Protein 2X41 (pdb70)

Foldseek 3Di:
DLLVVLLVVDDLLRLLQQQEWPAQDPPDVHHADPQGAFRTWGDADVVSQGDIATEADDLQATAHDQDDPPDPDGQAIFGFQAQQLLLLLLDLQLLLVLLQQRLLSCQQSRHAEYADDEAAAQQALFAQCLLRHHFNFLQSSLSSRQSNQQSNVVSLHFYEYDDQWDQNHQFCFLFAEEEFAVQLCCRGICRSVLSNCQRRQTQEYEYTNYHYNHHGSLLALCRQPVPCPVPSNRQHAYAYDALGDQALQSSLVSRRLHYPRFPSCSPPVPHDRNSVRVVVCCVVVVHDVVSSSVSSSRHCVRCCSTCVSVVNNRNSDRPRVVSNVSSLVSLLSSKFWDFAQPAPQDDAQFEEEEADLCQPVPFQAADDSNDGDHPFAQGQVNQCVVVVHHYDPVNVVVSVVVVVVQCPDPVQPADPNDGPDDQRQPADLVRLLVVLVVGQEYEYEDADYGYRNDTFDQDDPTLEPHPSRQVVLQSNLVSNVVVVHFYEYEYQASGAHACLVRVVSGRTYMDSHNGTRCSNNSNNCRNNVVRKHATFRSFFAANGSVLFQLVCPPAPPNVRHSYGYRPCRNCGTVLVCQQPVHDGPAHRLDGDTPFDKAKADWDWDDPLWKIKIKIKIATQGQAWDKAKKWKWKAADCPDHDGGRIHTQDIDIDDGHHHGDMDMDMDMGTQQSCFRQPSFKTKNDWAKMKIFMASGPPGTNDIDIDTNHDMDIGGD

Nearest PDB structures (foldseek):
  2x41-assembly1_A  TM=1.001E+00  e=0.000E+00  Thermotoga neapolitana DSM 4359
  2x42-assembly1_A  TM=1.001E+00  e=0.000E+00  Thermotoga neapolitana DSM 4359
  2x40-assembly1_A  TM=1.001E+00  e=0.000E+00  Thermotoga neapolitana DSM 4359
  7ms2-assembly1_B  TM=9.282E-01  e=3.820E-82  Acetivibrio thermocellus AD2
  7ms2-assembly1_A  TM=9.261E-01  e=2.224E-82  Acetivibrio thermocellus AD2

InterPro domains:
  IPR001764 Glycoside hydrolase, family 3, N-terminal [PF00933] (78-303)
  IPR001764 Glycoside hydrolase, family 3, N-terminal [PR00133] (48-64)
  IPR001764 Glycoside hydrolase, family 3, N-terminal [PR00133] (81-100)
  IPR001764 Glycoside hydrolase, family 3, N-terminal [PR00133] (127-143)
  IPR001764 Glycoside hydrolase, family 3, N-terminal [PR00133] (158-174)
  IPR001764 Glycoside hydrolase, family 3, N-terminal [PR00133] (228-246)
  IPR002772 Glycoside hydrolase family 3 C-terminal domain [PF01915] (336-580)
  IPR013783 Immunoglobulin-like fold [G3DSA:2.60.40.10] (603-721)
  IPR017853 Glycoside hydrolase superfamily [SSF51445] (2-335)
  IPR019800 Glycoside hydrolase, family 3, active site [PS00775] (228-245)
  IPR026891 Fibronectin type III-like domain [PF14310] (633-702)
  IPR026891 Fibronectin type III-like domain [SM01217] (633-702)
  IPR036881 Glycoside hydrolase family 3 C-terminal domain superfamily [G3DSA:3.40.50.1700] (320-602)
  IPR036881 Glycoside hydrolase family 3 C-terminal domain superfamily [SSF52279] (336-603)
  IPR036962 Glycoside hydrolase, family 3, N-terminal domain superfamily [G3DSA:3.20.20.300] (1-312)
  IPR050288 Cellulose-degrading glycosyl hydrolase 3 [PTHR42715] (2-714)

Structure (mmCIF, N/CA/C/O backbone):
data_2X41
#
_entry.id   2X41
#
_cell.length_a   75.130
_cell.length_b   128.460
_cell.length_c   176.290
_cell.angle_alpha   90.00
_cell.angle_beta   90.00
_cell.angle_gamma   90.00
#
_symmetry.space_group_name_H-M   'C 2 2 21'
#
loop_
_entity.id
_entity.type
_entity.pdbx_description
1 polymer BETA-GLUCOSIDASE
2 non-polymer 'BROMIDE ION'
3 non-polymer beta-D-glucopyranose
4 water water
#
loop_
_atom_site.group_PDB
_atom_site.id
_atom_site.type_symbol
_atom_site.label_atom_id
_atom_site.label_alt_id
_atom_site.label_comp_id
_atom_site.label_asym_id
_atom_site.label_entity_id
_atom_site.label_seq_id
_atom_site.pdbx_PDB_ins_code
_atom_site.Cartn_x
_atom_site.Cartn_y
_atom_site.Cartn_z
_atom_site.occupancy
_atom_site.B_iso_or_equiv
_atom_site.auth_seq_id
_atom_site.auth_comp_id
_atom_site.auth_asym_id
_atom_site.auth_atom_id
_atom_site.pdbx_PDB_model_num
ATOM 1 N N . GLU A 1 2 ? 15.001 25.041 -32.270 1.00 109.22 2 GLU A N 1
ATOM 2 C CA . GLU A 1 2 ? 15.830 26.183 -32.635 1.00 110.80 2 GLU A CA 1
ATOM 3 C C . GLU A 1 2 ? 14.982 27.436 -32.827 1.00 104.60 2 GLU A C 1
ATOM 4 O O . GLU A 1 2 ? 15.343 28.515 -32.360 1.00 103.92 2 GLU A O 1
ATOM 10 N N . LYS A 1 3 ? 13.857 27.289 -33.521 1.00 99.15 3 LYS A N 1
ATOM 11 C CA . LYS A 1 3 ? 12.913 28.388 -33.681 1.00 92.26 3 LYS A CA 1
ATOM 12 C C . LYS A 1 3 ? 12.543 28.967 -32.320 1.00 83.80 3 LYS A C 1
ATOM 13 O O . LYS A 1 3 ? 12.589 30.181 -32.117 1.00 82.62 3 LYS A O 1
ATOM 19 N N . VAL A 1 4 ? 12.179 28.087 -31.392 1.00 75.46 4 VAL A N 1
ATOM 20 C CA . VAL A 1 4 ? 11.775 28.503 -30.052 1.00 69.15 4 VAL A CA 1
ATOM 21 C C . VAL A 1 4 ? 12.899 29.245 -29.335 1.00 68.00 4 VAL A C 1
ATOM 22 O O . VAL A 1 4 ? 12.705 30.356 -28.842 1.00 61.74 4 VAL A O 1
ATOM 26 N N . ASN A 1 5 ? 14.072 28.623 -29.281 1.00 72.61 5 ASN A N 1
ATOM 27 C CA . ASN A 1 5 ? 15.234 29.230 -28.641 1.00 76.42 5 ASN A CA 1
ATOM 28 C C . ASN A 1 5 ? 15.627 30.547 -29.306 1.00 77.03 5 ASN A C 1
ATOM 29 O O . ASN A 1 5 ? 16.214 31.425 -28.673 1.00 76.19 5 ASN A O 1
ATOM 34 N N . GLU A 1 6 ? 15.296 30.673 -30.588 1.00 77.00 6 GLU A N 1
ATOM 35 C CA . GLU A 1 6 ? 15.576 31.885 -31.344 1.00 80.10 6 GLU A CA 1
ATOM 36 C C . GLU A 1 6 ? 14.679 33.018 -30.861 1.00 71.96 6 GLU A C 1
ATOM 37 O O . GLU A 1 6 ? 15.159 34.063 -30.425 1.00 68.18 6 GLU A O 1
ATOM 43 N N . ILE A 1 7 ? 13.372 32.797 -30.948 1.00 66.99 7 ILE A N 1
ATOM 44 C CA . ILE A 1 7 ? 12.384 33.759 -30.476 1.00 63.13 7 ILE A CA 1
ATOM 45 C C . ILE A 1 7 ? 12.609 34.114 -29.011 1.00 55.43 7 ILE A C 1
ATOM 46 O O . ILE A 1 7 ? 12.655 35.288 -28.641 1.00 52.11 7 ILE A O 1
ATOM 51 N N . LEU A 1 8 ? 12.751 33.088 -28.182 1.00 54.29 8 LEU A N 1
ATOM 52 C CA . LEU A 1 8 ? 12.909 33.280 -26.744 1.00 59.22 8 LEU A CA 1
ATOM 53 C C . LEU A 1 8 ? 14.106 34.175 -26.418 1.00 63.35 8 LEU A C 1
ATOM 54 O O . LEU A 1 8 ? 14.036 35.016 -25.522 1.00 63.38 8 LEU A O 1
ATOM 59 N N . SER A 1 9 ? 15.197 34.007 -27.160 1.00 64.58 9 SER A N 1
ATOM 60 C CA . SER A 1 9 ? 16.404 34.793 -26.917 1.00 67.23 9 SER A CA 1
ATOM 61 C C . SER A 1 9 ? 16.213 36.250 -27.328 1.00 67.12 9 SER A C 1
ATOM 62 O O . SER A 1 9 ? 16.987 37.123 -26.932 1.00 69.54 9 SER A O 1
ATOM 65 N N . GLN A 1 10 ? 15.180 36.505 -28.126 1.00 64.45 10 GLN A N 1
ATOM 66 C CA . GLN A 1 10 ? 14.923 37.841 -28.655 1.00 66.31 10 GLN A CA 1
ATOM 67 C C . GLN A 1 10 ? 13.915 38.606 -27.802 1.00 62.45 10 GLN A C 1
ATOM 68 O O . GLN A 1 10 ? 13.851 39.835 -27.846 1.00 62.42 10 GLN A O 1
ATOM 74 N N . LEU A 1 11 ? 13.135 37.870 -27.019 1.00 57.70 11 LEU A N 1
ATOM 75 C CA . LEU A 1 11 ? 12.092 38.469 -26.198 1.00 56.58 11 LEU A CA 1
ATOM 76 C C . LEU A 1 11 ? 12.663 39.271 -25.032 1.00 57.96 11 LEU A C 1
ATOM 77 O O . LEU A 1 11 ? 13.646 38.864 -24.410 1.00 58.35 11 LEU A O 1
ATOM 82 N N . THR A 1 12 ? 12.041 40.412 -24.746 1.00 52.87 12 THR A N 1
ATOM 83 C CA . THR A 1 12 ? 12.378 41.189 -23.560 1.00 52.61 12 THR A CA 1
ATOM 84 C C . THR A 1 12 ? 11.628 40.611 -22.372 1.00 49.78 12 THR A C 1
ATOM 85 O O . THR A 1 12 ? 10.707 39.813 -22.540 1.00 47.45 12 THR A O 1
ATOM 89 N N . LEU A 1 13 ? 12.017 41.026 -21.172 1.00 48.75 13 LEU A N 1
ATOM 90 C CA . LEU A 1 13 ? 11.385 40.538 -19.956 1.00 50.33 13 LEU A CA 1
ATOM 91 C C . LEU A 1 13 ? 9.881 40.778 -19.995 1.00 45.83 13 LEU A C 1
ATOM 92 O O . LEU A 1 13 ? 9.098 39.872 -19.722 1.00 42.04 13 LEU A O 1
ATOM 97 N N . GLU A 1 14 ? 9.483 41.998 -20.351 1.00 48.24 14 GLU A N 1
ATOM 98 C CA . GLU A 1 14 ? 8.069 42.365 -20.374 1.00 52.57 14 GLU A CA 1
ATOM 99 C C . GLU A 1 14 ? 7.259 41.555 -21.386 1.00 50.47 14 GLU A C 1
ATOM 100 O O . GLU A 1 14 ? 6.160 41.089 -21.080 1.00 51.40 14 GLU A O 1
ATOM 106 N N . GLU A 1 15 ? 7.804 41.392 -22.590 1.00 47.76 15 GLU A N 1
ATOM 107 C CA . GLU A 1 15 ? 7.147 40.600 -23.625 1.00 46.40 15 GLU A CA 1
ATOM 108 C C . GLU A 1 15 ? 6.898 39.163 -23.156 1.00 43.23 15 GLU A C 1
ATOM 109 O O . GLU A 1 15 ? 5.842 38.587 -23.420 1.00 41.33 15 GLU A O 1
ATOM 115 N N . LYS A 1 16 ? 7.870 38.592 -22.452 1.00 44.97 16 LYS A N 1
ATOM 116 C CA . LYS A 1 16 ? 7.723 37.239 -21.918 1.00 46.68 16 LYS A CA 1
ATOM 117 C C . LYS A 1 16 ? 6.557 37.161 -20.932 1.00 47.69 16 LYS A C 1
ATOM 118 O O . LYS A 1 16 ? 5.796 36.189 -20.929 1.00 45.62 16 LYS A O 1
ATOM 124 N N . VAL A 1 17 ? 6.419 38.185 -20.094 1.00 43.59 17 VAL A N 1
ATOM 125 C CA . VAL A 1 17 ? 5.316 38.236 -19.143 1.00 42.06 17 VAL A CA 1
ATOM 126 C C . VAL A 1 17 ? 3.983 38.366 -19.876 1.00 42.24 17 VAL A C 1
ATOM 127 O O . VAL A 1 17 ? 3.018 37.671 -19.553 1.00 40.87 17 VAL A O 1
ATOM 131 N N . LYS A 1 18 ? 3.934 39.254 -20.865 1.00 42.10 18 LYS A N 1
ATOM 132 C CA . LYS A 1 18 ? 2.744 39.395 -21.700 1.00 45.87 18 LYS A CA 1
ATOM 133 C C . LYS A 1 18 ? 2.309 38.055 -22.281 1.00 44.01 18 LYS A C 1
ATOM 134 O O . LYS A 1 18 ? 1.117 37.760 -22.355 1.00 46.25 18 LYS A O 1
ATOM 140 N N . LEU A 1 19 ? 3.281 37.247 -22.693 1.00 41.38 19 LEU A N 1
ATOM 141 C CA . LEU A 1 19 ? 2.994 35.976 -23.351 1.00 42.01 19 LEU A CA 1
ATOM 142 C C . LEU A 1 19 ? 2.354 34.922 -22.445 1.00 41.54 19 LEU A C 1
ATOM 143 O O . LEU A 1 19 ? 1.627 34.056 -22.931 1.00 35.86 19 LEU A O 1
ATOM 148 N N . VAL A 1 20 ? 2.621 34.981 -21.142 1.00 37.16 20 VAL A N 1
ATOM 149 C CA . VAL A 1 20 ? 2.064 33.978 -20.228 1.00 37.99 20 VAL A CA 1
ATOM 150 C C . VAL A 1 20 ? 0.710 34.382 -19.641 1.00 38.58 20 VAL A C 1
ATOM 151 O O . VAL A 1 20 ? 0.157 33.672 -18.802 1.00 37.18 20 VAL A O 1
ATOM 155 N N . VAL A 1 21 ? 0.177 35.517 -20.080 1.00 37.23 21 VAL A N 1
ATOM 156 C CA . VAL A 1 21 ? -1.147 35.946 -19.638 1.00 41.37 21 VAL A CA 1
ATOM 157 C C . VAL A 1 21 ? -2.066 36.223 -20.824 1.00 42.93 21 VAL A C 1
ATOM 158 O O . VAL A 1 21 ? -1.661 36.870 -21.787 1.00 40.82 21 VAL A O 1
ATOM 162 N N . GLY A 1 22 ? -3.302 35.734 -20.745 1.00 43.69 22 GLY A N 1
ATOM 163 C CA . GLY A 1 22 ? -4.305 36.023 -21.753 1.00 41.06 22 GLY A CA 1
ATOM 164 C C . GLY A 1 22 ? -4.590 37.512 -21.817 1.00 43.08 22 GLY A C 1
ATOM 165 O O . GLY A 1 22 ? -4.198 38.258 -20.918 1.00 36.91 22 GLY A O 1
ATOM 166 N N . VAL A 1 23 ? -5.277 37.945 -22.871 1.00 42.25 23 VAL A N 1
ATOM 167 C CA . VAL A 1 23 ? -5.516 39.369 -23.096 1.00 42.21 23 VAL A CA 1
ATOM 168 C C . VAL A 1 23 ? -6.846 39.852 -22.512 1.00 41.76 23 VAL A C 1
ATOM 169 O O . VAL A 1 23 ? -7.281 40.969 -22.787 1.00 43.37 23 VAL A O 1
ATOM 173 N N . GLY A 1 24 ? -7.474 39.014 -21.693 1.00 36.05 24 GLY A N 1
ATOM 174 C CA . GLY A 1 24 ? -8.773 39.329 -21.122 1.00 38.80 24 GLY A CA 1
ATOM 175 C C . GLY A 1 24 ? -9.879 38.598 -21.863 1.00 43.63 24 GLY A C 1
ATOM 176 O O . GLY A 1 24 ? -9.694 38.189 -23.016 1.00 42.70 24 GLY A O 1
ATOM 177 N N . LEU A 1 25 ? -11.027 38.415 -21.215 1.00 37.34 25 LEU A N 1
ATOM 178 C CA . LEU A 1 25 ? -12.140 37.729 -21.871 1.00 40.68 25 LEU A CA 1
ATOM 179 C C . LEU A 1 25 ? -12.618 38.552 -23.063 1.00 45.46 25 LEU A C 1
ATOM 180 O O . LEU A 1 25 ? -13.094 39.678 -22.894 1.00 41.79 25 LEU A O 1
ATOM 185 N N . PRO A 1 26 ? -12.485 37.992 -24.276 1.00 45.19 26 PRO A N 1
ATOM 186 C CA . PRO A 1 26 ? -12.765 38.733 -25.511 1.00 50.01 26 PRO A CA 1
ATOM 187 C C . PRO A 1 26 ? -14.233 39.122 -25.653 1.00 49.52 26 PRO A C 1
ATOM 188 O O . PRO A 1 26 ? -15.120 38.313 -25.380 1.00 45.67 26 PRO A O 1
ATOM 192 N N . GLY A 1 27 ? -14.478 40.356 -26.081 1.00 52.12 27 GLY A N 1
ATOM 193 C CA . GLY A 1 27 ? -15.827 40.814 -26.358 1.00 55.88 27 GLY A CA 1
ATOM 194 C C . GLY A 1 27 ? -16.671 41.078 -25.126 1.00 57.64 27 GLY A C 1
ATOM 195 O O . GLY A 1 27 ? -17.848 41.420 -25.239 1.00 61.17 27 GLY A O 1
ATOM 196 N N . LEU A 1 28 ? -16.080 40.922 -23.947 1.00 52.21 28 LEU A N 1
ATOM 197 C CA . LEU A 1 28 ? -16.797 41.193 -22.707 1.00 53.46 28 LEU A CA 1
ATOM 198 C C . LEU A 1 28 ? -16.113 42.277 -21.886 1.00 55.64 28 LEU A C 1
ATOM 199 O O . LEU A 1 28 ? -14.924 42.556 -22.065 1.00 53.50 28 LEU A O 1
ATOM 204 N N . PHE A 1 29 ? -16.874 42.890 -20.987 1.00 55.45 29 PHE A N 1
ATOM 205 C CA . PHE A 1 29 ? -16.358 43.997 -20.204 1.00 56.48 29 PHE A CA 1
ATOM 206 C C . PHE A 1 29 ? -15.835 45.045 -21.184 1.00 62.77 29 PHE A C 1
ATOM 207 O O . PHE A 1 29 ? -16.509 45.361 -22.166 1.00 71.31 29 PHE A O 1
ATOM 215 N N . GLY A 1 30 ? -14.646 45.583 -20.949 1.00 58.56 30 GLY A N 1
ATOM 216 C CA . GLY A 1 30 ? -14.111 46.574 -21.869 1.00 57.84 30 GLY A CA 1
ATOM 217 C C . GLY A 1 30 ? -13.498 45.973 -23.125 1.00 52.35 30 GLY A C 1
ATOM 218 O O . GLY A 1 30 ? -13.175 46.686 -24.073 1.00 48.40 30 GLY A O 1
ATOM 219 N N . ASN A 1 31 ? -13.364 44.651 -23.140 1.00 47.61 31 ASN A N 1
ATOM 220 C CA . ASN A 1 31 ? -12.502 43.970 -24.100 1.00 47.66 31 ASN A CA 1
ATOM 221 C C . ASN A 1 31 ? -13.039 43.869 -25.532 1.00 52.07 31 ASN A C 1
ATOM 222 O O . ASN A 1 31 ? -14.237 43.670 -25.745 1.00 55.66 31 ASN A O 1
ATOM 227 N N . PRO A 1 32 ? -12.136 43.998 -26.518 1.00 48.54 32 PRO A N 1
ATOM 228 C CA . PRO A 1 32 ? -12.448 43.833 -27.942 1.00 49.15 32 PRO A CA 1
ATOM 229 C C . PRO A 1 32 ? -12.816 42.389 -28.256 1.00 49.62 32 PRO A C 1
ATOM 230 O O . PRO A 1 32 ? -12.366 41.474 -27.561 1.00 47.70 32 PRO A O 1
ATOM 234 N N . HIS A 1 33 ? -13.623 42.187 -29.292 1.00 48.58 33 HIS A N 1
ATOM 235 C CA . HIS A 1 33 ? -13.918 40.838 -29.755 1.00 53.48 33 HIS A CA 1
ATOM 236 C C . HIS A 1 33 ? -12.641 40.186 -30.261 1.00 51.20 33 HIS A C 1
ATOM 237 O O . HIS A 1 33 ? -11.742 40.864 -30.761 1.00 51.33 33 HIS A O 1
ATOM 244 N N . SER A 1 34 ? -12.558 38.871 -30.113 1.00 48.77 34 SER A N 1
ATOM 245 C CA . SER A 1 34 ? -11.488 38.109 -30.734 1.00 51.03 34 SER A CA 1
ATOM 246 C C . SER A 1 34 ? -11.632 38.257 -32.245 1.00 50.61 34 SER A C 1
ATOM 247 O O . SER A 1 34 ? -12.729 38.516 -32.739 1.00 51.09 34 SER A O 1
ATOM 250 N N . ARG A 1 35 ? -10.536 38.106 -32.983 1.00 52.04 35 ARG A N 1
ATOM 251 C CA . ARG A 1 35 ? -10.626 38.131 -34.437 1.00 56.67 35 ARG A CA 1
ATOM 252 C C . ARG A 1 35 ? -11.545 37.003 -34.897 1.00 57.22 35 ARG A C 1
ATOM 253 O O . ARG A 1 35 ? -12.082 37.029 -36.005 1.00 56.36 35 ARG A O 1
ATOM 261 N N . VAL A 1 36 ? -11.718 36.012 -34.027 1.00 50.95 36 VAL A N 1
ATOM 262 C CA . VAL A 1 36 ? -12.750 35.005 -34.201 1.00 48.57 36 VAL A CA 1
ATOM 263 C C . VAL A 1 36 ? -13.826 35.263 -33.151 1.00 48.40 36 VAL A C 1
ATOM 264 O O . VAL A 1 36 ? -13.740 34.772 -32.025 1.00 45.95 36 VAL A O 1
ATOM 268 N N . ALA A 1 37 ? -14.828 36.056 -33.518 1.00 50.41 37 ALA A N 1
ATOM 269 C CA . ALA A 1 37 ? -15.836 36.512 -32.564 1.00 49.69 37 ALA A CA 1
ATOM 270 C C . ALA A 1 37 ? -16.462 35.364 -31.781 1.00 48.44 37 ALA A C 1
ATOM 271 O O . ALA A 1 37 ? -16.986 34.415 -32.364 1.00 47.21 37 ALA A O 1
ATOM 273 N N . GLY A 1 38 ? -16.406 35.458 -30.455 1.00 45.16 38 GLY A N 1
ATOM 274 C CA . GLY A 1 38 ? -16.998 34.453 -29.594 1.00 40.90 38 GLY A CA 1
ATOM 275 C C . GLY A 1 38 ? -15.984 33.512 -28.972 1.00 41.14 38 GLY A C 1
ATOM 276 O O . GLY A 1 38 ? -16.311 32.762 -28.056 1.00 45.85 38 GLY A O 1
ATOM 277 N N . ALA A 1 39 ? -14.750 33.553 -29.465 1.00 37.66 39 ALA A N 1
ATOM 278 C CA . ALA A 1 39 ? -13.687 32.710 -28.927 1.00 43.54 39 ALA A CA 1
ATOM 279 C C . ALA A 1 39 ? -13.515 32.930 -27.423 1.00 43.26 39 ALA A C 1
ATOM 280 O O . ALA A 1 39 ? -13.799 34.010 -26.907 1.00 41.37 39 ALA A O 1
ATOM 282 N N . ALA A 1 40 ? -13.038 31.905 -26.728 1.00 40.55 40 ALA A N 1
ATOM 283 C CA . ALA A 1 40 ? -12.928 31.958 -25.275 1.00 35.94 40 ALA A CA 1
ATOM 284 C C . ALA A 1 40 ? -11.751 32.803 -24.797 1.00 36.42 40 ALA A C 1
ATOM 285 O O . ALA A 1 40 ? -11.813 33.402 -23.727 1.00 37.02 40 ALA A O 1
ATOM 287 N N . GLY A 1 41 ? -10.683 32.855 -25.585 1.00 36.77 41 GLY A N 1
ATOM 288 C CA . GLY A 1 41 ? -9.512 33.616 -25.193 1.00 37.56 41 GLY A CA 1
ATOM 289 C C . GLY A 1 41 ? -8.496 33.814 -26.299 1.00 43.63 41 GLY A C 1
ATOM 290 O O . GLY A 1 41 ? -8.540 33.131 -27.326 1.00 41.46 41 GLY A O 1
ATOM 291 N N . GLU A 1 42 ? -7.587 34.764 -26.084 1.00 42.28 42 GLU A N 1
ATOM 292 C CA . GLU A 1 42 ? -6.474 35.016 -26.995 1.00 42.58 42 GLU A CA 1
ATOM 293 C C . GLU A 1 42 ? -5.178 35.278 -26.234 1.00 42.13 42 GLU A C 1
ATOM 294 O O . GLU A 1 42 ? -5.195 35.793 -25.118 1.00 40.55 42 GLU A O 1
ATOM 300 N N . THR A 1 43 ? -4.053 34.934 -26.851 1.00 43.95 43 THR A N 1
ATOM 301 C CA . THR A 1 43 ? -2.746 35.250 -26.288 1.00 39.07 43 THR A CA 1
ATOM 302 C C . THR A 1 43 ? -2.291 36.621 -26.779 1.00 36.71 43 THR A C 1
ATOM 303 O O . THR A 1 43 ? -2.830 37.141 -27.752 1.00 38.50 43 THR A O 1
ATOM 307 N N . HIS A 1 44 ? -1.300 37.201 -26.108 1.00 38.15 44 HIS A N 1
ATOM 308 C CA . HIS A 1 44 ? -0.739 38.489 -26.519 1.00 43.91 44 HIS A CA 1
ATOM 309 C C . HIS A 1 44 ? 0.161 38.332 -27.743 1.00 47.66 44 HIS A C 1
ATOM 310 O O . HIS A 1 44 ? 1.059 37.490 -27.747 1.00 46.64 44 HIS A O 1
ATOM 317 N N . PRO A 1 45 ? -0.072 39.143 -28.787 1.00 47.24 45 PRO A N 1
ATOM 318 C CA . PRO A 1 45 ? 0.840 39.118 -29.937 1.00 52.15 45 PRO A CA 1
ATOM 319 C C . PRO A 1 45 ? 2.143 39.852 -29.630 1.00 52.92 45 PRO A C 1
ATOM 320 O O . PRO A 1 45 ? 2.164 40.750 -28.783 1.00 46.08 45 PRO A O 1
ATOM 324 N N . VAL A 1 46 ? 3.218 39.459 -30.306 1.00 53.74 46 VAL A N 1
ATOM 325 C CA . VAL A 1 46 ? 4.471 40.204 -30.258 1.00 54.21 46 VAL A CA 1
ATOM 326 C C . VAL A 1 46 ? 5.040 40.327 -31.666 1.00 56.64 46 VAL A C 1
ATOM 327 O O . VAL A 1 46 ? 5.946 39.584 -32.041 1.00 58.92 46 VAL A O 1
ATOM 331 N N . PRO A 1 47 ? 4.496 41.265 -32.456 1.00 61.61 47 PRO A N 1
ATOM 332 C CA . PRO A 1 47 ? 4.936 41.477 -33.841 1.00 63.02 47 PRO A CA 1
ATOM 333 C C . PRO A 1 47 ? 6.447 41.672 -33.922 1.00 65.83 47 PRO A C 1
ATOM 334 O O . PRO A 1 47 ? 7.074 41.216 -34.878 1.00 66.32 47 PRO A O 1
ATOM 338 N N . ARG A 1 48 ? 7.012 42.341 -32.921 1.00 65.89 48 ARG A N 1
ATOM 339 C CA . ARG A 1 48 ? 8.449 42.590 -32.854 1.00 69.22 48 ARG A CA 1
ATOM 340 C C . ARG A 1 48 ? 9.266 41.391 -33.316 1.00 67.26 48 ARG A C 1
ATOM 341 O O . ARG A 1 48 ? 10.184 41.529 -34.124 1.00 65.84 48 ARG A O 1
ATOM 349 N N . VAL A 1 49 ? 8.935 40.215 -32.792 1.00 63.33 49 VAL A N 1
ATOM 350 C CA . VAL A 1 49 ? 9.691 39.008 -33.104 1.00 64.65 49 VAL A CA 1
ATOM 351 C C . VAL A 1 49 ? 8.879 38.007 -33.928 1.00 67.17 49 VAL A C 1
ATOM 352 O O . VAL A 1 49 ? 9.247 36.836 -34.030 1.00 69.86 49 VAL A O 1
ATOM 356 N N . GLY A 1 50 ? 7.775 38.473 -34.508 1.00 65.23 50 GLY A N 1
ATOM 357 C CA . GLY A 1 50 ? 6.984 37.666 -35.423 1.00 62.46 50 GLY A CA 1
ATOM 358 C C . GLY A 1 50 ? 5.969 36.726 -34.790 1.00 61.87 50 GLY A C 1
ATOM 359 O O . GLY A 1 50 ? 5.564 35.741 -35.410 1.00 65.31 50 GLY A O 1
ATOM 360 N N . LEU A 1 51 ? 5.551 37.022 -33.563 1.00 54.38 51 LEU A N 1
ATOM 361 C CA . LEU A 1 51 ? 4.534 36.215 -32.891 1.00 56.42 51 LEU A CA 1
ATOM 362 C C . LEU A 1 51 ? 3.141 36.815 -33.038 1.00 56.85 51 LEU A C 1
ATOM 363 O O . LEU A 1 51 ? 2.924 37.980 -32.713 1.00 59.66 51 LEU A O 1
ATOM 368 N N . PRO A 1 52 ? 2.187 36.012 -33.524 1.00 58.22 52 PRO A N 1
ATOM 369 C CA . PRO A 1 52 ? 0.793 36.439 -33.641 1.00 57.89 52 PRO A CA 1
ATOM 370 C C . PRO A 1 52 ? 0.046 36.123 -32.354 1.00 49.91 52 PRO A C 1
ATOM 371 O O . PRO A 1 52 ? 0.591 35.448 -31.480 1.00 45.14 52 PRO A O 1
ATOM 375 N N . ALA A 1 53 ? -1.187 36.602 -32.246 1.00 47.87 53 ALA A N 1
ATOM 376 C CA . ALA A 1 53 ? -2.074 36.189 -31.172 1.00 45.47 53 ALA A CA 1
ATOM 377 C C . ALA A 1 53 ? -2.647 34.830 -31.541 1.00 47.87 53 ALA A C 1
ATOM 378 O O . ALA A 1 53 ? -3.077 34.624 -32.675 1.00 52.67 53 ALA A O 1
ATOM 380 N N . PHE A 1 54 ? -2.643 33.893 -30.599 1.00 37.71 54 PHE A N 1
ATOM 381 C CA . PHE A 1 54 ? -3.266 32.607 -30.852 1.00 40.35 54 PHE A CA 1
ATOM 382 C C . PHE A 1 54 ? -4.672 32.601 -30.273 1.00 45.89 54 PHE A C 1
ATOM 383 O O . PHE A 1 54 ? -4.941 33.263 -29.269 1.00 43.03 54 PHE A O 1
ATOM 391 N N . VAL A 1 55 ? -5.565 31.856 -30.915 1.00 48.29 55 VAL A N 1
ATOM 392 C CA . VAL A 1 55 ? -6.968 31.844 -30.524 1.00 44.89 55 VAL A CA 1
ATOM 393 C C . VAL A 1 55 ? -7.381 30.515 -29.897 1.00 37.48 55 VAL A C 1
ATOM 394 O O . VAL A 1 55 ? -7.111 29.444 -30.445 1.00 37.94 55 VAL A O 1
ATOM 398 N N . LEU A 1 56 ? -8.034 30.603 -28.741 1.00 36.32 56 LEU A N 1
ATOM 399 C CA . LEU A 1 56 ? -8.543 29.437 -28.029 1.00 38.89 56 LEU A CA 1
ATOM 400 C C . LEU A 1 56 ? -10.064 29.502 -27.970 1.00 39.24 56 LEU A C 1
ATOM 401 O O . LEU A 1 56 ? -10.632 30.567 -27.727 1.00 37.38 56 LEU A O 1
ATOM 406 N N . ALA A 1 57 ? -10.723 28.365 -28.177 1.00 34.39 57 ALA A N 1
ATOM 407 C CA . ALA A 1 57 ? -12.184 28.334 -28.189 1.00 37.00 57 ALA A CA 1
ATOM 408 C C . ALA A 1 57 ? -12.766 27.011 -27.693 1.00 38.29 57 ALA A C 1
ATOM 409 O O . ALA A 1 57 ? -12.169 25.946 -27.874 1.00 40.15 57 ALA A O 1
ATOM 411 N N . ASP A 1 58 ? -13.940 27.089 -27.071 1.00 34.01 58 ASP A N 1
ATOM 412 C CA . ASP A 1 58 ? -14.714 25.902 -26.714 1.00 35.44 58 ASP A CA 1
ATOM 413 C C . ASP A 1 58 ? -15.339 25.318 -27.983 1.00 38.40 58 ASP A C 1
ATOM 414 O O . ASP A 1 58 ? -15.377 25.989 -29.011 1.00 42.66 58 ASP A O 1
ATOM 419 N N . GLY A 1 59 ? -15.826 24.079 -27.925 1.00 35.00 59 GLY A N 1
ATOM 420 C CA . GLY A 1 59 ? -15.793 23.255 -26.727 1.00 29.26 59 GLY A CA 1
ATOM 421 C C . GLY A 1 59 ? -16.056 21.794 -27.054 1.00 34.68 59 GLY A C 1
ATOM 422 O O . GLY A 1 59 ? -15.934 21.382 -28.210 1.00 37.46 59 GLY A O 1
ATOM 423 N N . PRO A 1 60 ? -16.426 21.003 -26.036 1.00 34.36 60 PRO A N 1
ATOM 424 C CA . PRO A 1 60 ? -16.594 19.544 -26.133 1.00 34.19 60 PRO A CA 1
ATOM 425 C C . PRO A 1 60 ? -17.697 19.051 -27.079 1.00 38.72 60 PRO A C 1
ATOM 426 O O . PRO A 1 60 ? -17.570 17.942 -27.598 1.00 40.67 60 PRO A O 1
ATOM 430 N N . ALA A 1 61 ? -18.752 19.834 -27.290 1.00 34.04 61 ALA A N 1
ATOM 431 C CA . ALA A 1 61 ? -19.849 19.397 -28.153 1.00 38.12 61 ALA A CA 1
ATOM 432 C C . ALA A 1 61 ? -19.708 19.960 -29.561 1.00 38.57 61 ALA A C 1
ATOM 433 O O . ALA A 1 61 ? -20.574 19.762 -30.414 1.00 41.78 61 ALA A O 1
ATOM 435 N N . GLY A 1 62 ? -18.606 20.657 -29.803 1.00 36.97 62 GLY A N 1
ATOM 436 C CA . GLY A 1 62 ? -18.396 21.329 -31.071 1.00 39.03 62 GLY A CA 1
ATOM 437 C C . GLY A 1 62 ? -17.872 22.731 -30.837 1.00 41.74 62 GLY A C 1
ATOM 438 O O . GLY A 1 62 ? -18.018 23.278 -29.745 1.00 37.75 62 GLY A O 1
ATOM 439 N N . LEU A 1 63 ? -17.257 23.308 -31.863 1.00 39.68 63 LEU A N 1
ATOM 440 C CA . LEU A 1 63 ? -16.702 24.651 -31.768 1.00 41.81 63 LEU A CA 1
ATOM 441 C C . LEU A 1 63 ? -17.776 25.666 -31.399 1.00 44.97 63 LEU A C 1
ATOM 442 O O . LEU A 1 63 ? -18.814 25.748 -32.054 1.00 40.04 63 LEU A O 1
ATOM 447 N N . ARG A 1 64 ? -17.523 26.433 -30.343 1.00 41.48 64 ARG A N 1
ATOM 448 C CA . ARG A 1 64 ? -18.440 27.484 -29.931 1.00 41.28 64 ARG A CA 1
ATOM 449 C C . ARG A 1 64 ? -17.890 28.870 -30.273 1.00 43.34 64 ARG A C 1
ATOM 450 O O . ARG A 1 64 ? -16.996 29.388 -29.598 1.00 36.45 64 ARG A O 1
ATOM 458 N N . ILE A 1 65 ? -18.427 29.453 -31.339 1.00 42.86 65 ILE A N 1
ATOM 459 C CA . ILE A 1 65 ? -18.122 30.826 -31.723 1.00 45.32 65 ILE A CA 1
ATOM 460 C C . ILE A 1 65 ? -19.420 31.496 -32.157 1.00 43.85 65 ILE A C 1
ATOM 461 O O . ILE A 1 65 ? -20.433 30.826 -32.327 1.00 44.61 65 ILE A O 1
ATOM 466 N N . ASN A 1 66 ? -19.395 32.814 -32.329 1.00 39.41 66 ASN A N 1
ATOM 467 C CA . ASN A 1 66 ? -20.594 33.539 -32.737 1.00 45.35 66 ASN A CA 1
ATOM 468 C C . ASN A 1 66 ? -20.989 33.225 -34.183 1.00 50.66 66 ASN A C 1
ATOM 469 O O . ASN A 1 66 ? -20.157 33.299 -35.088 1.00 53.21 66 ASN A O 1
ATOM 474 N N . PRO A 1 67 ? -22.266 32.868 -34.399 1.00 48.65 67 PRO A N 1
ATOM 475 C CA . PRO A 1 67 ? -22.787 32.504 -35.723 1.00 45.62 67 PRO A CA 1
ATOM 476 C C . PRO A 1 67 ? -22.777 33.693 -36.677 1.00 54.05 67 PRO A C 1
ATOM 477 O O . PRO A 1 67 ? -22.678 33.515 -37.893 1.00 57.35 6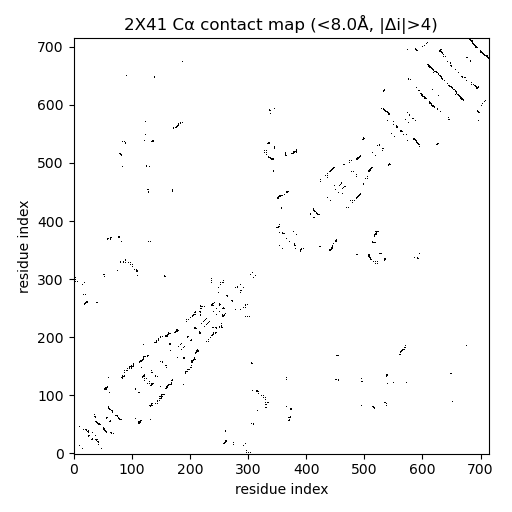7 PRO A O 1
ATOM 481 N N . THR A 1 68 ? -22.890 34.896 -36.123 1.00 56.08 68 THR A N 1
ATOM 482 C CA . THR A 1 68 ? -22.900 36.110 -36.930 1.00 61.46 68 THR A CA 1
ATOM 483 C C . THR A 1 68 ? -21.928 37.141 -36.377 1.00 61.08 68 THR A C 1
ATOM 484 O O . THR A 1 68 ? -21.459 37.027 -35.244 1.00 58.45 68 THR A O 1
ATOM 488 N N . ARG A 1 69 ? -21.629 38.150 -37.187 1.00 63.68 69 ARG A N 1
ATOM 489 C CA . ARG A 1 69 ? -20.764 39.239 -36.760 1.00 64.14 69 ARG A CA 1
ATOM 490 C C . ARG A 1 69 ? -21.304 40.573 -37.259 1.00 65.28 69 ARG A C 1
ATOM 491 O O . ARG A 1 69 ? -22.066 40.625 -38.224 1.00 62.52 69 ARG A O 1
ATOM 499 N N . GLU A 1 70 ? -20.911 41.646 -36.583 1.00 71.66 70 GLU A N 1
ATOM 500 C CA . GLU A 1 70 ? -21.340 42.987 -36.949 1.00 82.04 70 GLU A CA 1
ATOM 501 C C . GLU A 1 70 ? -20.694 43.394 -38.265 1.00 83.18 70 GLU A C 1
ATOM 502 O O . GLU A 1 70 ? -19.578 42.974 -38.572 1.00 78.56 70 GLU A O 1
ATOM 508 N N . ASN A 1 71 ? -21.402 44.208 -39.042 1.00 89.80 71 ASN A N 1
ATOM 509 C CA . ASN A 1 71 ? -20.907 44.637 -40.343 1.00 96.09 71 ASN A CA 1
ATOM 510 C C . ASN A 1 71 ? -20.391 43.447 -41.139 1.00 93.36 71 ASN A C 1
ATOM 511 O O . ASN A 1 71 ? -19.317 43.507 -41.738 1.00 92.78 71 ASN A O 1
ATOM 516 N N . ASP A 1 72 ? -21.161 42.363 -41.135 1.00 91.25 72 ASP A N 1
ATOM 517 C CA . ASP A 1 72 ? -20.741 41.119 -41.767 1.00 89.28 72 ASP A CA 1
ATOM 518 C C . ASP A 1 72 ? -21.948 40.365 -42.316 1.00 87.23 72 ASP A C 1
ATOM 519 O O . ASP A 1 72 ? -22.936 40.158 -41.610 1.00 84.41 72 ASP A O 1
ATOM 524 N N . GLU A 1 73 ? -21.865 39.956 -43.579 1.00 87.55 73 GLU A N 1
ATOM 525 C CA . GLU A 1 73 ? -22.962 39.246 -44.224 1.00 92.24 73 GLU A CA 1
ATOM 526 C C . GLU A 1 73 ? -22.760 37.735 -44.176 1.00 84.46 73 GLU A C 1
ATOM 527 O O . GLU A 1 73 ? -23.678 36.969 -44.465 1.00 82.78 73 GLU A O 1
ATOM 533 N N . ASN A 1 74 ? -21.556 37.312 -43.807 1.00 80.14 74 ASN A N 1
ATOM 534 C CA . ASN A 1 74 ? -21.218 35.893 -43.793 1.00 77.10 74 ASN A CA 1
ATOM 535 C C . ASN A 1 74 ? -21.713 35.144 -42.561 1.00 73.69 74 ASN A C 1
ATOM 536 O O . ASN A 1 74 ? -21.963 35.736 -41.507 1.00 69.41 74 ASN A O 1
ATOM 541 N N . THR A 1 75 ? -21.846 33.830 -42.720 1.00 72.15 75 THR A N 1
ATOM 542 C CA . THR A 1 75 ? -22.288 32.937 -41.658 1.00 66.64 75 THR A CA 1
ATOM 543 C C . THR A 1 75 ? -21.094 32.206 -41.052 1.00 60.47 75 THR A C 1
ATOM 544 O O . THR A 1 75 ? -20.091 31.977 -41.731 1.00 62.25 75 THR A O 1
ATOM 548 N N . TYR A 1 76 ? -21.200 31.843 -39.776 1.00 50.33 76 TYR A N 1
ATOM 549 C CA . TYR A 1 76 ? -20.127 31.123 -39.100 1.00 49.33 76 TYR A CA 1
ATOM 550 C C . TYR A 1 76 ? -20.686 29.989 -38.252 1.00 49.47 76 TYR A C 1
ATOM 551 O O . TYR A 1 76 ? -20.217 29.733 -37.147 1.00 46.00 76 TYR A O 1
ATOM 560 N N . TYR A 1 77 ? -21.691 29.306 -38.787 1.00 51.11 77 TYR A N 1
ATOM 561 C CA . TYR A 1 77 ? -22.320 28.209 -38.070 1.00 52.01 77 TYR A CA 1
ATOM 562 C C . TYR A 1 77 ? -21.373 27.026 -37.906 1.00 49.29 77 TYR A C 1
ATOM 563 O O . TYR A 1 77 ? -20.465 26.814 -38.711 1.00 48.57 77 TYR A O 1
ATOM 572 N N . THR A 1 78 ? -21.598 26.259 -36.851 1.00 44.30 78 THR A N 1
ATOM 573 C CA . THR A 1 78 ? -20.726 25.149 -36.517 1.00 46.75 78 THR A CA 1
ATOM 574 C C . THR A 1 78 ? -21.573 23.894 -36.359 1.00 45.19 78 THR A C 1
ATOM 575 O O . THR A 1 78 ? -22.796 23.976 -36.281 1.00 48.45 78 THR A O 1
ATOM 579 N N . THR A 1 79 ? -20.928 22.735 -36.316 1.00 41.38 79 THR A N 1
ATOM 580 C CA . THR A 1 79 ? -21.652 21.486 -36.116 1.00 46.09 79 THR A CA 1
ATOM 581 C C . THR A 1 79 ? -21.776 21.163 -34.630 1.00 41.74 79 THR A C 1
ATOM 582 O O . THR A 1 79 ? -20.780 21.146 -33.900 1.00 41.27 79 THR A O 1
ATOM 586 N N . ALA A 1 80 ? -23.005 20.917 -34.187 1.00 38.40 80 ALA A N 1
ATOM 587 C CA . ALA A 1 80 ? -23.259 20.538 -32.803 1.00 38.35 80 ALA A CA 1
ATOM 588 C C . ALA A 1 80 ? -23.383 19.026 -32.683 1.00 42.15 80 ALA A C 1
ATOM 589 O O . ALA A 1 80 ? -24.354 18.428 -33.154 1.00 41.18 80 ALA A O 1
ATOM 591 N N . PHE A 1 81 ? -22.395 18.415 -32.043 1.00 44.79 81 PHE A N 1
ATOM 592 C CA . PHE A 1 81 ? -22.322 16.966 -31.943 1.00 45.18 81 PHE A CA 1
ATOM 593 C C . PHE A 1 81 ? -23.041 16.447 -30.705 1.00 41.29 81 PHE A C 1
ATOM 594 O O . PHE A 1 81 ? -23.365 17.217 -29.800 1.00 38.96 81 PHE A O 1
ATOM 602 N N . PRO A 1 82 ? -23.298 15.131 -30.670 1.00 36.09 82 PRO A N 1
ATOM 603 C CA . PRO A 1 82 ? -23.786 14.499 -29.446 1.00 31.78 82 PRO A CA 1
ATOM 604 C C . PRO A 1 82 ? -22.872 14.864 -28.288 1.00 33.25 82 PRO A C 1
ATOM 605 O O . PRO A 1 82 ? -21.670 15.048 -28.503 1.00 32.82 82 PRO A O 1
ATOM 609 N N . VAL A 1 83 ? -23.427 14.982 -27.086 1.00 32.58 83 VAL A N 1
ATOM 610 C CA . VAL A 1 83 ? -22.620 15.288 -25.908 1.00 34.82 83 VAL A CA 1
ATOM 611 C C . VAL A 1 83 ? -21.707 14.119 -25.552 1.00 33.15 83 VAL A C 1
ATOM 612 O O . VAL A 1 83 ? -21.947 12.977 -25.958 1.00 30.65 83 VAL A O 1
ATOM 616 N N . GLU A 1 84 ? -20.665 14.407 -24.779 1.00 32.42 84 GLU A N 1
ATOM 617 C CA . GLU A 1 84 ? -19.628 13.417 -24.506 1.00 29.03 84 GLU A CA 1
ATOM 618 C C . GLU A 1 84 ? -20.138 12.126 -23.873 1.00 29.65 84 GLU A C 1
ATOM 619 O O . GLU A 1 84 ? -19.651 11.044 -24.198 1.00 31.76 84 GLU A O 1
ATOM 625 N N . ILE A 1 85 ? -21.104 12.230 -22.967 1.00 28.56 85 ILE A N 1
ATOM 626 C CA . ILE A 1 85 ? -21.592 11.036 -22.285 1.00 30.03 85 ILE A CA 1
ATOM 627 C C . ILE A 1 85 ? -22.245 10.109 -23.307 1.00 35.54 85 ILE A C 1
ATOM 628 O O . ILE A 1 85 ? -22.247 8.883 -23.149 1.00 36.94 85 ILE A O 1
ATOM 633 N N . MET A 1 86 ? -22.781 10.704 -24.369 1.00 33.43 86 MET A N 1
ATOM 634 C CA . MET A 1 86 ? -23.358 9.932 -25.463 1.00 36.03 86 MET A CA 1
ATOM 635 C C . MET A 1 86 ? -22.252 9.400 -26.368 1.00 33.33 86 MET A C 1
ATOM 636 O O . MET A 1 86 ? -22.292 8.253 -26.808 1.00 35.44 86 MET A O 1
ATOM 641 N N . LEU A 1 87 ? -21.257 10.236 -26.632 1.00 33.51 87 LEU A N 1
ATOM 642 C CA . LEU A 1 87 ? -20.093 9.802 -27.396 1.00 35.18 87 LEU A CA 1
ATOM 643 C C . LEU A 1 87 ? -19.422 8.611 -26.717 1.00 34.16 87 LEU A C 1
ATOM 644 O O . LEU A 1 87 ? -18.988 7.667 -27.377 1.00 35.19 87 LEU A O 1
ATOM 649 N N . ALA A 1 88 ? -19.354 8.656 -25.389 1.00 31.44 88 ALA A N 1
ATOM 650 C CA . ALA A 1 88 ? -18.743 7.583 -24.625 1.00 25.84 88 ALA A CA 1
ATOM 651 C C . ALA A 1 88 ? -19.579 6.314 -24.746 1.00 25.54 88 ALA A C 1
ATOM 652 O O . ALA A 1 88 ? -19.047 5.207 -24.758 1.00 27.76 88 ALA A O 1
ATOM 654 N N . SER A 1 89 ? -20.893 6.480 -24.846 1.00 31.08 89 SER A N 1
ATOM 655 C CA . SER A 1 89 ? -21.793 5.337 -24.958 1.00 33.75 89 SER A CA 1
ATOM 656 C C . SER A 1 89 ? -21.558 4.523 -26.235 1.00 36.54 89 SER A C 1
ATOM 657 O O . SER A 1 89 ? -21.968 3.364 -26.319 1.00 34.46 89 SER A O 1
ATOM 660 N N . THR A 1 90 ? -20.899 5.125 -27.223 1.00 31.48 90 THR A N 1
ATOM 661 C CA . THR A 1 90 ? -20.575 4.407 -28.454 1.00 33.93 90 THR A CA 1
ATOM 662 C C . THR A 1 90 ? -19.479 3.367 -28.234 1.00 35.92 90 THR A C 1
ATOM 663 O O . THR A 1 90 ? -19.388 2.395 -28.982 1.00 37.52 90 THR A O 1
ATOM 667 N N . TRP A 1 91 ? -18.653 3.574 -27.208 1.00 32.61 91 TRP A N 1
ATOM 668 C CA . TRP A 1 91 ? -17.506 2.706 -26.949 1.00 29.28 91 TRP A CA 1
ATOM 669 C C . TRP A 1 91 ? -16.681 2.471 -28.217 1.00 34.61 91 TRP A C 1
ATOM 670 O O . TRP A 1 91 ? -16.086 1.408 -28.383 1.00 33.95 91 TRP A O 1
ATOM 681 N N . ASN A 1 92 ? -16.647 3.464 -29.104 1.00 34.98 92 ASN A N 1
ATOM 682 C CA . ASN A 1 92 ? -16.034 3.308 -30.428 1.00 35.31 92 ASN A CA 1
ATOM 683 C C . ASN A 1 92 ? -14.914 4.319 -30.654 1.00 36.34 92 ASN A C 1
ATOM 684 O O . ASN A 1 92 ? -15.173 5.486 -30.953 1.00 35.86 92 ASN A O 1
ATOM 689 N N . ARG A 1 93 ? -13.673 3.864 -30.498 1.00 35.38 93 ARG A N 1
ATOM 690 C CA . ARG A 1 93 ? -12.496 4.711 -30.685 1.00 39.06 93 ARG A CA 1
ATOM 691 C C . ARG A 1 93 ? -12.421 5.310 -32.086 1.00 37.05 93 ARG A C 1
ATOM 692 O O . ARG A 1 93 ? -12.198 6.510 -32.250 1.00 35.48 93 ARG A O 1
ATOM 700 N N . GLU A 1 94 ? -12.573 4.457 -33.092 1.00 35.44 94 GLU A N 1
ATOM 701 C CA . GLU A 1 94 ? -12.523 4.896 -34.483 1.00 43.58 94 GLU A CA 1
ATOM 702 C C . GLU A 1 94 ? -13.458 6.082 -34.681 1.00 42.15 94 GLU A C 1
ATOM 703 O O . GLU A 1 94 ? -13.062 7.126 -35.203 1.00 40.32 94 GLU A O 1
ATOM 709 N N . LEU A 1 95 ? -14.694 5.922 -34.223 1.00 43.43 95 LEU A N 1
ATOM 710 C CA . LEU A 1 95 ? -15.709 6.958 -34.350 1.00 41.96 95 LEU A CA 1
ATOM 711 C C . LEU A 1 95 ? -15.329 8.242 -33.609 1.00 39.63 95 LEU A C 1
ATOM 712 O O . LEU A 1 95 ? -15.555 9.341 -34.112 1.00 41.33 95 LEU A O 1
ATOM 717 N N . LEU A 1 96 ? -14.750 8.108 -32.418 1.00 41.12 96 LEU A N 1
ATOM 718 C CA . LEU A 1 96 ? -14.332 9.283 -31.656 1.00 38.20 96 LEU A CA 1
ATOM 719 C C . LEU A 1 96 ? -13.273 10.069 -32.417 1.00 35.21 96 LEU A C 1
ATOM 720 O O . LEU A 1 96 ? -13.260 11.301 -32.394 1.00 36.94 96 LEU A O 1
ATOM 725 N N . GLU A 1 97 ? -12.384 9.349 -33.090 1.00 37.11 97 GLU A N 1
ATOM 726 C CA . GLU A 1 97 ? -11.351 9.978 -33.903 1.00 38.40 97 GLU A CA 1
ATOM 727 C C . GLU A 1 97 ? -11.967 10.758 -35.067 1.00 37.34 97 GLU A C 1
ATOM 728 O O . GLU A 1 97 ? -11.536 11.870 -35.376 1.00 39.00 97 GLU A O 1
ATOM 734 N N . GLU A 1 98 ? -12.978 10.173 -35.703 1.00 35.18 98 GLU A N 1
ATOM 735 C CA . GLU A 1 98 ? -13.704 10.840 -36.782 1.00 38.81 98 GLU A CA 1
ATOM 736 C C . GLU A 1 98 ? -14.391 12.112 -36.295 1.00 37.91 98 GLU A C 1
ATOM 737 O O . GLU A 1 98 ? -14.415 13.121 -36.997 1.00 38.71 98 GLU A O 1
ATOM 743 N N . VAL A 1 99 ? -14.954 12.060 -35.093 1.00 38.37 99 VAL A N 1
ATOM 744 C CA . VAL A 1 99 ? -15.591 13.233 -34.511 1.00 34.14 99 VAL A CA 1
ATOM 745 C C . VAL A 1 99 ? -14.552 14.319 -34.283 1.00 38.37 99 VAL A C 1
ATOM 746 O O . VAL A 1 99 ? -14.806 15.495 -34.547 1.00 40.18 99 VAL A O 1
ATOM 750 N N . GLY A 1 100 ? -13.374 13.919 -33.812 1.00 38.39 100 GLY A N 1
ATOM 751 C CA . GLY A 1 100 ? -12.271 14.851 -33.621 1.00 36.18 100 GLY A CA 1
ATOM 752 C C . GLY A 1 100 ? -11.804 15.492 -34.921 1.00 39.74 100 GLY A C 1
ATOM 753 O O . GLY A 1 100 ? -11.563 16.698 -34.974 1.00 39.44 100 GLY A O 1
ATOM 754 N N . LYS A 1 101 ? -11.673 14.693 -35.977 1.00 39.88 101 LYS A N 1
ATOM 755 C CA . LYS A 1 101 ? -11.272 15.236 -37.273 1.00 45.18 101 LYS A CA 1
ATOM 756 C C . LYS A 1 101 ? -12.275 16.281 -37.744 1.00 45.98 101 LYS A C 1
ATOM 757 O O . LYS A 1 101 ? -11.896 17.383 -38.145 1.00 43.70 101 LYS A O 1
ATOM 763 N N . ALA A 1 102 ? -13.556 15.925 -37.696 1.00 45.78 102 ALA A N 1
ATOM 764 C CA . ALA A 1 102 ? -14.622 16.824 -38.130 1.00 45.89 102 ALA A CA 1
ATOM 765 C C . ALA A 1 102 ? -14.567 18.159 -37.395 1.00 45.06 102 ALA A C 1
ATOM 766 O O . ALA A 1 102 ? -14.551 19.217 -38.028 1.00 40.16 102 ALA A O 1
ATOM 768 N N . MET A 1 103 ? -14.533 18.105 -36.061 1.00 44.07 103 MET A N 1
ATOM 769 C CA . MET A 1 103 ? -14.411 19.311 -35.243 1.00 41.99 103 MET A CA 1
ATOM 770 C C . MET A 1 103 ? -13.109 20.045 -35.551 1.00 39.11 103 MET A C 1
ATOM 771 O O . MET A 1 103 ? -13.083 21.273 -35.663 1.00 38.69 103 MET A O 1
ATOM 776 N N . GLY A 1 104 ? -12.028 19.285 -35.679 1.00 40.43 104 GLY A N 1
ATOM 777 C CA . GLY A 1 104 ? -10.718 19.855 -35.932 1.00 41.25 104 GLY A CA 1
ATOM 778 C C . GLY A 1 104 ? -10.671 20.648 -37.224 1.00 41.00 104 GLY A C 1
ATOM 779 O O . GLY A 1 104 ? -10.044 21.707 -37.281 1.00 40.42 104 GLY A O 1
ATOM 780 N N . GLU A 1 105 ? -11.338 20.145 -38.259 1.00 37.34 105 GLU A N 1
ATOM 781 C CA . GLU A 1 105 ? -11.372 20.844 -39.542 1.00 46.25 105 GLU A CA 1
ATOM 782 C C . GLU A 1 105 ? -12.050 22.193 -39.377 1.00 48.37 105 GLU A C 1
ATOM 783 O O . GLU A 1 105 ? -11.606 23.192 -39.942 1.00 47.74 105 GLU A O 1
ATOM 789 N N . GLU A 1 106 ? -13.128 22.215 -38.598 1.00 48.10 106 GLU A N 1
ATOM 790 C CA . GLU A 1 106 ? -13.866 23.451 -38.363 1.00 48.74 106 GLU A CA 1
ATOM 791 C C . GLU A 1 106 ? -13.045 24.413 -37.520 1.00 46.61 106 GLU A C 1
ATOM 792 O O . GLU A 1 106 ? -13.026 25.615 -37.781 1.00 51.12 106 GLU A O 1
ATOM 798 N N . VAL A 1 107 ? -12.362 23.879 -36.512 1.00 44.94 107 VAL A N 1
ATOM 799 C CA . VAL A 1 107 ? -11.462 24.687 -35.706 1.00 42.77 107 VAL A CA 1
ATOM 800 C C . VAL A 1 107 ? -10.441 25.383 -36.601 1.00 45.77 107 VAL A C 1
ATOM 801 O O . VAL A 1 107 ? -10.287 26.604 -36.546 1.00 46.89 107 VAL A O 1
ATOM 805 N N . ARG A 1 108 ? -9.760 24.604 -37.437 1.00 46.61 108 ARG A N 1
ATOM 806 C CA . ARG A 1 108 ? -8.749 25.154 -38.340 1.00 47.30 108 ARG A CA 1
ATOM 807 C C . ARG A 1 108 ? -9.309 26.219 -39.283 1.00 49.15 108 ARG A C 1
ATOM 808 O O . ARG A 1 108 ? -8.777 27.326 -39.372 1.00 46.54 108 ARG A O 1
ATOM 816 N N . GLU A 1 109 ? -10.385 25.887 -39.988 1.00 46.77 109 GLU A N 1
ATOM 817 C CA . GLU A 1 109 ? -10.904 26.786 -41.012 1.00 51.02 109 GLU A CA 1
ATOM 818 C C . GLU A 1 109 ? -11.591 28.046 -40.478 1.00 50.15 109 GLU A C 1
ATOM 819 O O . GLU A 1 109 ? -11.781 29.008 -41.221 1.00 53.27 109 GLU A O 1
ATOM 825 N N . TYR A 1 110 ? -11.957 28.051 -39.200 1.00 49.14 110 TYR A N 1
ATOM 826 C CA . TYR A 1 110 ? -12.548 29.248 -38.605 1.00 48.83 110 TYR A CA 1
ATOM 827 C C . TYR A 1 110 ? -11.515 30.087 -37.854 1.00 51.93 110 TYR A C 1
ATOM 828 O O . TYR A 1 110 ? -11.869 30.997 -37.101 1.00 53.18 110 TYR A O 1
ATOM 837 N N . GLY A 1 111 ? -10.239 29.774 -38.060 1.00 48.04 111 GLY A N 1
ATOM 838 C CA . GLY A 1 111 ? -9.157 30.576 -37.517 1.00 45.12 111 GLY A CA 1
ATOM 839 C C . GLY A 1 111 ? -8.805 30.304 -36.064 1.00 44.15 111 GLY A C 1
ATOM 840 O O . GLY A 1 111 ? -8.156 31.120 -35.421 1.00 38.17 111 GLY A O 1
ATOM 841 N N . VAL A 1 112 ? -9.217 29.157 -35.539 1.00 42.83 112 VAL A N 1
ATOM 842 C CA . VAL A 1 112 ? -8.892 28.821 -34.157 1.00 39.76 112 VAL A CA 1
ATOM 843 C C . VAL A 1 112 ? -7.639 27.947 -34.076 1.00 44.17 112 VAL A C 1
ATOM 844 O O . VAL A 1 112 ? -7.399 27.108 -34.944 1.00 44.46 112 VAL A O 1
ATOM 848 N N . ASP A 1 113 ? -6.842 28.153 -33.032 1.00 44.69 113 ASP A N 1
ATOM 849 C CA . ASP A 1 113 ? -5.584 27.429 -32.871 1.00 41.03 113 ASP A CA 1
ATOM 850 C C . ASP A 1 113 ? -5.690 26.272 -31.875 1.00 41.22 113 ASP A C 1
ATOM 851 O O . ASP A 1 113 ? -5.103 25.211 -32.081 1.00 37.96 113 ASP A O 1
ATOM 856 N N . VAL A 1 114 ? -6.432 26.478 -30.792 1.00 40.13 114 VAL A N 1
ATOM 857 C CA . VAL A 1 114 ? -6.599 25.435 -29.786 1.00 39.27 114 VAL A CA 1
ATOM 858 C C . VAL A 1 114 ? -8.065 25.253 -29.416 1.00 37.18 114 VAL A C 1
ATOM 859 O O . VAL A 1 114 ? -8.738 26.207 -29.024 1.00 35.81 114 VAL A O 1
ATOM 863 N N . LEU A 1 115 ? -8.551 24.022 -29.550 1.00 32.95 115 LEU A N 1
ATOM 864 C CA . LEU A 1 115 ? -9.900 23.672 -29.126 1.00 37.41 115 LEU A CA 1
ATOM 865 C C . LEU A 1 115 ? -9.912 23.262 -27.653 1.00 35.55 115 LEU A C 1
ATOM 866 O O . LEU A 1 115 ? -9.128 22.406 -27.231 1.00 36.74 115 LEU A O 1
ATOM 871 N N . LEU A 1 116 ? -10.808 23.864 -26.876 1.00 33.61 116 LEU A N 1
ATOM 872 C CA . LEU A 1 116 ? -10.887 23.589 -25.441 1.00 29.21 116 LEU A CA 1
ATOM 873 C C . LEU A 1 116 ? -11.684 22.313 -25.169 1.00 28.63 116 LEU A C 1
ATOM 874 O O . LEU A 1 116 ? -12.785 22.352 -24.620 1.00 29.53 116 LEU A O 1
ATOM 879 N N . ALA A 1 117 ? -11.101 21.185 -25.556 1.00 28.42 117 ALA A N 1
ATOM 880 C CA . ALA A 1 117 ? -11.764 19.891 -25.499 1.00 26.66 117 ALA A CA 1
ATOM 881 C C . ALA A 1 117 ? -10.713 18.813 -25.733 1.00 32.85 117 ALA A C 1
ATOM 882 O O . ALA A 1 117 ? -9.675 19.081 -26.344 1.00 32.86 117 ALA A O 1
ATOM 884 N N . PRO A 1 118 ? -10.981 17.584 -25.269 1.00 28.00 118 PRO A N 1
ATOM 885 C CA . PRO A 1 118 ? -12.223 17.173 -24.608 1.00 30.48 118 PRO A CA 1
ATOM 886 C C . PRO A 1 118 ? -12.187 17.366 -23.090 1.00 32.41 118 PRO A C 1
ATOM 887 O O . PRO A 1 118 ? -11.108 17.447 -22.502 1.00 31.73 118 PRO A O 1
ATOM 891 N N . ALA A 1 119 ? -13.365 17.440 -22.474 1.00 31.29 119 ALA A N 1
ATOM 892 C CA . ALA A 1 119 ? -13.488 17.357 -21.022 1.00 31.43 119 ALA A CA 1
ATOM 893 C C . ALA A 1 119 ? -13.507 15.881 -20.649 1.00 30.52 119 ALA A C 1
ATOM 894 O O . ALA A 1 119 ? -14.147 15.081 -21.323 1.00 36.14 119 ALA A O 1
ATOM 896 N N . MET A 1 120 ? -12.804 15.510 -19.587 1.00 30.64 120 MET A N 1
ATOM 897 C CA . MET A 1 120 ? -12.671 14.099 -19.260 1.00 30.77 120 MET A CA 1
ATOM 898 C C . MET A 1 120 ? -12.601 13.813 -17.761 1.00 30.77 120 MET A C 1
ATOM 899 O O . MET A 1 120 ? -11.982 12.835 -17.341 1.00 34.07 120 MET A O 1
ATOM 904 N N . ASN A 1 121 ? -13.255 14.649 -16.959 1.00 25.90 121 ASN A N 1
ATOM 905 C CA . ASN A 1 121 ? -13.362 14.380 -15.528 1.00 26.74 121 ASN A CA 1
ATOM 906 C C . ASN A 1 121 ? -14.242 13.167 -15.281 1.00 28.80 121 ASN A C 1
ATOM 907 O O . ASN A 1 121 ? -15.167 12.898 -16.046 1.00 30.85 121 ASN A O 1
ATOM 912 N N . ILE A 1 122 ? -13.951 12.440 -14.209 1.00 26.71 122 ILE A N 1
ATOM 913 C CA . ILE A 1 122 ? -14.676 11.209 -13.888 1.00 30.20 122 ILE A CA 1
ATOM 914 C C . ILE A 1 122 ? -16.104 11.480 -13.399 1.00 27.06 122 ILE A C 1
ATOM 915 O O . ILE A 1 122 ? -16.345 12.456 -12.689 1.00 32.57 122 ILE A O 1
ATOM 920 N N . HIS A 1 123 ? -17.044 10.618 -13.785 1.00 27.24 123 HIS A N 1
ATOM 921 C CA . HIS A 1 123 ? -18.401 10.669 -13.240 1.00 27.68 123 HIS A CA 1
ATOM 922 C C . HIS A 1 123 ? -18.380 10.104 -11.823 1.00 28.05 123 HIS A C 1
ATOM 923 O O . HIS A 1 123 ? -18.687 8.927 -11.607 1.00 31.92 123 HIS A O 1
ATOM 930 N N . ARG A 1 124 ? -18.009 10.933 -10.859 1.00 27.15 124 ARG A N 1
ATOM 931 C CA . ARG A 1 124 ? -17.960 10.486 -9.470 1.00 25.36 124 ARG A CA 1
ATOM 932 C C . ARG A 1 124 ? -19.376 10.326 -8.928 1.00 28.96 124 ARG A C 1
ATOM 933 O O . ARG A 1 124 ? -19.693 9.363 -8.225 1.00 29.47 124 ARG A O 1
ATOM 941 N N . ASN A 1 125 ? -20.229 11.279 -9.277 1.00 30.72 125 ASN A N 1
ATOM 942 C CA . ASN A 1 125 ? -21.587 11.343 -8.763 1.00 25.50 125 ASN A CA 1
ATOM 943 C C . ASN A 1 125 ? -22.512 11.761 -9.901 1.00 28.32 125 ASN A C 1
ATOM 944 O O . ASN A 1 125 ? -22.173 12.648 -10.677 1.00 33.86 125 ASN A O 1
ATOM 949 N N . PRO A 1 126 ? -23.680 11.114 -10.021 1.00 27.61 126 PRO A N 1
ATOM 950 C CA . PRO A 1 126 ? -24.581 11.406 -11.145 1.00 30.98 126 PRO A CA 1
ATOM 951 C C . PRO A 1 126 ? -25.141 12.831 -11.132 1.00 35.81 126 PRO A C 1
ATOM 952 O O . PRO A 1 126 ? -25.657 13.289 -12.149 1.00 34.62 126 PRO A O 1
ATOM 956 N N . LEU A 1 127 ? -25.026 13.526 -10.006 1.00 36.44 127 LEU A N 1
ATOM 957 C CA . LEU A 1 127 ? -25.616 14.858 -9.874 1.00 31.96 127 LEU A CA 1
ATOM 958 C C . LEU A 1 127 ? -24.750 15.983 -10.437 1.00 33.55 127 LEU A C 1
ATOM 959 O O . LEU A 1 127 ? -25.230 17.100 -10.616 1.00 33.04 127 LEU A O 1
ATOM 964 N N . CYS A 1 128 ? -23.477 15.704 -10.703 1.00 31.60 128 CYS A N 1
ATOM 965 C CA . CYS A 1 128 ? -22.606 16.730 -11.265 1.00 37.85 128 CYS A CA 1
ATOM 966 C C . CYS A 1 128 ? -23.212 17.347 -12.523 1.00 34.01 128 CYS A C 1
ATOM 967 O O . CYS A 1 128 ? -23.572 16.642 -13.461 1.00 34.27 128 CYS A O 1
ATOM 970 N N . GLY A 1 129 ? -23.296 18.671 -12.541 1.00 34.21 129 GLY A N 1
ATOM 971 C CA . GLY A 1 129 ? -23.964 19.379 -13.615 1.00 31.16 129 GLY A CA 1
ATOM 972 C C . GLY A 1 129 ? -23.303 19.246 -14.974 1.00 32.82 129 GLY A C 1
ATOM 973 O O . GLY A 1 129 ? -23.935 19.509 -15.994 1.00 31.81 129 GLY A O 1
ATOM 974 N N . ARG A 1 130 ? -22.036 18.843 -14.995 1.00 34.36 130 ARG A N 1
ATOM 975 C CA . ARG A 1 130 ? -21.303 18.742 -16.256 1.00 32.89 130 ARG A CA 1
ATOM 976 C C . ARG A 1 130 ? -21.076 17.304 -16.724 1.00 34.84 130 ARG A C 1
ATOM 977 O O . ARG A 1 130 ? -20.366 17.073 -17.701 1.00 36.25 130 ARG A O 1
ATOM 985 N N . ASN A 1 131 ? -21.688 16.342 -16.038 1.00 31.97 131 ASN A N 1
ATOM 986 C CA . ASN A 1 131 ? -21.590 14.941 -16.452 1.00 31.27 131 ASN A CA 1
ATOM 987 C C . ASN A 1 131 ? -21.877 14.724 -17.944 1.00 30.42 131 ASN A C 1
ATOM 988 O O . ASN A 1 131 ? -21.228 13.898 -18.594 1.00 32.74 131 ASN A O 1
ATOM 993 N N . PHE A 1 132 ? -22.845 15.460 -18.482 1.00 29.79 132 PHE A N 1
ATOM 994 C CA . PHE A 1 132 ? -23.212 15.320 -19.889 1.00 29.18 132 PHE A CA 1
ATOM 995 C C . PHE A 1 132 ? -22.009 15.537 -20.813 1.00 36.03 132 PHE A C 1
ATOM 996 O O . PHE A 1 132 ? -21.919 14.920 -21.873 1.00 38.17 132 PHE A O 1
ATOM 1004 N N . GLU A 1 133 ? -21.088 16.417 -20.418 1.00 32.36 133 GLU A N 1
ATOM 1005 C CA . GLU A 1 133 ? -19.907 16.667 -21.247 1.00 31.59 133 GLU A CA 1
ATOM 1006 C C . GLU A 1 133 ? -18.626 15.978 -20.763 1.00 32.71 133 GLU A C 1
ATOM 1007 O O . GLU A 1 133 ? -17.521 16.369 -21.150 1.00 36.33 133 GLU A O 1
ATOM 1013 N N . TYR A 1 134 ? -18.780 14.950 -19.930 1.00 31.63 134 TYR A N 1
ATOM 1014 C CA . TYR A 1 134 ? -17.666 14.067 -19.584 1.00 30.62 134 TYR A CA 1
ATOM 1015 C C . TYR A 1 134 ? -18.000 12.675 -20.098 1.00 30.30 134 TYR A C 1
ATOM 1016 O O . TYR A 1 134 ? -19.158 12.385 -20.386 1.00 30.04 134 TYR A O 1
ATOM 1025 N N . TYR A 1 135 ? -16.993 11.810 -20.189 1.00 28.92 135 TYR A N 1
ATOM 1026 C CA . TYR A 1 135 ? -17.177 10.495 -20.802 1.00 27.59 135 TYR A CA 1
ATOM 1027 C C . TYR A 1 135 ? -17.780 9.445 -19.875 1.00 34.57 135 TYR A C 1
ATOM 1028 O O . TYR A 1 135 ? -18.817 8.860 -20.192 1.00 32.90 135 TYR A O 1
ATOM 1037 N N . SER A 1 136 ? -17.134 9.203 -18.732 1.00 26.58 136 SER A N 1
ATOM 1038 C CA . SER A 1 136 ? -17.402 7.973 -17.996 1.00 25.45 136 SER A CA 1
ATOM 1039 C C . SER A 1 136 ? -17.023 8.011 -16.519 1.00 25.50 136 SER A C 1
ATOM 1040 O O . SER A 1 136 ? -16.305 8.900 -16.064 1.00 25.33 136 SER A O 1
ATOM 1043 N N . GLU A 1 137 ? -17.502 7.021 -15.776 1.00 23.10 137 GLU A N 1
ATOM 1044 C CA . GLU A 1 137 ? -17.082 6.863 -14.393 1.00 21.39 137 GLU A CA 1
ATOM 1045 C C . GLU A 1 137 ? -15.801 6.039 -14.362 1.00 26.45 137 GLU A C 1
ATOM 1046 O O . GLU A 1 137 ? -15.191 5.863 -13.314 1.00 29.64 137 GLU A O 1
ATOM 1052 N N . ASP A 1 138 ? -15.392 5.540 -15.525 1.00 26.67 138 ASP A N 1
ATOM 1053 C CA . ASP A 1 138 ? -14.242 4.646 -15.596 1.00 28.52 138 ASP A CA 1
ATOM 1054 C C . ASP A 1 138 ? -13.079 5.309 -16.323 1.00 30.13 138 ASP A C 1
ATOM 1055 O O . ASP A 1 138 ? -13.260 5.868 -17.400 1.00 33.24 138 ASP A O 1
ATOM 1060 N N . PRO A 1 139 ? -11.875 5.243 -15.732 1.00 29.76 139 PRO A N 1
ATOM 1061 C CA . PRO A 1 139 ? -10.702 5.938 -16.271 1.00 22.99 139 PRO A CA 1
ATOM 1062 C C . PRO A 1 139 ? -10.215 5.370 -17.604 1.00 28.82 139 PRO A C 1
ATOM 1063 O O . PRO A 1 139 ? -9.637 6.115 -18.394 1.00 29.44 139 PRO A O 1
ATOM 1067 N N . VAL A 1 140 ? -10.417 4.076 -17.840 1.00 30.81 140 VAL A N 1
ATOM 1068 C CA . VAL A 1 140 ? -9.965 3.462 -19.088 1.00 27.56 140 VAL A CA 1
ATOM 1069 C C . VAL A 1 140 ? -10.839 3.843 -20.276 1.00 32.33 140 VAL A C 1
ATOM 1070 O O . VAL A 1 140 ? -10.326 4.200 -21.336 1.00 33.34 140 VAL A O 1
ATOM 1074 N N . LEU A 1 141 ? -12.156 3.747 -20.110 1.00 28.02 141 LEU A N 1
ATOM 1075 C CA . LEU A 1 141 ? -13.073 4.212 -21.140 1.00 31.04 141 LEU A CA 1
ATOM 1076 C C . LEU A 1 141 ? -12.817 5.695 -21.385 1.00 32.93 141 LEU A C 1
ATOM 1077 O O . LEU A 1 141 ? -12.666 6.140 -22.522 1.00 33.34 141 LEU A O 1
ATOM 1082 N N . SER A 1 142 ? -12.742 6.458 -20.305 1.00 24.58 142 SER A N 1
ATOM 1083 C CA . SER A 1 142 ? -12.570 7.899 -20.429 1.00 32.50 142 SER A CA 1
ATOM 1084 C C . SER A 1 142 ? -11.271 8.253 -21.151 1.00 32.05 142 SER A C 1
ATOM 1085 O O . SER A 1 142 ? -11.270 9.036 -22.104 1.00 29.02 142 SER A O 1
ATOM 1088 N N . GLY A 1 143 ? -10.167 7.675 -20.685 1.00 27.76 143 GLY A N 1
ATOM 1089 C CA . GLY A 1 143 ? -8.869 7.932 -21.277 1.00 31.11 143 GLY A CA 1
ATOM 1090 C C . GLY A 1 143 ? -8.778 7.505 -22.737 1.00 29.86 143 GLY A C 1
ATOM 1091 O O . GLY A 1 143 ? -8.185 8.200 -23.555 1.00 28.19 143 GLY A O 1
ATOM 1092 N N . GLU A 1 144 ? -9.355 6.351 -23.055 1.00 29.10 144 GLU A N 1
ATOM 1093 C CA . GLU A 1 144 ? -9.288 5.804 -24.403 1.00 34.71 144 GLU A CA 1
ATOM 1094 C C . GLU A 1 144 ? -10.111 6.636 -25.382 1.00 36.51 144 GLU A C 1
ATOM 1095 O O . GLU A 1 144 ? -9.688 6.882 -26.513 1.00 35.19 144 GLU A O 1
ATOM 1101 N N . MET A 1 145 ? -11.290 7.061 -24.947 1.00 34.00 145 MET A N 1
ATOM 1102 C CA . MET A 1 145 ? -12.142 7.890 -25.789 1.00 35.41 145 MET A CA 1
ATOM 1103 C C . MET A 1 145 ? -11.519 9.272 -25.983 1.00 33.81 145 MET A C 1
ATOM 1104 O O . MET A 1 145 ? -11.524 9.814 -27.089 1.00 34.93 145 MET A O 1
ATOM 1109 N N . ALA A 1 146 ? -10.964 9.829 -24.912 1.00 31.18 146 ALA A N 1
ATOM 1110 C CA . ALA A 1 146 ? -10.278 11.115 -24.991 1.00 27.35 146 ALA A CA 1
ATOM 1111 C C . ALA A 1 146 ? -9.114 11.037 -25.969 1.00 28.34 146 ALA A C 1
ATOM 1112 O O . ALA A 1 146 ? -8.957 11.906 -26.824 1.00 31.28 146 ALA A O 1
ATOM 1114 N N . SER A 1 147 ? -8.305 9.985 -25.844 1.00 31.46 147 SER A N 1
ATOM 1115 C CA . SER A 1 147 ? -7.147 9.784 -26.717 1.00 35.41 147 SER A CA 1
ATOM 1116 C C . SER A 1 147 ? -7.533 9.757 -28.196 1.00 36.65 147 SER A C 1
ATOM 1117 O O . SER A 1 147 ? -6.902 10.412 -29.024 1.00 37.48 147 SER A O 1
ATOM 1120 N N . SER A 1 148 ? -8.557 8.978 -28.523 1.00 33.36 148 SER A N 1
ATOM 1121 C CA . SER A 1 148 ? -9.036 8.892 -29.897 1.00 30.77 148 SER A CA 1
ATOM 1122 C C . SER A 1 148 ? -9.489 10.253 -30.414 1.00 33.09 148 SER A C 1
ATOM 1123 O O . SER A 1 148 ? -9.180 10.638 -31.544 1.00 36.16 148 SER A O 1
ATOM 1126 N N . PHE A 1 149 ? -10.222 10.979 -29.579 1.00 32.22 149 PHE A N 1
ATOM 1127 C CA . PHE A 1 149 ? -10.707 12.305 -29.941 1.00 34.22 149 PHE A CA 1
ATOM 1128 C C . PHE A 1 149 ? -9.549 13.270 -30.197 1.00 35.91 149 PHE A C 1
ATOM 1129 O O . PHE A 1 149 ? -9.498 13.924 -31.238 1.00 36.97 149 PHE A O 1
ATOM 1137 N N . VAL A 1 150 ? -8.619 13.350 -29.249 1.00 30.36 150 VAL A N 1
ATOM 1138 C CA . VAL A 1 150 ? -7.459 14.225 -29.392 1.00 29.45 150 VAL A CA 1
ATOM 1139 C C . VAL A 1 150 ? -6.702 13.973 -30.702 1.00 34.54 150 VAL A C 1
ATOM 1140 O O . VAL A 1 150 ? -6.325 14.916 -31.396 1.00 36.05 150 VAL A O 1
ATOM 1144 N N . LYS A 1 151 ? -6.470 12.703 -31.025 1.00 31.61 151 LYS A N 1
ATOM 1145 C CA . LYS A 1 151 ? -5.753 12.341 -32.243 1.00 43.53 151 LYS A CA 1
ATOM 1146 C C . LYS A 1 151 ? -6.464 12.858 -33.485 1.00 40.26 151 LYS A C 1
ATOM 1147 O O . LYS A 1 151 ? -5.825 13.325 -34.425 1.00 44.16 151 LYS A O 1
ATOM 1153 N N . GLY A 1 152 ? -7.790 12.757 -33.490 1.00 38.01 152 GLY A N 1
ATOM 1154 C CA . GLY A 1 152 ? -8.582 13.248 -34.603 1.00 38.01 152 GLY A CA 1
ATOM 1155 C C . GLY A 1 152 ? -8.438 14.749 -34.766 1.00 41.29 152 GLY A C 1
ATOM 1156 O O . GLY A 1 152 ? -8.223 15.247 -35.871 1.00 45.85 152 GLY A O 1
ATOM 1157 N N . VAL A 1 153 ? -8.556 15.472 -33.658 1.00 33.47 153 VAL A N 1
ATOM 1158 C CA . VAL A 1 153 ? -8.440 16.928 -33.672 1.00 32.30 153 VAL A CA 1
ATOM 1159 C C . VAL A 1 153 ? -7.073 17.370 -34.178 1.00 37.29 153 VAL A C 1
ATOM 1160 O O . VAL A 1 153 ? -6.965 18.264 -35.019 1.00 39.04 153 VAL A O 1
ATOM 1164 N N . GLN A 1 154 ? -6.026 16.736 -33.664 1.00 37.58 154 GLN A N 1
ATOM 1165 C CA . GLN A 1 154 ? -4.669 17.203 -33.923 1.00 39.11 154 GLN A CA 1
ATOM 1166 C C . GLN A 1 154 ? -4.104 16.696 -35.249 1.00 40.76 154 GLN A C 1
ATOM 1167 O O . GLN A 1 154 ? -3.013 17.087 -35.658 1.00 43.49 154 GLN A O 1
ATOM 1173 N N . SER A 1 155 ? -4.858 15.839 -35.927 1.00 38.53 155 SER A N 1
ATOM 1174 C CA . SER A 1 155 ? -4.493 15.442 -37.280 1.00 43.74 155 SER A CA 1
ATOM 1175 C C . SER A 1 155 ? -4.861 16.576 -38.230 1.00 47.42 155 SER A C 1
ATOM 1176 O O . SER A 1 155 ? -4.564 16.525 -39.423 1.00 49.38 155 SER A O 1
ATOM 1179 N N . GLN A 1 156 ? -5.517 17.598 -37.689 1.00 50.03 156 GLN A N 1
ATOM 1180 C CA . GLN A 1 156 ? -5.986 18.719 -38.495 1.00 50.74 156 GLN A CA 1
ATOM 1181 C C . GLN A 1 156 ? -5.144 19.977 -38.296 1.00 49.37 156 GLN A C 1
ATOM 1182 O O . GLN A 1 156 ? -5.563 21.077 -38.655 1.00 48.23 156 GLN A O 1
ATOM 1188 N N . GLY A 1 157 ? -3.958 19.806 -37.719 1.00 49.43 157 GLY A N 1
ATOM 1189 C CA . GLY A 1 157 ? -3.006 20.895 -37.583 1.00 46.41 157 GLY A CA 1
ATOM 1190 C C . GLY A 1 157 ? -3.326 21.866 -36.463 1.00 46.33 157 GLY A C 1
ATOM 1191 O O . GLY A 1 157 ? -2.679 22.905 -36.327 1.00 44.45 157 GLY A O 1
ATOM 1192 N N . VAL A 1 158 ? -4.329 21.527 -35.660 1.00 42.31 158 VAL A N 1
ATOM 1193 C CA . VAL A 1 158 ? -4.722 22.359 -34.530 1.00 41.78 158 VAL A CA 1
ATOM 1194 C C . VAL A 1 158 ? -4.539 21.574 -33.240 1.00 41.68 158 VAL A C 1
ATOM 1195 O O . VAL A 1 158 ? -4.275 20.371 -33.269 1.00 45.22 158 VAL A O 1
ATOM 1199 N N . GLY A 1 159 ? -4.679 22.252 -32.108 1.00 35.87 159 GLY A N 1
ATOM 1200 C CA . GLY A 1 159 ? -4.420 21.622 -30.830 1.00 37.65 159 GLY A CA 1
ATOM 1201 C C . GLY A 1 159 ? -5.672 21.334 -30.037 1.00 40.16 159 GLY A C 1
ATOM 1202 O O . GLY A 1 159 ? -6.648 22.083 -30.105 1.00 40.99 159 GLY A O 1
ATOM 1203 N N . ALA A 1 160 ? -5.643 20.232 -29.292 1.00 34.97 160 ALA A N 1
ATOM 1204 C CA . ALA A 1 160 ? -6.684 19.941 -28.319 1.00 34.96 160 ALA A CA 1
ATOM 1205 C C . ALA A 1 160 ? -6.225 20.338 -26.915 1.00 38.17 160 ALA A C 1
ATOM 1206 O O . ALA A 1 160 ? -5.053 20.665 -26.696 1.00 37.00 160 ALA A O 1
ATOM 1208 N N . CYS A 1 161 ? -7.158 20.318 -25.969 1.00 36.76 161 CYS A N 1
ATOM 1209 C CA . CYS A 1 161 ? -6.855 20.632 -24.577 1.00 35.61 161 CYS A CA 1
ATOM 1210 C C . CYS A 1 161 ? -7.716 19.793 -23.648 1.00 33.77 161 CYS A C 1
ATOM 1211 O O . CYS A 1 161 ? -8.914 20.040 -23.516 1.00 35.48 161 CYS A O 1
ATOM 1214 N N . ILE A 1 162 ? -7.106 18.801 -23.006 1.00 33.20 162 ILE A N 1
ATOM 1215 C CA . ILE A 1 162 ? -7.837 17.948 -22.079 1.00 32.91 162 ILE A CA 1
ATOM 1216 C C . ILE A 1 162 ? -8.096 18.685 -20.768 1.00 29.37 162 ILE A C 1
ATOM 1217 O O . ILE A 1 162 ? -7.212 19.359 -20.241 1.00 31.17 162 ILE A O 1
ATOM 1222 N N . LYS A 1 163 ? -9.312 18.555 -20.249 1.00 30.94 163 LYS A N 1
ATOM 1223 C CA . LYS A 1 163 ? -9.726 19.280 -19.051 1.00 31.95 163 LYS A CA 1
ATOM 1224 C C . LYS A 1 163 ? -10.703 18.414 -18.265 1.00 29.21 163 LYS A C 1
ATOM 1225 O O . LYS A 1 163 ? -11.249 17.462 -18.824 1.00 29.92 163 LYS A O 1
ATOM 1231 N N . HIS A 1 164 ? -10.900 18.688 -16.973 1.00 33.55 164 HIS A N 1
ATOM 1232 C CA . HIS A 1 164 ? -10.148 19.688 -16.209 1.00 34.80 164 HIS A CA 1
ATOM 1233 C C . HIS A 1 164 ? -9.279 18.981 -15.166 1.00 30.88 164 HIS A C 1
ATOM 1234 O O . HIS A 1 164 ? -9.780 18.217 -14.340 1.00 26.30 164 HIS A O 1
ATOM 1241 N N . PHE A 1 165 ? -7.983 19.263 -15.199 1.00 30.35 165 PHE A N 1
ATOM 1242 C CA . PHE A 1 165 ? -6.977 18.545 -14.419 1.00 28.05 165 PHE A CA 1
ATOM 1243 C C . PHE A 1 165 ? -6.820 19.171 -13.028 1.00 27.66 165 PHE A C 1
ATOM 1244 O O . PHE A 1 165 ? -6.251 20.248 -12.916 1.00 30.78 165 PHE A O 1
ATOM 1252 N N . VAL A 1 166 ? -7.296 18.528 -11.959 1.00 26.66 166 VAL A N 1
ATOM 1253 C CA . VAL A 1 166 ? -7.928 17.212 -11.962 1.00 28.29 166 VAL A CA 1
ATOM 1254 C C . VAL A 1 166 ? -9.000 17.202 -10.860 1.00 31.97 166 VAL A C 1
ATOM 1255 O O . VAL A 1 166 ? -9.073 18.131 -10.059 1.00 29.79 166 VAL A O 1
ATOM 1259 N N . ALA A 1 167 ? -9.825 16.158 -10.817 1.00 27.96 167 ALA A N 1
ATOM 1260 C CA . ALA A 1 167 ? -10.822 15.997 -9.752 1.00 25.25 167 ALA A CA 1
ATOM 1261 C C . ALA A 1 167 ? -11.857 17.124 -9.677 1.00 28.85 167 ALA A C 1
ATOM 1262 O O . ALA A 1 167 ? -12.321 17.487 -8.593 1.00 29.98 167 ALA A O 1
ATOM 1264 N N . ASN A 1 168 ? -12.218 17.667 -10.832 1.00 32.88 168 ASN A N 1
ATOM 1265 C CA . ASN A 1 168 ? -13.277 18.663 -10.918 1.00 34.78 168 ASN A CA 1
ATOM 1266 C C . ASN A 1 168 ? -14.610 17.934 -11.114 1.00 36.51 168 ASN A C 1
ATOM 1267 O O . ASN A 1 168 ? -15.158 17.904 -12.215 1.00 34.15 168 ASN A O 1
ATOM 1272 N N . ASN A 1 169 ? -15.117 17.329 -10.038 1.00 35.41 169 ASN A N 1
ATOM 1273 C CA . ASN A 1 169 ? -16.235 16.384 -10.138 1.00 31.09 169 ASN A CA 1
ATOM 1274 C C . ASN A 1 169 ? -17.561 16.893 -9.590 1.00 28.94 169 ASN A C 1
ATOM 1275 O O . ASN A 1 169 ? -18.517 16.131 -9.432 1.00 33.95 169 ASN A O 1
ATOM 1280 N N . GLN A 1 170 ? -17.616 18.182 -9.291 1.00 24.37 170 GLN A N 1
ATOM 1281 C CA . GLN A 1 170 ? -18.873 18.812 -8.925 1.00 27.41 170 GLN A CA 1
ATOM 1282 C C . GLN A 1 170 ? -18.779 20.266 -9.342 1.00 31.5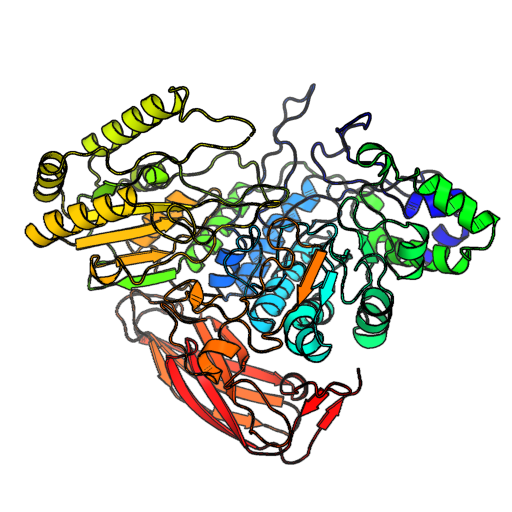2 170 GLN A C 1
ATOM 1283 O O . GLN A 1 170 ? -17.680 20.800 -9.491 1.00 29.19 170 GLN A O 1
ATOM 1289 N N . GLU A 1 171 ? -19.928 20.901 -9.533 1.00 29.42 171 GLU A N 1
ATOM 1290 C CA . GLU A 1 171 ? -19.967 22.310 -9.902 1.00 30.26 171 GLU A CA 1
ATOM 1291 C C . GLU A 1 171 ? -20.068 23.227 -8.684 1.00 34.56 171 GLU A C 1
ATOM 1292 O O . GLU A 1 171 ? -19.561 24.350 -8.701 1.00 37.65 171 GLU A O 1
ATOM 1298 N N . THR A 1 172 ? -20.722 22.750 -7.629 1.00 34.13 172 THR A N 1
ATOM 1299 C CA . THR A 1 172 ? -20.953 23.574 -6.440 1.00 34.18 172 THR A CA 1
ATOM 1300 C C . THR A 1 172 ? -19.645 24.088 -5.844 1.00 37.38 172 THR A C 1
ATOM 1301 O O . THR A 1 172 ? -18.812 23.300 -5.395 1.00 38.24 172 THR A O 1
ATOM 1305 N N . ASN A 1 173 ? -19.477 25.410 -5.849 1.00 35.66 173 ASN A N 1
ATOM 1306 C CA . ASN A 1 173 ? -18.285 26.060 -5.308 1.00 34.19 173 ASN A CA 1
ATOM 1307 C C . ASN A 1 173 ? -16.986 25.532 -5.905 1.00 31.59 173 ASN A C 1
ATOM 1308 O O . ASN A 1 173 ? -15.970 25.440 -5.211 1.00 29.39 173 ASN A O 1
ATOM 1313 N N . ARG A 1 174 ? -17.019 25.192 -7.190 1.00 26.55 174 ARG A N 1
ATOM 1314 C CA . ARG A 1 174 ? -15.852 24.621 -7.861 1.00 28.03 174 ARG A CA 1
ATOM 1315 C C . ARG A 1 174 ? -14.623 25.523 -7.770 1.00 28.30 174 ARG A C 1
ATOM 1316 O O . ARG A 1 174 ? -13.495 25.036 -7.717 1.00 29.32 174 ARG A O 1
ATOM 1324 N N . MET A 1 175 ? -14.843 26.836 -7.748 1.00 28.21 175 MET A N 1
ATOM 1325 C CA . MET A 1 175 ? -13.740 27.793 -7.789 1.00 28.43 175 MET A CA 1
ATOM 1326 C C . MET A 1 175 ? -13.046 27.922 -6.432 1.00 37.97 175 MET A C 1
ATOM 1327 O O . MET A 1 175 ? -12.027 28.605 -6.309 1.00 40.37 175 MET A O 1
ATOM 1332 N N . VAL A 1 176 ? -13.597 27.248 -5.426 1.00 32.98 176 VAL A N 1
ATOM 1333 C CA . VAL A 1 176 ? -13.187 27.464 -4.046 1.00 37.36 176 VAL A CA 1
ATOM 1334 C C . VAL A 1 176 ? -13.007 26.173 -3.233 1.00 40.19 176 VAL A C 1
ATOM 1335 O O . VAL A 1 176 ? -12.198 26.123 -2.306 1.00 39.09 176 VAL A O 1
ATOM 1339 N N . VAL A 1 177 ? -13.744 25.129 -3.595 1.00 37.01 177 VAL A N 1
ATOM 1340 C CA . VAL A 1 177 ? -13.818 23.921 -2.774 1.00 33.67 177 VAL A CA 1
ATOM 1341 C C . VAL A 1 177 ? -12.490 23.154 -2.692 1.00 32.04 177 VAL A C 1
ATOM 1342 O O . VAL A 1 177 ? -11.783 22.999 -3.689 1.00 29.38 177 VAL A O 1
ATOM 1346 N N . ASP A 1 178 ? -12.147 22.695 -1.491 1.00 30.45 178 ASP A N 1
ATOM 1347 C CA . ASP A 1 178 ? -10.960 21.863 -1.300 1.00 29.38 178 ASP A CA 1
ATOM 1348 C C . ASP A 1 178 ? -11.343 20.396 -1.474 1.00 31.43 178 ASP A C 1
ATOM 1349 O O . ASP A 1 178 ? -12.216 19.885 -0.776 1.00 32.92 178 ASP A O 1
ATOM 1354 N N . THR A 1 179 ? -10.690 19.732 -2.417 1.00 30.93 179 THR A N 1
ATOM 1355 C CA . THR A 1 179 ? -11.027 18.366 -2.781 1.00 29.40 179 THR A CA 1
ATOM 1356 C C . THR A 1 179 ? -10.049 17.412 -2.114 1.00 29.66 179 THR A C 1
ATOM 1357 O O . THR A 1 179 ? -8.848 17.424 -2.406 1.00 29.17 179 THR A O 1
ATOM 1361 N N . ILE A 1 180 ? -10.565 16.594 -1.207 1.00 26.08 180 ILE A N 1
ATOM 1362 C CA . ILE A 1 180 ? -9.718 15.729 -0.396 1.00 31.28 180 ILE A CA 1
ATOM 1363 C C . ILE A 1 180 ? -9.766 14.306 -0.923 1.00 29.87 180 ILE A C 1
ATOM 1364 O O . ILE A 1 180 ? -10.802 13.645 -0.844 1.00 29.36 180 ILE A O 1
ATOM 1369 N N . VAL A 1 181 ? -8.638 13.847 -1.460 1.00 29.98 181 VAL A N 1
ATOM 1370 C CA . VAL A 1 181 ? -8.556 12.549 -2.121 1.00 27.53 181 VAL A CA 1
ATOM 1371 C C . VAL A 1 181 ? -7.222 11.894 -1.801 1.00 28.51 181 VAL A C 1
ATOM 1372 O O . VAL A 1 181 ? -6.185 12.550 -1.837 1.00 27.32 181 VAL A O 1
ATOM 1376 N N . SER A 1 182 ? -7.243 10.602 -1.500 1.00 23.83 182 SER A N 1
ATOM 1377 C CA . SER A 1 182 ? -6.001 9.886 -1.243 1.00 29.29 182 SER A CA 1
ATOM 1378 C C . SER A 1 182 ? -5.213 9.806 -2.541 1.00 28.11 182 SER A C 1
ATOM 1379 O O . SER A 1 182 ? -5.785 9.903 -3.628 1.00 27.53 182 SER A O 1
ATOM 1382 N N . GLU A 1 183 ? -3.903 9.626 -2.437 1.00 25.90 183 GLU A N 1
ATOM 1383 C CA . GLU A 1 183 ? -3.099 9.495 -3.639 1.00 29.12 183 GLU A CA 1
ATOM 1384 C C . GLU A 1 183 ? -3.488 8.254 -4.446 1.00 29.80 183 GLU A C 1
ATOM 1385 O O . GLU A 1 183 ? -3.362 8.240 -5.672 1.00 30.49 183 GLU A O 1
ATOM 1391 N N . ARG A 1 184 ? -3.967 7.216 -3.764 1.00 28.64 184 ARG A N 1
ATOM 1392 C CA . ARG A 1 184 ? -4.370 6.000 -4.463 1.00 28.77 184 ARG A CA 1
ATOM 1393 C C . ARG A 1 184 ? -5.572 6.248 -5.374 1.00 32.12 184 ARG A C 1
ATOM 1394 O O . ARG A 1 184 ? -5.569 5.859 -6.551 1.00 31.84 184 ARG A O 1
ATOM 1402 N N . ALA A 1 185 ? -6.602 6.890 -4.833 1.00 28.22 185 ALA A N 1
ATOM 1403 C CA . ALA A 1 185 ? -7.776 7.219 -5.637 1.00 26.13 185 ALA A CA 1
ATOM 1404 C C . ALA A 1 185 ? -7.384 8.116 -6.805 1.00 24.24 185 ALA A C 1
ATOM 1405 O O . ALA A 1 185 ? -7.886 7.963 -7.918 1.00 22.88 185 ALA A O 1
ATOM 1407 N N . LEU A 1 186 ? -6.482 9.057 -6.547 1.00 26.97 186 LEU A N 1
ATOM 1408 C CA . LEU A 1 186 ? -5.988 9.926 -7.604 1.00 30.10 186 LEU A CA 1
ATOM 1409 C C . LEU A 1 186 ? -5.339 9.110 -8.724 1.00 28.59 186 LEU A C 1
ATOM 1410 O O . LEU A 1 186 ? -5.704 9.241 -9.888 1.00 28.26 186 LEU A O 1
ATOM 1415 N N . ARG A 1 187 ? -4.391 8.254 -8.372 1.00 27.17 187 ARG A N 1
ATOM 1416 C CA . ARG A 1 187 ? -3.638 7.536 -9.395 1.00 29.30 187 ARG A CA 1
ATOM 1417 C C . ARG A 1 187 ? -4.453 6.465 -10.137 1.00 29.74 187 ARG A C 1
ATOM 1418 O O . ARG A 1 187 ? -4.286 6.282 -11.341 1.00 27.81 187 ARG A O 1
ATOM 1426 N N . GLU A 1 188 ? -5.354 5.785 -9.434 1.00 24.03 188 GLU A N 1
ATOM 1427 C CA . GLU A 1 188 ? -6.148 4.724 -10.054 1.00 26.26 188 GLU A CA 1
ATOM 1428 C C . GLU A 1 188 ? -7.396 5.228 -10.789 1.00 28.42 188 GLU A C 1
ATOM 1429 O O . GLU A 1 188 ? -7.830 4.617 -11.764 1.00 28.91 188 GLU A O 1
ATOM 1435 N N . ILE A 1 189 ? -7.961 6.342 -10.332 1.00 24.54 189 ILE A N 1
ATOM 1436 C CA . ILE A 1 189 ? -9.254 6.790 -10.840 1.00 24.75 189 ILE A CA 1
ATOM 1437 C C . ILE A 1 189 ? -9.221 8.137 -11.562 1.00 29.28 189 ILE A C 1
ATOM 1438 O O . ILE A 1 189 ? -9.578 8.218 -12.736 1.00 27.99 189 ILE A O 1
ATOM 1443 N N . TYR A 1 190 ? -8.804 9.188 -10.858 1.00 24.74 190 TYR A N 1
ATOM 1444 C CA . TYR A 1 190 ? -8.966 10.555 -11.366 1.00 27.41 190 TYR A CA 1
ATOM 1445 C C . TYR A 1 190 ? -7.849 11.034 -12.291 1.00 29.87 190 TYR A C 1
ATOM 1446 O O . TYR A 1 190 ? -8.113 11.654 -13.319 1.00 29.93 190 TYR A O 1
ATOM 1455 N N . LEU A 1 191 ? -6.605 10.738 -11.937 1.00 26.20 191 LEU A N 1
ATOM 1456 C CA . LEU A 1 191 ? -5.481 11.101 -12.790 1.00 25.32 191 LEU A CA 1
ATOM 1457 C C . LEU A 1 191 ? -5.404 10.151 -13.976 1.00 24.88 191 LEU A C 1
ATOM 1458 O O . LEU A 1 191 ? -4.918 10.506 -15.042 1.00 29.60 191 LEU A O 1
ATOM 1463 N N . ARG A 1 192 ? -5.908 8.940 -13.771 1.00 22.78 192 ARG A N 1
ATOM 1464 C CA . ARG A 1 192 ? -5.640 7.813 -14.650 1.00 28.91 192 ARG A CA 1
ATOM 1465 C C . ARG A 1 192 ? -6.091 8.034 -16.096 1.00 31.64 192 ARG A C 1
ATOM 1466 O O . ARG A 1 192 ? -5.383 7.667 -17.032 1.00 37.98 192 ARG A O 1
ATOM 1474 N N . GLY A 1 193 ? -7.263 8.631 -16.280 1.00 28.93 193 GLY A N 1
ATOM 1475 C CA . GLY A 1 193 ? -7.753 8.918 -17.616 1.00 28.89 193 GLY A CA 1
ATOM 1476 C C . GLY A 1 193 ? -6.854 9.922 -18.309 1.00 30.02 193 GLY A C 1
ATOM 1477 O O . GLY A 1 193 ? -6.494 9.759 -19.479 1.00 33.05 193 GLY A O 1
ATOM 1478 N N . PHE A 1 194 ? -6.486 10.967 -17.574 1.00 26.92 194 PHE A N 1
ATOM 1479 C CA . PHE A 1 194 ? -5.589 11.985 -18.089 1.00 31.79 194 PHE A CA 1
ATOM 1480 C C . PHE A 1 194 ? -4.240 11.351 -18.424 1.00 31.53 194 PHE A C 1
ATOM 1481 O O . PHE A 1 194 ? -3.639 11.668 -19.445 1.00 30.05 194 PHE A O 1
ATOM 1489 N N . GLU A 1 195 ? -3.771 10.445 -17.571 1.00 29.98 195 GLU A N 1
ATOM 1490 C CA . GLU A 1 195 ? -2.503 9.770 -17.837 1.00 31.59 195 GLU A CA 1
ATOM 1491 C C . GLU A 1 195 ? -2.555 9.042 -19.176 1.00 32.20 195 GLU A C 1
ATOM 1492 O O . GLU A 1 195 ? -1.633 9.148 -19.985 1.00 31.38 195 GLU A O 1
ATOM 1498 N N . ILE A 1 196 ? -3.638 8.301 -19.399 1.00 27.65 196 ILE A N 1
ATOM 1499 C CA . ILE A 1 196 ? -3.814 7.573 -20.650 1.00 33.72 196 ILE A CA 1
ATOM 1500 C C . ILE A 1 196 ? -3.820 8.529 -21.845 1.00 36.64 196 ILE A C 1
ATOM 1501 O O . ILE A 1 196 ? -3.144 8.287 -22.846 1.00 33.95 196 ILE A O 1
ATOM 1506 N N . ALA A 1 197 ? -4.570 9.622 -21.728 1.00 34.51 197 ALA A N 1
ATOM 1507 C CA . ALA A 1 197 ? -4.665 10.608 -22.803 1.00 33.64 197 ALA A CA 1
ATOM 1508 C C . ALA A 1 197 ? -3.319 11.271 -23.085 1.00 37.02 197 ALA A C 1
ATOM 1509 O O . ALA A 1 197 ? -2.913 11.420 -24.243 1.00 36.41 197 ALA A O 1
ATOM 1511 N N . VAL A 1 198 ? -2.631 11.672 -22.023 1.00 33.89 198 VAL A N 1
ATOM 1512 C CA . VAL A 1 198 ? -1.357 12.363 -22.168 1.00 37.89 198 VAL A CA 1
ATOM 1513 C C . VAL A 1 198 ? -0.334 11.492 -22.888 1.00 37.06 198 VAL A C 1
ATOM 1514 O O . VAL A 1 198 ? 0.391 11.960 -23.767 1.00 41.36 198 VAL A O 1
ATOM 1518 N N . LYS A 1 199 ? -0.289 10.219 -22.518 1.00 31.76 199 LYS A N 1
ATOM 1519 C CA . LYS A 1 199 ? 0.729 9.315 -23.041 1.00 37.26 199 LYS A CA 1
ATOM 1520 C C . LYS A 1 199 ? 0.411 8.780 -24.434 1.00 38.68 199 LYS A C 1
ATOM 1521 O O . LYS A 1 199 ? 1.315 8.532 -25.230 1.00 39.95 199 LYS A O 1
ATOM 1527 N N . LYS A 1 200 ? -0.870 8.606 -24.732 1.00 40.13 200 LYS A N 1
ATOM 1528 C CA . LYS A 1 200 ? -1.263 7.984 -25.991 1.00 42.67 200 LYS A CA 1
ATOM 1529 C C . LYS A 1 200 ? -1.545 8.986 -27.108 1.00 40.51 200 LYS A C 1
ATOM 1530 O O . LYS A 1 200 ? -1.351 8.676 -28.280 1.00 44.18 200 LYS A O 1
ATOM 1536 N N . SER A 1 201 ? -2.005 10.180 -26.753 1.00 36.15 201 SER A N 1
ATOM 1537 C CA . SER A 1 201 ? -2.447 11.128 -27.775 1.00 37.13 201 SER A CA 1
ATOM 1538 C C . SER A 1 201 ? -1.697 12.461 -27.761 1.00 35.22 201 SER A C 1
ATOM 1539 O O . SER A 1 201 ? -1.855 13.266 -28.672 1.00 42.50 201 SER A O 1
ATOM 1542 N N . LYS A 1 202 ? -0.892 12.692 -26.725 1.00 34.18 202 LYS A N 1
ATOM 1543 C CA . LYS A 1 202 ? -0.019 13.869 -26.669 1.00 41.25 202 LYS A CA 1
ATOM 1544 C C . LYS A 1 202 ? -0.733 15.174 -27.012 1.00 33.30 202 LYS A C 1
ATOM 1545 O O . LYS A 1 202 ? -0.389 15.833 -27.990 1.00 32.75 202 LYS A O 1
ATOM 1551 N N . PRO A 1 203 ? -1.722 15.560 -26.200 1.00 33.37 203 PRO A N 1
ATOM 1552 C CA . PRO A 1 203 ? -2.437 16.811 -26.462 1.00 34.81 203 PRO A CA 1
ATOM 1553 C C . PRO A 1 203 ? -1.508 18.010 -26.356 1.00 39.53 203 PRO A C 1
ATOM 1554 O O . PRO A 1 203 ? -0.595 18.018 -25.523 1.00 36.75 203 PRO A O 1
ATOM 1558 N N . TRP A 1 204 ? -1.743 19.014 -27.193 1.00 37.94 204 TRP A N 1
ATOM 1559 C CA . TRP A 1 204 ? -0.973 20.246 -27.133 1.00 35.29 204 TRP A CA 1
ATOM 1560 C C . TRP A 1 204 ? -1.013 20.857 -25.741 1.00 37.07 204 TRP A C 1
ATOM 1561 O O . TRP A 1 204 ? -0.035 21.462 -25.287 1.00 33.29 204 TRP A O 1
ATOM 1572 N N . SER A 1 205 ? -2.150 20.717 -25.066 1.00 33.54 205 SER A N 1
ATOM 1573 C CA . SER A 1 205 ? -2.336 21.421 -23.807 1.00 30.07 205 SER A CA 1
ATOM 1574 C C . SER A 1 205 ? -3.234 20.705 -22.811 1.00 32.75 205 SER A C 1
ATOM 1575 O O . SER A 1 205 ? -4.043 19.854 -23.172 1.00 34.51 205 SER A O 1
ATOM 1578 N N . VAL A 1 206 ? -3.063 21.079 -21.549 1.00 32.73 206 VAL A N 1
ATOM 1579 C CA . VAL A 1 206 ? -3.889 20.608 -20.452 1.00 31.79 206 VAL A CA 1
ATOM 1580 C C . VAL A 1 206 ? -4.448 21.844 -19.762 1.00 31.23 206 VAL A C 1
ATOM 1581 O O . VAL A 1 206 ? -3.751 22.850 -19.638 1.00 29.62 206 VAL A O 1
ATOM 1585 N N . MET A 1 207 ? -5.706 21.785 -19.337 1.00 28.88 207 MET A N 1
ATOM 1586 C CA . MET A 1 207 ? -6.276 22.874 -18.555 1.00 32.26 207 MET A CA 1
ATOM 1587 C C . MET A 1 207 ? -6.389 22.471 -17.088 1.00 30.15 207 MET A C 1
ATOM 1588 O O . MET A 1 207 ? -7.010 21.460 -16.763 1.00 28.73 207 MET A O 1
ATOM 1593 N N . SER A 1 208 ? -5.784 23.257 -16.204 1.00 27.30 208 SER A N 1
ATOM 1594 C CA . SER A 1 208 ? -5.850 22.965 -14.776 1.00 30.73 208 SER A CA 1
ATOM 1595 C C . SER A 1 208 ? -7.222 23.349 -14.225 1.00 32.77 208 SER A C 1
ATOM 1596 O O . SER A 1 208 ? -7.817 24.330 -14.666 1.00 34.24 208 SER A O 1
ATOM 1599 N N . ALA A 1 209 ? -7.717 22.570 -13.267 1.00 29.87 209 ALA A N 1
ATOM 1600 C CA . ALA A 1 209 ? -9.077 22.729 -12.764 1.00 30.00 209 ALA A CA 1
ATOM 1601 C C . ALA A 1 209 ? -9.241 23.900 -11.797 1.00 31.55 209 ALA A C 1
ATOM 1602 O O . ALA A 1 209 ? -8.267 24.400 -11.241 1.00 30.56 209 ALA A O 1
ATOM 1604 N N . TYR A 1 210 ? -10.492 24.315 -11.604 1.00 29.40 210 TYR A N 1
ATOM 1605 C CA . TYR A 1 210 ? -10.849 25.386 -10.683 1.00 28.69 210 TYR A CA 1
ATOM 1606 C C . TYR A 1 210 ? -10.558 25.044 -9.226 1.00 30.33 210 TYR A C 1
ATOM 1607 O O . TYR A 1 210 ? -10.147 25.906 -8.453 1.00 28.49 210 TYR A O 1
ATOM 1616 N N . ASN A 1 211 ? -10.792 23.787 -8.858 1.00 27.08 211 ASN A N 1
ATOM 1617 C CA . ASN A 1 211 ? -10.807 23.379 -7.453 1.00 25.99 211 ASN A CA 1
ATOM 1618 C C . ASN A 1 211 ? -9.432 23.221 -6.838 1.00 29.28 211 ASN A C 1
ATOM 1619 O O . ASN A 1 211 ? -8.436 23.056 -7.540 1.00 31.18 211 ASN A O 1
ATOM 1624 N N . LYS A 1 212 ? -9.395 23.272 -5.511 1.00 27.72 212 LYS A N 1
ATOM 1625 C CA . LYS A 1 212 ? -8.199 22.927 -4.767 1.00 30.20 212 LYS A CA 1
ATOM 1626 C C . LYS A 1 212 ? -8.150 21.415 -4.662 1.00 35.88 212 LYS A C 1
ATOM 1627 O O . LYS A 1 212 ? -9.187 20.759 -4.564 1.00 32.21 212 LYS A O 1
ATOM 1633 N N . LEU A 1 213 ? -6.944 20.864 -4.700 1.00 28.12 213 LEU A N 1
ATOM 1634 C CA . LEU A 1 213 ? -6.760 19.432 -4.521 1.00 27.33 213 LEU A CA 1
ATOM 1635 C C . LEU A 1 213 ? -5.856 19.232 -3.309 1.00 31.99 213 LEU A C 1
ATOM 1636 O O . LEU A 1 213 ? -4.680 19.587 -3.344 1.00 29.99 213 LEU A O 1
ATOM 1641 N N . ASN A 1 214 ? -6.416 18.682 -2.238 1.00 32.73 214 ASN A N 1
ATOM 1642 C CA . ASN A 1 214 ? -5.668 18.468 -1.007 1.00 33.34 214 ASN A CA 1
ATOM 1643 C C . ASN A 1 214 ? -4.933 19.736 -0.570 1.00 37.58 214 ASN A C 1
ATOM 1644 O O . ASN A 1 214 ? -3.740 19.705 -0.255 1.00 35.73 214 ASN A O 1
ATOM 1649 N N . GLY A 1 215 ? -5.646 20.857 -0.581 1.00 37.31 215 GLY A N 1
ATOM 1650 C CA . GLY A 1 215 ? -5.110 22.092 -0.036 1.00 39.06 215 GLY A CA 1
ATOM 1651 C C . GLY A 1 215 ? -4.558 23.118 -1.012 1.00 36.33 215 GLY A C 1
ATOM 1652 O O . GLY A 1 215 ? -4.379 24.272 -0.635 1.00 35.11 215 GLY A O 1
ATOM 1653 N N . LYS A 1 216 ? -4.284 22.710 -2.250 1.00 34.58 216 LYS A N 1
ATOM 1654 C CA . LYS A 1 216 ? -3.693 23.608 -3.247 1.00 35.99 216 LYS A CA 1
ATOM 1655 C C . LYS A 1 216 ? -4.504 23.684 -4.531 1.00 30.95 216 LYS A C 1
ATOM 1656 O O . LYS A 1 216 ? -4.833 22.650 -5.117 1.00 27.17 216 LYS A O 1
ATOM 1662 N N . TYR A 1 217 ? -4.796 24.901 -4.991 1.00 26.71 217 TYR A N 1
ATOM 1663 C CA . TYR A 1 217 ? -5.403 25.071 -6.312 1.00 30.79 217 TYR A CA 1
ATOM 1664 C C . TYR A 1 217 ? -4.667 24.220 -7.332 1.00 30.63 217 TYR A C 1
ATOM 1665 O O . TYR A 1 217 ? -3.436 24.159 -7.322 1.00 30.66 217 TYR A O 1
ATOM 1674 N N . CYS A 1 218 ? -5.418 23.566 -8.211 1.00 28.67 218 CYS A N 1
ATOM 1675 C CA . CYS A 1 218 ? -4.808 22.754 -9.253 1.00 33.83 218 CYS A CA 1
ATOM 1676 C C . CYS A 1 218 ? -3.905 23.606 -10.139 1.00 33.68 218 CYS A C 1
ATOM 1677 O O . CYS A 1 218 ? -2.865 23.143 -10.606 1.00 37.58 218 CYS A O 1
ATOM 1680 N N . SER A 1 219 ? -4.297 24.859 -10.355 1.00 26.78 219 SER A N 1
ATOM 1681 C CA . SER A 1 219 ? -3.518 25.759 -11.199 1.00 30.49 219 SER A CA 1
ATOM 1682 C C . SER A 1 219 ? -2.260 26.234 -10.473 1.00 34.46 219 SER A C 1
ATOM 1683 O O . SER A 1 219 ? -1.379 26.852 -11.075 1.00 30.51 219 SER A O 1
ATOM 1686 N N . GLN A 1 220 ? -2.188 25.946 -9.175 1.00 36.47 220 GLN A N 1
ATOM 1687 C CA . GLN A 1 220 ? -1.049 26.345 -8.346 1.00 37.78 220 GLN A CA 1
ATOM 1688 C C . GLN A 1 220 ? -0.440 25.133 -7.642 1.00 38.54 220 GLN A C 1
ATOM 1689 O O . GLN A 1 220 ? 0.238 25.261 -6.620 1.00 39.51 220 GLN A O 1
ATOM 1695 N N . ASN A 1 221 ? -0.682 23.958 -8.214 1.00 35.13 221 ASN A N 1
ATOM 1696 C CA . ASN A 1 221 ? -0.271 22.697 -7.620 1.00 35.86 221 ASN A CA 1
ATOM 1697 C C . ASN A 1 221 ? 0.946 22.099 -8.323 1.00 38.95 221 ASN A C 1
ATOM 1698 O O . ASN A 1 221 ? 0.840 21.522 -9.411 1.00 33.84 221 ASN A O 1
ATOM 1703 N N . GLU A 1 222 ? 2.102 22.236 -7.686 1.00 36.42 222 GLU A N 1
ATOM 1704 C CA . GLU A 1 222 ? 3.360 21.801 -8.277 1.00 40.47 222 GLU A CA 1
ATOM 1705 C C . GLU A 1 222 ? 3.445 20.279 -8.390 1.00 38.21 222 GLU A C 1
ATOM 1706 O O . GLU A 1 222 ? 4.013 19.747 -9.344 1.00 39.41 222 GLU A O 1
ATOM 1712 N N . TRP A 1 223 ? 2.879 19.578 -7.414 1.00 35.71 223 TRP A N 1
ATOM 1713 C CA . TRP A 1 223 ? 2.861 18.121 -7.461 1.00 33.42 223 TRP A CA 1
ATOM 1714 C C . TRP A 1 223 ? 2.101 17.644 -8.697 1.00 33.35 223 TRP A C 1
ATOM 1715 O O . TRP A 1 223 ? 2.555 16.762 -9.426 1.00 35.69 223 TRP A O 1
ATOM 1726 N N . LEU A 1 224 ? 0.951 18.259 -8.940 1.00 27.41 224 LEU A N 1
ATOM 1727 C CA . LEU A 1 224 ? 0.069 17.848 -10.021 1.00 31.89 224 LEU A CA 1
ATOM 1728 C C . LEU A 1 224 ? 0.640 18.225 -11.384 1.00 35.09 224 LEU A C 1
ATOM 1729 O O . LEU A 1 224 ? 0.713 17.394 -12.290 1.00 33.42 224 LEU A O 1
ATOM 1734 N N . LEU A 1 225 ? 1.053 19.481 -11.515 1.00 34.15 225 LEU A N 1
ATOM 1735 C CA . LEU A 1 225 ? 1.423 20.042 -12.810 1.00 38.69 225 LEU A CA 1
ATOM 1736 C C . LEU A 1 225 ? 2.874 19.763 -13.193 1.00 39.00 225 LEU A C 1
ATOM 1737 O O . LEU A 1 225 ? 3.209 19.710 -14.375 1.00 35.84 225 LEU A O 1
ATOM 1742 N N . LYS A 1 226 ? 3.734 19.588 -12.195 1.00 38.69 226 LYS A N 1
ATOM 1743 C CA . LYS A 1 226 ? 5.147 19.357 -12.466 1.00 39.59 226 LYS A CA 1
ATOM 1744 C C . LYS A 1 226 ? 5.571 17.917 -12.200 1.00 37.06 226 LYS A C 1
ATOM 1745 O O . LYS A 1 226 ? 5.980 17.209 -13.120 1.00 41.40 226 LYS A O 1
ATOM 1751 N N . LYS A 1 227 ? 5.468 17.485 -10.947 1.00 37.01 227 LYS A N 1
ATOM 1752 C CA . LYS A 1 227 ? 5.910 16.145 -10.568 1.00 40.41 227 LYS A CA 1
ATOM 1753 C C . LYS A 1 227 ? 5.207 15.060 -11.380 1.00 37.18 227 LYS A C 1
ATOM 1754 O O . LYS A 1 227 ? 5.855 14.224 -12.008 1.00 39.95 227 LYS A O 1
ATOM 1760 N N . VAL A 1 228 ? 3.880 15.081 -11.372 1.00 30.57 228 VAL A N 1
ATOM 1761 C CA . VAL A 1 228 ? 3.104 14.046 -12.043 1.00 30.67 228 VAL A CA 1
ATOM 1762 C C . VAL A 1 228 ? 3.060 14.251 -13.559 1.00 33.43 228 VAL A C 1
ATOM 1763 O O . VAL A 1 228 ? 3.537 13.410 -14.321 1.00 33.70 228 VAL A O 1
ATOM 1767 N N . LEU A 1 229 ? 2.491 15.375 -13.982 1.00 34.13 229 LEU A N 1
ATOM 1768 C CA . LEU A 1 229 ? 2.282 15.661 -15.399 1.00 35.85 229 LEU A CA 1
ATOM 1769 C C . LEU A 1 229 ? 3.566 15.573 -16.228 1.00 36.60 229 LEU A C 1
ATOM 1770 O O . LEU A 1 229 ? 3.616 14.869 -17.234 1.00 38.09 229 LEU A O 1
ATOM 1775 N N . ARG A 1 230 ? 4.604 16.278 -15.797 1.00 39.66 230 ARG A N 1
ATOM 1776 C CA . ARG A 1 230 ? 5.850 16.337 -16.557 1.00 43.25 230 ARG A CA 1
ATOM 1777 C C . ARG A 1 230 ? 6.876 15.285 -16.155 1.00 42.06 230 ARG A C 1
ATOM 1778 O O . ARG A 1 230 ? 7.263 14.444 -16.966 1.00 41.43 230 ARG A O 1
ATOM 1786 N N . GLU A 1 231 ? 7.325 15.339 -14.907 1.00 41.87 231 GLU A N 1
ATOM 1787 C CA . GLU A 1 231 ? 8.411 14.471 -14.464 1.00 46.63 231 GLU A CA 1
ATOM 1788 C C . GLU A 1 231 ? 8.051 12.992 -14.578 1.00 42.76 231 GLU A C 1
ATOM 1789 O O . GLU A 1 231 ? 8.855 12.187 -15.043 1.00 41.93 231 GLU A O 1
ATOM 1795 N N . GLU A 1 232 ? 6.838 12.634 -14.179 1.00 36.01 232 GLU A N 1
ATOM 1796 C CA . GLU A 1 232 ? 6.412 11.247 -14.306 1.00 36.36 232 GLU A CA 1
ATOM 1797 C C . GLU A 1 232 ? 5.897 10.929 -15.712 1.00 40.26 232 GLU A C 1
ATOM 1798 O O . GLU A 1 232 ? 6.440 10.059 -16.393 1.00 44.67 232 GLU A O 1
ATOM 1804 N N . TRP A 1 233 ? 4.863 11.644 -16.147 1.00 35.74 233 TRP A N 1
ATOM 1805 C CA . TRP A 1 233 ? 4.160 11.288 -17.380 1.00 36.44 233 TRP A CA 1
ATOM 1806 C C . TRP A 1 233 ? 4.889 11.697 -18.657 1.00 40.53 233 TRP A C 1
ATOM 1807 O O . TRP A 1 233 ? 4.676 11.101 -19.712 1.00 37.47 233 TRP A O 1
ATOM 1818 N N . GLY A 1 234 ? 5.734 12.719 -18.567 1.00 43.12 234 GLY A N 1
ATOM 1819 C CA . GLY A 1 234 ? 6.494 13.169 -19.717 1.00 43.03 234 GLY A CA 1
ATOM 1820 C C . GLY A 1 234 ? 5.708 14.098 -20.621 1.00 45.55 234 GLY A C 1
ATOM 1821 O O . GLY A 1 234 ? 5.979 14.180 -21.816 1.00 51.45 234 GLY A O 1
ATOM 1822 N N . PHE A 1 235 ? 4.732 14.801 -20.056 1.00 44.01 235 PHE A N 1
ATOM 1823 C CA . PHE A 1 235 ? 3.957 15.772 -20.824 1.00 42.78 235 PHE A CA 1
ATOM 1824 C C . PHE A 1 235 ? 4.888 16.769 -21.509 1.00 41.27 235 PHE A C 1
ATOM 1825 O O . PHE A 1 235 ? 5.789 17.323 -20.879 1.00 37.87 235 PHE A O 1
ATOM 1833 N N . GLU A 1 236 ? 4.670 16.988 -22.803 1.00 44.18 236 GLU A N 1
ATOM 1834 C CA . GLU A 1 236 ? 5.535 17.871 -23.585 1.00 51.16 236 GLU A CA 1
ATOM 1835 C C . GLU A 1 236 ? 4.843 19.158 -24.034 1.00 48.02 236 GLU A C 1
ATOM 1836 O O . GLU A 1 236 ? 5.456 19.998 -24.690 1.00 50.43 236 GLU A O 1
ATOM 1842 N N . GLY A 1 237 ? 3.568 19.311 -23.688 1.00 40.50 237 GLY A N 1
ATOM 1843 C CA . GLY A 1 237 ? 2.815 20.480 -24.105 1.00 37.60 237 GLY A CA 1
ATOM 1844 C C . GLY A 1 237 ? 2.886 21.591 -23.078 1.00 39.16 237 GLY A C 1
ATOM 1845 O O . GLY A 1 237 ? 3.860 21.695 -22.333 1.00 38.91 237 GLY A O 1
ATOM 1846 N N . PHE A 1 238 ? 1.848 22.420 -23.032 1.00 36.23 238 PHE A N 1
ATOM 1847 C CA . PHE A 1 238 ? 1.766 23.466 -22.024 1.00 35.84 238 PHE A CA 1
ATOM 1848 C C . PHE A 1 238 ? 0.459 23.389 -21.239 1.00 37.41 238 PHE A C 1
ATOM 1849 O O . PHE A 1 238 ? -0.523 22.794 -21.694 1.00 34.75 238 PHE A O 1
ATOM 1857 N N . VAL A 1 239 ? 0.466 23.987 -20.051 1.00 32.66 239 VAL A N 1
ATOM 1858 C CA . VAL A 1 239 ? -0.695 23.985 -19.169 1.00 30.91 239 VAL A CA 1
ATOM 1859 C C . VAL A 1 239 ? -1.324 25.370 -19.117 1.00 36.03 239 VAL A C 1
ATOM 1860 O O . VAL A 1 239 ? -0.625 26.368 -18.919 1.00 32.04 239 VAL A O 1
ATOM 1864 N N . MET A 1 240 ? -2.640 25.437 -19.301 1.00 31.82 240 MET A N 1
ATOM 1865 C CA . MET A 1 240 ? -3.345 26.704 -19.120 1.00 32.09 240 MET A CA 1
ATOM 1866 C C . MET A 1 240 ? -4.288 26.608 -17.921 1.00 29.23 240 MET A C 1
ATOM 1867 O O . MET A 1 240 ? -4.661 25.517 -17.500 1.00 29.79 240 MET A O 1
ATOM 1872 N N . SER A 1 241 ? -4.662 27.748 -17.359 1.00 31.13 241 SER A N 1
ATOM 1873 C CA . SER A 1 241 ? -5.589 27.740 -16.230 1.00 33.13 241 SER A CA 1
ATOM 1874 C C . SER A 1 241 ? -7.013 27.727 -16.757 1.00 31.20 241 SER A C 1
ATOM 1875 O O . SER A 1 241 ? -7.267 28.180 -17.874 1.00 30.14 241 SER A O 1
ATOM 1878 N N . ASP A 1 242 ? -7.946 27.205 -15.967 1.00 30.92 242 ASP A N 1
ATOM 1879 C CA . ASP A 1 242 ? -9.341 27.415 -16.300 1.00 33.02 242 ASP A CA 1
ATOM 1880 C C . ASP A 1 242 ? -9.586 28.908 -16.098 1.00 30.45 242 ASP A C 1
ATOM 1881 O O . ASP A 1 242 ? -8.785 29.589 -15.453 1.00 28.85 242 ASP A O 1
ATOM 1886 N N . TRP A 1 243 ? -10.671 29.416 -16.671 1.00 31.73 243 TRP A N 1
ATOM 1887 C CA . TRP A 1 243 ? -10.901 30.854 -16.750 1.00 35.07 243 TRP A CA 1
ATOM 1888 C C . TRP A 1 243 ? -11.064 31.509 -15.376 1.00 36.47 243 TRP A C 1
ATOM 1889 O O . TRP A 1 243 ? -12.070 31.303 -14.695 1.00 34.65 243 TRP A O 1
ATOM 1900 N N . TYR A 1 244 ? -10.068 32.302 -14.986 1.00 36.77 244 TYR A N 1
ATOM 1901 C CA . TYR A 1 244 ? -10.064 33.005 -13.699 1.00 39.26 244 TYR A CA 1
ATOM 1902 C C . TYR A 1 244 ? -9.740 32.101 -12.504 1.00 37.53 244 TYR A C 1
ATOM 1903 O O . TYR A 1 244 ? -9.854 32.524 -11.355 1.00 33.65 244 TYR A O 1
ATOM 1912 N N . ALA A 1 245 ? -9.332 30.863 -12.766 1.00 34.39 245 ALA A N 1
ATOM 1913 C CA . ALA A 1 245 ? -9.013 29.943 -11.670 1.00 33.77 245 ALA A CA 1
ATOM 1914 C C . ALA A 1 245 ? -7.817 30.431 -10.844 1.00 33.42 245 ALA A C 1
ATOM 1915 O O . ALA A 1 245 ? -7.001 31.218 -11.326 1.00 29.16 245 ALA A O 1
ATOM 1917 N N . GLY A 1 246 ? -7.716 29.958 -9.604 1.00 33.83 246 GLY A N 1
ATOM 1918 C CA . GLY A 1 246 ? -6.593 30.301 -8.745 1.00 36.67 246 GLY A CA 1
ATOM 1919 C C . GLY A 1 246 ? -6.715 31.666 -8.085 1.00 37.54 246 GLY A C 1
ATOM 1920 O O . GLY A 1 246 ? -7.753 32.323 -8.188 1.00 36.42 246 GLY A O 1
ATOM 1921 N N . ASP A 1 247 ? -5.657 32.089 -7.395 1.00 34.20 247 ASP A N 1
ATOM 1922 C CA . ASP A 1 247 ? -5.649 33.394 -6.732 1.00 34.81 247 ASP A CA 1
ATOM 1923 C C . ASP A 1 247 ? -4.278 34.082 -6.755 1.00 39.75 247 ASP A C 1
ATOM 1924 O O . ASP A 1 247 ? -4.113 35.166 -6.195 1.00 42.54 247 ASP A O 1
ATOM 1929 N N . ASN A 1 248 ? -3.298 33.459 -7.401 1.00 37.78 248 ASN A N 1
ATOM 1930 C CA . ASN A 1 248 ? -1.933 33.974 -7.378 1.00 37.97 248 ASN A CA 1
ATOM 1931 C C . ASN A 1 248 ? -1.174 33.607 -8.646 1.00 37.65 248 ASN A C 1
ATOM 1932 O O . ASN A 1 248 ? -0.786 32.450 -8.829 1.00 33.05 248 ASN A O 1
ATOM 1937 N N . PRO A 1 249 ? -0.949 34.598 -9.523 1.00 37.19 249 PRO A N 1
ATOM 1938 C CA . PRO A 1 249 ? -0.363 34.365 -10.851 1.00 35.79 249 PRO A CA 1
ATOM 1939 C C . PRO A 1 249 ? 1.064 33.829 -10.765 1.00 38.35 249 PRO A C 1
ATOM 1940 O O . PRO A 1 249 ? 1.463 33.008 -11.590 1.00 39.15 249 PRO A O 1
ATOM 1944 N N . VAL A 1 250 ? 1.828 34.299 -9.785 1.00 43.12 250 VAL A N 1
ATOM 1945 C CA . VAL A 1 250 ? 3.219 33.874 -9.672 1.00 45.05 250 VAL A CA 1
ATOM 1946 C C . VAL A 1 250 ? 3.316 32.443 -9.147 1.00 39.67 250 VAL A C 1
ATOM 1947 O O . VAL A 1 250 ? 4.181 31.676 -9.574 1.00 38.41 250 VAL A O 1
ATOM 1951 N N . GLU A 1 251 ? 2.412 32.079 -8.242 1.00 36.18 251 GLU A N 1
ATOM 1952 C CA . GLU A 1 251 ? 2.312 30.695 -7.784 1.00 34.51 251 GLU A CA 1
ATOM 1953 C C . GLU A 1 251 ? 1.922 29.771 -8.935 1.00 37.02 251 GLU A C 1
ATOM 1954 O O . GLU A 1 251 ? 2.374 28.625 -9.012 1.00 39.44 251 GLU A O 1
ATOM 1960 N N . GLN A 1 252 ? 1.079 30.270 -9.831 1.00 33.67 252 GLN A N 1
ATOM 1961 C CA . GLN A 1 252 ? 0.681 29.490 -10.998 1.00 33.83 252 GLN A CA 1
ATOM 1962 C C . GLN A 1 252 ? 1.876 29.150 -11.886 1.00 31.31 252 GLN A C 1
ATOM 1963 O O . GLN A 1 252 ? 2.048 28.000 -12.288 1.00 31.79 252 GLN A O 1
ATOM 1969 N N . LEU A 1 253 ? 2.711 30.145 -12.174 1.00 30.82 253 LEU A N 1
ATOM 1970 C CA . LEU A 1 253 ? 3.864 29.931 -13.045 1.00 35.93 253 LEU A CA 1
ATOM 1971 C C . LEU A 1 253 ? 4.894 29.007 -12.399 1.00 37.91 253 LEU A C 1
ATOM 1972 O O . LEU A 1 253 ? 5.490 28.161 -13.073 1.00 34.39 253 LEU A O 1
ATOM 1977 N N . LYS A 1 254 ? 5.097 29.166 -11.093 1.00 36.05 254 LYS A N 1
ATOM 1978 C CA . LYS A 1 254 ? 6.042 28.328 -10.358 1.00 40.48 254 LYS A CA 1
ATOM 1979 C C . LYS A 1 254 ? 5.579 26.880 -10.328 1.00 40.78 254 LYS A C 1
ATOM 1980 O O . LYS A 1 254 ? 6.387 25.958 -10.231 1.00 44.89 254 LYS A O 1
ATOM 1986 N N . ALA A 1 255 ? 4.269 26.687 -10.405 1.00 38.70 255 ALA A N 1
ATOM 1987 C CA . ALA A 1 255 ? 3.691 25.351 -10.320 1.00 40.16 255 ALA A CA 1
ATOM 1988 C C . ALA A 1 255 ? 3.724 24.626 -11.664 1.00 43.55 255 ALA A C 1
ATOM 1989 O O . ALA A 1 255 ? 3.535 23.412 -11.729 1.00 42.39 255 ALA A O 1
ATOM 1991 N N . GLY A 1 256 ? 3.974 25.374 -12.736 1.00 43.31 256 GLY A N 1
ATOM 1992 C CA . GLY A 1 256 ? 3.981 24.799 -14.068 1.00 44.05 256 GLY A CA 1
ATOM 1993 C C . GLY A 1 256 ? 2.719 25.083 -14.865 1.00 40.63 256 GLY A C 1
ATOM 1994 O O . GLY A 1 256 ? 2.472 24.453 -15.891 1.00 38.14 256 GLY A O 1
ATOM 1995 N N . ASN A 1 257 ? 1.909 26.022 -14.388 1.00 38.18 257 ASN A N 1
ATOM 1996 C CA . ASN A 1 257 ? 0.772 26.506 -15.162 1.00 31.76 257 ASN A CA 1
ATOM 1997 C C . ASN A 1 257 ? 1.250 27.647 -16.061 1.00 34.26 257 ASN A C 1
ATOM 1998 O O . ASN A 1 257 ? 1.351 28.790 -15.625 1.00 36.66 257 ASN A O 1
ATOM 2003 N N . ASP A 1 258 ? 1.555 27.324 -17.313 1.00 32.63 258 ASP A N 1
ATOM 2004 C CA . ASP A 1 258 ? 2.264 28.245 -18.202 1.00 32.10 258 ASP A CA 1
ATOM 2005 C C . ASP A 1 258 ? 1.435 29.434 -18.681 1.00 37.37 258 ASP A C 1
ATOM 2006 O O . ASP A 1 258 ? 1.955 30.538 -18.842 1.00 33.89 258 ASP A O 1
ATOM 2011 N N . LEU A 1 259 ? 0.154 29.202 -18.934 1.00 38.02 259 LEU A N 1
ATOM 2012 C CA . LEU A 1 259 ? -0.680 30.229 -19.543 1.00 39.49 259 LEU A CA 1
ATOM 2013 C C . LEU A 1 259 ? -1.859 30.573 -18.647 1.00 37.81 259 LEU A C 1
ATOM 2014 O O . LEU A 1 259 ? -2.715 29.731 -18.386 1.00 34.16 259 LEU A O 1
ATOM 2019 N N . ILE A 1 260 ? -1.887 31.817 -18.176 1.00 36.63 260 ILE A N 1
ATOM 2020 C CA . ILE A 1 260 ? -2.938 32.283 -17.281 1.00 37.50 260 ILE A CA 1
ATOM 2021 C C . ILE A 1 260 ? -4.097 32.871 -18.085 1.00 35.29 260 ILE A C 1
ATOM 2022 O O . ILE A 1 260 ? -3.943 33.886 -18.769 1.00 33.40 260 ILE A O 1
ATOM 2027 N N . MET A 1 261 ? -5.253 32.218 -18.008 1.00 35.36 261 MET A N 1
ATOM 2028 C CA . MET A 1 261 ? -6.420 32.615 -18.795 1.00 32.94 261 MET A CA 1
ATOM 2029 C C . MET A 1 261 ? -7.618 32.970 -17.912 1.00 30.28 261 MET A C 1
ATOM 2030 O O . MET A 1 261 ? -7.712 32.515 -16.773 1.00 31.93 261 MET A O 1
ATOM 2035 N N . PRO A 1 262 ? -8.531 33.803 -18.435 1.00 30.47 262 PRO A N 1
ATOM 2036 C CA . PRO A 1 262 ? -8.397 34.454 -19.744 1.00 35.62 262 PRO A CA 1
ATOM 2037 C C . PRO A 1 262 ? -7.580 35.737 -19.646 1.00 36.94 262 PRO A C 1
ATOM 2038 O O . PRO A 1 262 ? -7.361 36.410 -20.654 1.00 39.08 262 PRO A O 1
ATOM 2042 N N . GLY A 1 263 ? -7.145 36.078 -18.439 1.00 36.95 263 GLY A N 1
ATOM 2043 C CA . GLY A 1 263 ? -6.432 37.323 -18.221 1.00 39.85 263 GLY A CA 1
ATOM 2044 C C . GLY A 1 263 ? -7.350 38.416 -17.701 1.00 43.58 263 GLY A C 1
ATOM 2045 O O . GLY A 1 263 ? -8.573 38.325 -17.828 1.00 37.55 263 GLY A O 1
ATOM 2046 N N . LYS A 1 264 ? -6.757 39.451 -17.111 1.00 45.90 264 LYS A N 1
ATOM 2047 C CA . LYS A 1 264 ? -7.520 40.576 -16.570 1.00 45.76 264 LYS A CA 1
ATOM 2048 C C . LYS A 1 264 ? -8.554 40.127 -15.543 1.00 41.96 264 LYS A C 1
ATOM 2049 O O . LYS A 1 264 ? -9.728 40.477 -15.639 1.00 42.27 264 LYS A O 1
ATOM 2055 N N . ALA A 1 265 ? -8.109 39.351 -14.560 1.00 39.58 265 ALA A N 1
ATOM 2056 C CA . ALA A 1 265 ? -8.998 38.830 -13.528 1.00 42.77 265 ALA A CA 1
ATOM 2057 C C . ALA A 1 265 ? -9.691 39.936 -12.726 1.00 42.81 265 ALA A C 1
ATOM 2058 O O . ALA A 1 265 ? -10.768 39.722 -12.168 1.00 43.49 265 ALA A O 1
ATOM 2060 N N . TYR A 1 266 ? -9.083 41.117 -12.672 1.00 40.36 266 TYR A N 1
ATOM 2061 C CA . TYR A 1 266 ? -9.694 42.233 -11.954 1.00 42.35 266 TYR A CA 1
ATOM 2062 C C . TYR A 1 266 ? -11.083 42.577 -12.498 1.00 45.18 266 TYR A C 1
ATOM 2063 O O . TYR A 1 266 ? -11.923 43.108 -11.774 1.00 48.24 266 TYR A O 1
ATOM 2072 N N . GLN A 1 267 ? -11.317 42.264 -13.769 1.00 46.54 267 GLN A N 1
ATOM 2073 C CA . GLN A 1 267 ? -12.597 42.550 -14.415 1.00 46.64 267 GLN A CA 1
ATOM 2074 C C . GLN A 1 267 ? -13.746 41.719 -13.836 1.00 46.60 267 GLN A C 1
ATOM 2075 O O . GLN A 1 267 ? -14.915 42.079 -13.978 1.00 48.81 267 GLN A O 1
ATOM 2081 N N . VAL A 1 268 ? -13.405 40.612 -13.179 1.00 40.55 268 VAL A N 1
ATOM 2082 C CA . VAL A 1 268 ? -14.405 39.723 -12.588 1.00 44.57 268 VAL A CA 1
ATOM 2083 C C . VAL A 1 268 ? -14.358 39.707 -11.057 1.00 51.23 268 VAL A C 1
ATOM 2084 O O . VAL A 1 268 ? -15.392 39.592 -10.397 1.00 53.81 268 VAL A O 1
ATOM 2088 N N . ASN A 1 269 ? -13.157 39.824 -10.500 1.00 52.85 269 ASN A N 1
ATOM 2089 C CA . ASN A 1 269 ? -12.974 39.815 -9.052 1.00 53.14 269 ASN A CA 1
ATOM 2090 C C . ASN A 1 269 ? -12.153 41.015 -8.585 1.00 56.10 269 ASN A C 1
ATOM 2091 O O . ASN A 1 269 ? -10.938 41.058 -8.766 1.00 55.79 269 ASN A O 1
ATOM 2096 N N . THR A 1 270 ? -12.833 41.979 -7.972 1.00 59.24 270 THR A N 1
ATOM 2097 C CA . THR A 1 270 ? -12.220 43.237 -7.549 1.00 63.50 270 THR A CA 1
ATOM 2098 C C . THR A 1 270 ? -10.919 43.095 -6.748 1.00 62.68 270 THR A C 1
ATOM 2099 O O . THR A 1 270 ? -10.076 43.992 -6.766 1.00 61.98 270 THR A O 1
ATOM 2103 N N . GLU A 1 271 ? -10.754 41.976 -6.049 1.00 61.77 271 GLU A N 1
ATOM 2104 C CA . GLU A 1 271 ? -9.587 41.790 -5.186 1.00 67.96 271 GLU A CA 1
ATOM 2105 C C . GLU A 1 271 ? -8.343 41.274 -5.915 1.00 64.73 271 GLU A C 1
ATOM 2106 O O . GLU A 1 271 ? -7.252 41.240 -5.345 1.00 63.41 271 GLU A O 1
ATOM 2112 N N . ARG A 1 272 ? -8.506 40.873 -7.170 1.00 58.55 272 ARG A N 1
ATOM 2113 C CA . ARG A 1 272 ? -7.372 40.430 -7.972 1.00 53.67 272 ARG A CA 1
ATOM 2114 C C . ARG A 1 272 ? -6.678 41.630 -8.608 1.00 54.86 272 ARG A C 1
ATOM 2115 O O . ARG A 1 272 ? -7.335 42.580 -9.035 1.00 56.63 272 ARG A O 1
ATOM 2123 N N . ARG A 1 273 ? -5.349 41.589 -8.655 1.00 50.86 273 ARG A N 1
ATOM 2124 C CA . ARG A 1 273 ? -4.580 42.596 -9.377 1.00 50.27 273 ARG A CA 1
ATOM 2125 C C . ARG A 1 273 ? -4.492 42.202 -10.846 1.00 47.14 273 ARG A C 1
ATOM 2126 O O . ARG A 1 273 ? -4.793 41.066 -11.212 1.00 43.49 273 ARG A O 1
ATOM 2134 N N . ASP A 1 274 ? -4.082 43.143 -11.688 1.00 43.71 274 ASP A N 1
ATOM 2135 C CA . ASP A 1 274 ? -3.721 42.816 -13.056 1.00 43.87 274 ASP A CA 1
ATOM 2136 C C . ASP A 1 274 ? -2.538 41.868 -12.964 1.00 42.02 274 ASP A C 1
ATOM 2137 O O . ASP A 1 274 ? -1.552 42.166 -12.286 1.00 37.08 274 ASP A O 1
ATOM 2142 N N . GLU A 1 275 ? -2.637 40.713 -13.615 1.00 38.50 275 GLU A N 1
ATOM 2143 C CA . GLU A 1 275 ? -1.603 39.693 -13.467 1.00 43.05 275 GLU A CA 1
ATOM 2144 C C . GLU A 1 275 ? -0.248 40.106 -14.049 1.00 43.30 275 GLU A C 1
ATOM 2145 O O . GLU A 1 275 ? 0.796 39.768 -13.494 1.00 46.95 275 GLU A O 1
ATOM 2151 N N . ILE A 1 276 ? -0.258 40.838 -15.157 1.00 40.57 276 ILE A N 1
ATOM 2152 C CA . ILE A 1 276 ? 0.993 41.329 -15.730 1.00 42.91 276 ILE A CA 1
ATOM 2153 C C . ILE A 1 276 ? 1.741 42.219 -14.727 1.00 44.65 276 ILE A C 1
ATOM 2154 O O . ILE A 1 276 ? 2.949 42.073 -14.529 1.00 37.74 276 ILE A O 1
ATOM 2159 N N . GLU A 1 277 ? 1.012 43.123 -14.080 1.00 44.25 277 GLU A N 1
ATOM 2160 C CA . GLU A 1 277 ? 1.609 43.996 -13.080 1.00 53.13 277 GLU A CA 1
ATOM 2161 C C . GLU A 1 277 ? 2.147 43.210 -11.887 1.00 48.38 277 GLU A C 1
ATOM 2162 O O . GLU A 1 277 ? 3.228 43.509 -11.379 1.00 48.83 277 GLU A O 1
ATOM 2168 N N . GLU A 1 278 ? 1.396 42.206 -11.444 1.00 45.67 278 GLU A N 1
ATOM 2169 C CA . GLU A 1 278 ? 1.824 41.397 -10.310 1.00 42.02 278 GLU A CA 1
ATOM 2170 C C . GLU A 1 278 ? 3.060 40.574 -10.654 1.00 39.39 278 GLU A C 1
ATOM 2171 O O . GLU A 1 278 ? 4.006 40.510 -9.874 1.00 38.29 278 GLU A O 1
ATOM 2177 N N . ILE A 1 279 ? 3.046 39.940 -11.821 1.00 36.09 279 ILE A N 1
ATOM 2178 C CA . ILE A 1 279 ? 4.197 39.163 -12.273 1.00 39.30 279 ILE A CA 1
ATOM 2179 C C . ILE A 1 279 ? 5.445 40.038 -12.459 1.00 41.27 279 ILE A C 1
ATOM 2180 O O . ILE A 1 279 ? 6.543 39.668 -12.039 1.00 43.68 279 ILE A O 1
ATOM 2185 N N . MET A 1 280 ? 5.274 41.195 -13.090 1.00 39.86 280 MET A N 1
ATOM 2186 C CA . MET A 1 280 ? 6.388 42.127 -13.281 1.00 41.06 280 MET A CA 1
ATOM 2187 C C . MET A 1 280 ? 7.004 42.524 -11.937 1.00 43.36 280 MET A C 1
ATOM 2188 O O . MET A 1 280 ? 8.226 42.566 -11.789 1.00 46.62 280 MET A O 1
ATOM 2193 N N . GLU A 1 281 ? 6.151 42.812 -10.960 1.00 42.72 281 GLU A N 1
ATOM 2194 C CA . GLU A 1 281 ? 6.612 43.178 -9.623 1.00 48.15 281 GLU A CA 1
ATOM 2195 C C . GLU A 1 281 ? 7.385 42.035 -8.971 1.00 45.38 281 GLU A C 1
ATOM 2196 O O . GLU A 1 281 ? 8.434 42.251 -8.356 1.00 49.80 281 GLU A O 1
ATOM 2202 N N . ALA A 1 282 ? 6.857 40.822 -9.112 1.00 38.52 282 ALA A N 1
ATOM 2203 C CA . ALA A 1 282 ? 7.484 39.621 -8.564 1.00 41.97 282 ALA A CA 1
ATOM 2204 C C . ALA A 1 282 ? 8.873 39.405 -9.153 1.00 47.29 282 ALA A C 1
ATOM 2205 O O . ALA A 1 282 ? 9.805 39.016 -8.447 1.00 49.40 282 ALA A O 1
ATOM 2207 N N . LEU A 1 283 ? 9.009 39.653 -10.451 1.00 39.78 283 LEU A N 1
ATOM 2208 C CA . LEU A 1 283 ? 10.305 39.532 -11.102 1.00 39.60 283 LEU A CA 1
ATOM 2209 C C . LEU A 1 283 ? 11.274 40.585 -10.578 1.00 42.12 283 LEU A C 1
ATOM 2210 O O . LEU A 1 283 ? 12.456 40.305 -10.369 1.00 44.54 283 LEU A O 1
ATOM 2215 N N . LYS A 1 284 ? 10.766 41.794 -10.366 1.00 44.85 284 LYS A N 1
ATOM 2216 C CA . LYS A 1 284 ? 11.584 42.898 -9.874 1.00 47.79 284 LYS A CA 1
ATOM 2217 C C . LYS A 1 284 ? 12.056 42.648 -8.442 1.00 47.35 284 LYS A C 1
ATOM 2218 O O . LYS A 1 284 ? 13.181 42.984 -8.083 1.00 50.28 284 LYS A O 1
ATOM 2224 N N . GLU A 1 285 ? 11.190 42.053 -7.630 1.00 47.47 285 GLU A N 1
ATOM 2225 C CA . GLU A 1 285 ? 11.487 41.837 -6.218 1.00 49.62 285 GLU A CA 1
ATOM 2226 C C . GLU A 1 285 ? 12.161 40.490 -5.959 1.00 55.11 285 GLU A C 1
ATOM 2227 O O . GLU A 1 285 ? 12.530 40.179 -4.827 1.00 55.50 285 GLU A O 1
ATOM 2233 N N . GLY A 1 286 ? 12.324 39.695 -7.011 1.00 55.45 286 GLY A N 1
ATOM 2234 C CA . GLY A 1 286 ? 12.969 38.402 -6.889 1.00 55.63 286 GLY A CA 1
ATOM 2235 C C . GLY A 1 286 ? 12.108 37.337 -6.232 1.00 55.87 286 GLY A C 1
ATOM 2236 O O . GLY A 1 286 ? 12.627 36.364 -5.687 1.00 59.37 286 GLY A O 1
ATOM 2237 N N . LYS A 1 287 ? 10.791 37.525 -6.269 1.00 54.07 287 LYS A N 1
ATOM 2238 C CA . LYS A 1 287 ? 9.865 36.483 -5.839 1.00 51.81 287 LYS A CA 1
ATOM 2239 C C . LYS A 1 287 ? 9.771 35.417 -6.925 1.00 52.06 287 LYS A C 1
ATOM 2240 O O . LYS A 1 287 ? 9.394 34.275 -6.665 1.00 50.57 287 LYS A O 1
ATOM 2246 N N . LEU A 1 288 ? 10.112 35.809 -8.148 1.00 46.00 288 LEU A N 1
ATOM 2247 C CA . LEU A 1 288 ? 10.057 34.918 -9.296 1.00 43.95 288 LEU A CA 1
ATOM 2248 C C . LEU A 1 288 ? 11.316 35.094 -10.137 1.00 44.60 288 LEU A C 1
ATOM 2249 O O . LEU A 1 288 ? 11.717 36.221 -10.435 1.00 41.63 288 LEU A O 1
ATOM 2254 N N . SER A 1 289 ? 11.941 33.982 -10.514 1.00 41.61 289 SER A N 1
ATOM 2255 C CA . SER A 1 289 ? 13.157 34.029 -11.320 1.00 45.29 289 SER A CA 1
ATOM 2256 C C . SER A 1 289 ? 12.820 34.062 -12.805 1.00 44.37 289 SER A C 1
ATOM 2257 O O . SER A 1 289 ? 11.807 33.511 -13.235 1.00 45.88 289 SER A O 1
ATOM 2260 N N . GLU A 1 290 ? 13.681 34.701 -13.585 1.00 48.31 290 GLU A N 1
ATOM 2261 C CA . GLU A 1 290 ? 13.476 34.793 -15.022 1.00 50.11 290 GLU A CA 1
ATOM 2262 C C . GLU A 1 290 ? 13.517 33.405 -15.662 1.00 50.83 290 GLU A C 1
ATOM 2263 O O . GLU A 1 290 ? 12.891 33.168 -16.693 1.00 52.00 290 GLU A O 1
ATOM 2269 N N . GLU A 1 291 ? 14.247 32.486 -15.037 1.00 51.58 291 GLU A N 1
ATOM 2270 C CA . GLU A 1 291 ? 14.376 31.131 -15.562 1.00 57.06 291 GLU A CA 1
ATOM 2271 C C . GLU A 1 291 ? 13.055 30.368 -15.510 1.00 54.26 291 GLU A C 1
ATOM 2272 O O . GLU A 1 291 ? 12.728 29.627 -16.435 1.00 57.24 291 GLU A O 1
ATOM 2278 N N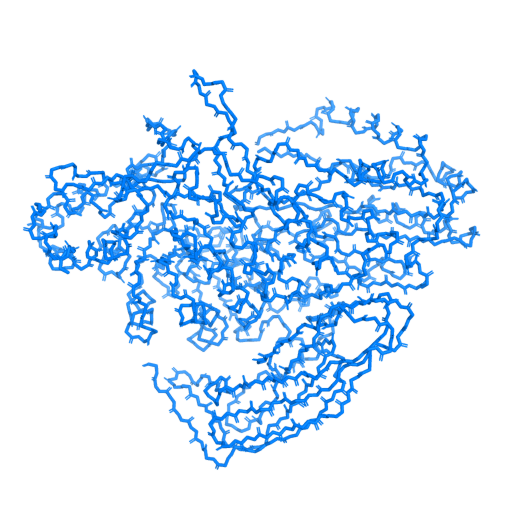 . VAL A 1 292 ? 12.297 30.550 -14.431 1.00 45.54 292 VAL A N 1
ATOM 2279 C CA . VAL A 1 292 ? 10.961 29.974 -14.347 1.00 42.32 292 VAL A CA 1
ATOM 2280 C C . VAL A 1 292 ? 10.084 30.542 -15.458 1.00 38.42 292 VAL A C 1
ATOM 2281 O O . VAL A 1 292 ? 9.394 29.802 -16.159 1.00 33.50 292 VAL A O 1
ATOM 2285 N N . LEU A 1 293 ? 10.131 31.861 -15.619 1.00 36.69 293 LEU A N 1
ATOM 2286 C CA . LEU A 1 293 ? 9.391 32.533 -16.678 1.00 38.69 293 LEU A CA 1
ATOM 2287 C C . LEU A 1 293 ? 9.771 31.965 -18.052 1.00 45.72 293 LEU A C 1
ATOM 2288 O O . LEU A 1 293 ? 8.901 31.636 -18.866 1.00 44.42 293 LEU A O 1
ATOM 2293 N N . ASP A 1 294 ? 11.074 31.841 -18.294 1.00 43.47 294 ASP A N 1
ATOM 2294 C CA . ASP A 1 294 ? 11.582 31.318 -19.561 1.00 44.97 294 ASP A CA 1
ATOM 2295 C C . ASP A 1 294 ? 11.026 29.928 -19.875 1.00 48.40 294 ASP A C 1
ATOM 2296 O O . ASP A 1 294 ? 10.645 29.645 -21.014 1.00 48.49 294 ASP A O 1
ATOM 2301 N N . GLU A 1 295 ? 10.985 29.058 -18.870 1.00 44.47 295 GLU A N 1
ATOM 2302 C CA . GLU A 1 295 ? 10.485 27.705 -19.085 1.00 49.51 295 GLU A CA 1
ATOM 2303 C C . GLU A 1 295 ? 9.006 27.712 -19.459 1.00 44.61 295 GLU A C 1
ATOM 2304 O O . GLU A 1 295 ? 8.580 26.967 -20.343 1.00 42.05 295 GLU A O 1
ATOM 2310 N N . CYS A 1 296 ? 8.230 28.558 -18.788 1.00 42.22 296 CYS A N 1
ATOM 2311 C CA . CYS A 1 296 ? 6.808 28.685 -19.092 1.00 40.51 296 CYS A CA 1
ATOM 2312 C C . CYS A 1 296 ? 6.590 29.188 -20.517 1.00 37.10 296 CYS A C 1
ATOM 2313 O O . CYS A 1 296 ? 5.784 28.633 -21.271 1.00 37.26 296 CYS A O 1
ATOM 2316 N N . VAL A 1 297 ? 7.313 30.240 -20.881 1.00 35.66 297 VAL A N 1
ATOM 2317 C CA . VAL A 1 297 ? 7.245 30.777 -22.232 1.00 41.09 297 VAL A CA 1
ATOM 2318 C C . VAL A 1 297 ? 7.652 29.727 -23.265 1.00 42.06 297 VAL A C 1
ATOM 2319 O O . VAL A 1 297 ? 7.030 29.608 -24.321 1.00 45.67 297 VAL A O 1
ATOM 2323 N N . ARG A 1 298 ? 8.700 28.969 -22.957 1.00 43.37 298 ARG A N 1
ATOM 2324 C CA . ARG A 1 298 ? 9.189 27.948 -23.878 1.00 46.99 298 ARG A CA 1
ATOM 2325 C C . ARG A 1 298 ? 8.187 26.806 -24.037 1.00 41.08 298 ARG A C 1
ATOM 2326 O O . ARG A 1 298 ? 8.035 26.250 -25.128 1.00 42.91 298 ARG A O 1
ATOM 2334 N N . ASN A 1 299 ? 7.504 26.460 -22.951 1.00 33.04 299 ASN A N 1
ATOM 2335 C CA . ASN A 1 299 ? 6.476 25.421 -23.005 1.00 40.13 299 ASN A CA 1
ATOM 2336 C C . ASN A 1 299 ? 5.332 25.815 -23.931 1.00 41.45 299 ASN A C 1
ATOM 2337 O O . ASN A 1 299 ? 4.800 24.987 -24.663 1.00 41.61 299 ASN A O 1
ATOM 2342 N N . ILE A 1 300 ? 4.969 27.093 -23.899 1.00 41.12 300 ILE A N 1
ATOM 2343 C CA . ILE A 1 300 ? 3.905 27.607 -24.746 1.00 40.77 300 ILE A CA 1
ATOM 2344 C C . ILE A 1 300 ? 4.346 27.660 -26.208 1.00 42.12 300 ILE A C 1
ATOM 2345 O O . ILE A 1 300 ? 3.636 27.198 -27.101 1.00 38.20 300 ILE A O 1
ATOM 2350 N N . LEU A 1 301 ? 5.522 28.229 -26.447 1.00 37.86 301 LEU A N 1
ATOM 2351 C CA . LEU A 1 301 ? 6.006 28.422 -27.806 1.00 38.72 301 LEU A CA 1
ATOM 2352 C C . LEU A 1 301 ? 6.346 27.114 -28.518 1.00 41.97 301 LEU A C 1
ATOM 2353 O O . LEU A 1 301 ? 6.100 26.973 -29.721 1.00 43.89 301 LEU A O 1
ATOM 2358 N N . LYS A 1 302 ? 6.919 26.161 -27.788 1.00 40.85 302 LYS A N 1
ATOM 2359 C CA . LYS A 1 302 ? 7.326 24.903 -28.409 1.00 48.09 302 LYS A CA 1
ATOM 2360 C C . LYS A 1 302 ? 6.109 24.220 -29.013 1.00 45.11 302 LYS A C 1
ATOM 2361 O O . LYS A 1 302 ? 6.216 23.506 -30.009 1.00 46.66 302 LYS A O 1
ATOM 2367 N N . VAL A 1 303 ? 4.948 24.471 -28.416 1.00 38.18 303 VAL A N 1
ATOM 2368 C CA . VAL A 1 303 ? 3.692 23.944 -28.929 1.00 43.06 303 VAL A CA 1
ATOM 2369 C C . VAL A 1 303 ? 3.117 24.831 -30.029 1.00 43.41 303 VAL A C 1
ATOM 2370 O O . VAL A 1 303 ? 2.800 24.361 -31.121 1.00 48.72 303 VAL A O 1
ATOM 2374 N N . LEU A 1 304 ? 2.987 26.120 -29.736 1.00 42.23 304 LEU A N 1
ATOM 2375 C CA . LEU A 1 304 ? 2.217 27.008 -30.601 1.00 44.83 304 LEU A CA 1
ATOM 2376 C C . LEU A 1 304 ? 2.909 27.450 -31.899 1.00 45.23 304 LEU A C 1
ATOM 2377 O O . LEU A 1 304 ? 2.257 27.984 -32.798 1.00 47.03 304 LEU A O 1
ATOM 2382 N N . VAL A 1 305 ? 4.214 27.220 -32.015 1.00 41.13 305 VAL A N 1
ATOM 2383 C CA . VAL A 1 305 ? 4.888 27.509 -33.278 1.00 45.19 305 VAL A CA 1
ATOM 2384 C C . VAL A 1 305 ? 4.378 26.565 -34.361 1.00 47.80 305 VAL A C 1
ATOM 2385 O O . VAL A 1 305 ? 4.624 26.779 -35.545 1.00 49.77 305 VAL A O 1
ATOM 2389 N N . ASN A 1 306 ? 3.670 25.519 -33.943 1.00 45.69 306 ASN A N 1
ATOM 2390 C CA . ASN A 1 306 ? 3.052 24.587 -34.877 1.00 50.54 306 ASN A CA 1
ATOM 2391 C C . ASN A 1 306 ? 1.592 24.940 -35.146 1.00 49.24 306 ASN A C 1
ATOM 2392 O O . ASN A 1 306 ? 0.916 24.255 -35.909 1.00 46.78 306 ASN A O 1
ATOM 2397 N N . ALA A 1 307 ? 1.103 25.995 -34.500 1.00 43.15 307 ALA A N 1
ATOM 2398 C CA . ALA A 1 307 ? -0.280 26.419 -34.695 1.00 39.11 307 ALA A CA 1
ATOM 2399 C C . ALA A 1 307 ? -0.414 27.126 -36.033 1.00 42.84 307 ALA A C 1
ATOM 2400 O O . ALA A 1 307 ? 0.537 27.744 -36.513 1.00 48.56 307 ALA A O 1
ATOM 2402 N N . PRO A 1 308 ? -1.599 27.038 -36.645 1.00 44.22 308 PRO A N 1
ATOM 2403 C CA . PRO A 1 308 ? -1.813 27.682 -37.943 1.00 45.59 308 PRO A CA 1
ATOM 2404 C C . PRO A 1 308 ? -1.522 29.183 -37.900 1.00 48.10 308 PRO A C 1
ATOM 2405 O O . PRO A 1 308 ? -0.919 29.714 -38.833 1.00 49.45 308 PRO A O 1
ATOM 2409 N N . SER A 1 309 ? -1.929 29.856 -36.827 1.00 45.13 309 SER A N 1
ATOM 2410 C CA . SER A 1 309 ? -1.725 31.299 -36.732 1.00 46.30 309 SER A CA 1
ATOM 2411 C C . SER A 1 309 ? -0.252 31.687 -36.823 1.00 47.77 309 SER A C 1
ATOM 2412 O O . SER A 1 309 ? 0.079 32.763 -37.312 1.00 50.64 309 SER A O 1
ATOM 2415 N N . PHE A 1 310 ? 0.634 30.816 -36.354 1.00 51.10 310 PHE A N 1
ATOM 2416 C CA . PHE A 1 310 ? 2.055 31.129 -36.400 1.00 54.23 310 PHE A CA 1
ATOM 2417 C C . PHE A 1 310 ? 2.554 31.163 -37.839 1.00 58.70 310 PHE A C 1
ATOM 2418 O O . PHE A 1 310 ? 3.507 31.872 -38.160 1.00 60.91 310 PHE A O 1
ATOM 2426 N N . LYS A 1 311 ? 1.906 30.393 -38.705 1.00 61.35 311 LYS A N 1
ATOM 2427 C CA . LYS A 1 311 ? 2.284 30.380 -40.113 1.00 62.75 311 LYS A CA 1
ATOM 2428 C C . LYS A 1 311 ? 1.303 31.158 -40.987 1.00 59.73 311 LYS A C 1
ATOM 2429 O O . LYS A 1 311 ? 1.222 30.936 -42.196 1.00 63.00 311 LYS A O 1
ATOM 2435 N N . ASN A 1 312 ? 0.571 32.081 -40.368 1.00 54.62 312 ASN A N 1
ATOM 2436 C CA . ASN A 1 312 ? -0.310 32.985 -41.104 1.00 56.02 312 ASN A CA 1
ATOM 2437 C C . ASN A 1 312 ? -1.270 32.237 -42.025 1.00 56.41 312 ASN A C 1
ATOM 2438 O O . ASN A 1 312 ? -1.590 32.698 -43.123 1.00 58.81 312 ASN A O 1
ATOM 2443 N N . TYR A 1 313 ? -1.726 31.079 -41.566 1.00 54.41 313 TYR A N 1
ATOM 2444 C CA . TYR A 1 313 ? -2.610 30.238 -42.356 1.00 55.03 313 TYR A CA 1
ATOM 2445 C C . TYR A 1 313 ? -3.898 30.954 -42.751 1.00 57.08 313 TYR A C 1
ATOM 2446 O O . TYR A 1 313 ? -4.665 31.393 -41.894 1.00 57.14 313 TYR A O 1
ATOM 2455 N N . ARG A 1 314 ? -4.133 31.063 -44.055 1.00 58.12 314 ARG A N 1
ATOM 2456 C CA . ARG A 1 314 ? -5.364 31.657 -44.560 1.00 61.13 314 ARG A CA 1
ATOM 2457 C C . ARG A 1 314 ? -6.534 30.690 -44.410 1.00 60.28 314 ARG A C 1
ATOM 2458 O O . ARG A 1 314 ? -6.771 29.855 -45.283 1.00 64.10 314 ARG A O 1
ATOM 2466 N N . TYR A 1 315 ? -7.263 30.805 -43.305 1.00 57.59 315 TYR A N 1
ATOM 2467 C CA . TYR A 1 315 ? -8.429 29.956 -43.083 1.00 56.04 315 TYR A CA 1
ATOM 2468 C C . TYR A 1 315 ? -9.598 30.398 -43.960 1.00 55.55 315 TYR A C 1
ATOM 2469 O O . TYR A 1 315 ? -9.779 31.587 -44.222 1.00 54.60 315 TYR A O 1
ATOM 2478 N N . SER A 1 316 ? -10.389 29.429 -44.410 1.00 56.56 316 SER A N 1
ATOM 2479 C CA . SER A 1 316 ? -11.415 29.670 -45.424 1.00 57.14 316 SER A CA 1
ATOM 2480 C C . SER A 1 316 ? -12.718 30.241 -44.868 1.00 56.43 316 SER A C 1
ATOM 2481 O O . SER A 1 316 ? -13.473 30.890 -45.593 1.00 58.71 316 SER A O 1
ATOM 2484 N N . ASN A 1 317 ? -12.979 29.997 -43.587 1.00 51.41 317 ASN A N 1
ATOM 2485 C CA . ASN A 1 317 ? -14.260 30.348 -42.982 1.00 52.82 317 ASN A CA 1
ATOM 2486 C C . ASN A 1 317 ? -15.413 29.535 -43.575 1.00 56.56 317 ASN A C 1
ATOM 2487 O O . ASN A 1 317 ? -16.582 29.871 -43.393 1.00 60.87 317 ASN A O 1
ATOM 2492 N N . LYS A 1 318 ? -15.075 28.459 -44.281 1.00 52.02 318 LYS A N 1
ATOM 2493 C CA . LYS A 1 318 ? -16.085 27.611 -44.909 1.00 53.44 318 LYS A CA 1
ATOM 2494 C C . LYS A 1 318 ? -15.753 26.120 -44.829 1.00 58.20 318 LYS A C 1
ATOM 2495 O O . LYS A 1 318 ? -15.407 25.500 -45.835 1.00 57.67 318 LYS A O 1
ATOM 2501 N N . PRO A 1 319 ? -15.860 25.544 -43.620 1.00 56.88 319 PRO A N 1
ATOM 2502 C CA . PRO A 1 319 ? -15.668 24.107 -43.400 1.00 57.36 319 PRO A CA 1
ATOM 2503 C C . PRO A 1 319 ? -16.814 23.321 -44.024 1.00 61.20 319 PRO A C 1
ATOM 2504 O O . PRO A 1 319 ? -17.901 23.870 -44.193 1.00 66.10 319 PRO A O 1
ATOM 2508 N N . ASP A 1 320 ? -16.579 22.058 -44.363 1.00 61.52 320 ASP A N 1
ATOM 2509 C CA . ASP A 1 320 ? -17.610 21.245 -44.997 1.00 60.20 320 ASP A CA 1
ATOM 2510 C C . ASP A 1 320 ? -18.631 20.785 -43.960 1.00 54.99 320 ASP A C 1
ATOM 2511 O O . ASP A 1 320 ? -18.519 19.688 -43.412 1.00 54.96 320 ASP A O 1
ATOM 2516 N N . LEU A 1 321 ? -19.623 21.630 -43.694 1.00 55.01 321 LEU A N 1
ATOM 2517 C CA . LEU A 1 321 ? -20.620 21.344 -42.665 1.00 50.45 321 LEU A CA 1
ATOM 2518 C C . LEU A 1 321 ? -21.446 20.109 -42.998 1.00 48.32 321 LEU A C 1
ATOM 2519 O O . LEU A 1 321 ? -21.698 19.275 -42.131 1.00 44.94 321 LEU A O 1
ATOM 2524 N N . GLU A 1 322 ? -21.861 19.990 -44.257 1.00 52.90 322 GLU A N 1
ATOM 2525 C CA . GLU A 1 322 ? -22.672 18.850 -44.680 1.00 54.92 322 GLU A CA 1
ATOM 2526 C C . GLU A 1 322 ? -21.966 17.527 -44.407 1.00 47.94 322 GLU A C 1
ATOM 2527 O O . GLU A 1 322 ? -22.584 16.571 -43.949 1.00 49.22 322 GLU A O 1
ATOM 2533 N N . LYS A 1 323 ? -20.671 17.476 -44.692 1.00 48.71 323 LYS A N 1
ATOM 2534 C CA . LYS A 1 323 ? -19.881 16.284 -44.419 1.00 54.03 323 LYS A CA 1
ATOM 2535 C C . LYS A 1 323 ? -19.780 16.050 -42.912 1.00 50.74 323 LYS A C 1
ATOM 2536 O O . LYS A 1 323 ? -19.753 14.910 -42.448 1.00 48.88 323 LYS A O 1
ATOM 2542 N N . HIS A 1 324 ? -19.745 17.135 -42.148 1.00 45.81 324 HIS A N 1
ATOM 254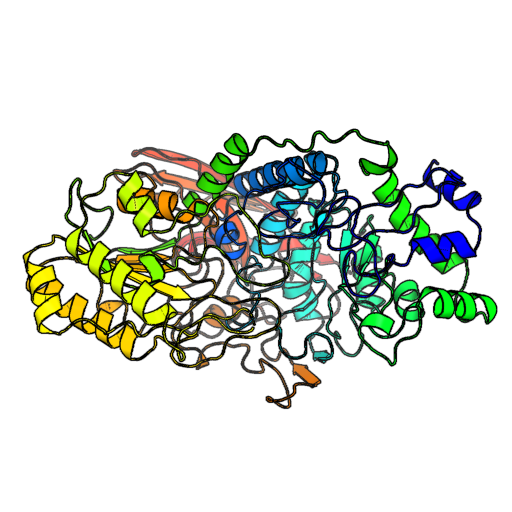3 C CA . HIS A 1 324 ? -19.622 17.035 -40.702 1.00 46.15 324 HIS A CA 1
ATOM 2544 C C . HIS A 1 324 ? -20.940 16.628 -40.050 1.00 43.93 324 HIS A C 1
ATOM 2545 O O . HIS A 1 324 ? -20.950 15.948 -39.029 1.00 43.26 324 HIS A O 1
ATOM 2552 N N . ALA A 1 325 ? -22.049 17.041 -40.654 1.00 47.73 325 ALA A N 1
ATOM 2553 C CA . ALA A 1 325 ? -23.369 16.664 -40.167 1.00 42.50 325 ALA A CA 1
ATOM 2554 C C . ALA A 1 325 ? -23.541 15.152 -40.222 1.00 41.79 325 ALA A C 1
ATOM 2555 O O . ALA A 1 325 ? -24.172 14.557 -39.347 1.00 38.33 325 ALA A O 1
ATOM 2557 N N . LYS A 1 326 ? -22.989 14.535 -41.263 1.00 44.25 326 LYS A N 1
ATOM 2558 C CA . LYS A 1 326 ? -23.050 13.085 -41.404 1.00 49.60 326 LYS A CA 1
ATOM 2559 C C . LYS A 1 326 ? -22.322 12.404 -40.255 1.00 46.74 326 LYS A C 1
ATOM 2560 O O . LYS A 1 326 ? -22.844 11.473 -39.638 1.00 48.92 326 LYS A O 1
ATOM 2566 N N . VAL A 1 327 ? -21.109 12.868 -39.975 1.00 42.14 327 VAL A N 1
ATOM 2567 C CA . VAL A 1 327 ? -20.333 12.332 -38.866 1.00 43.76 327 VAL A CA 1
ATOM 2568 C C . VAL A 1 327 ? -21.103 12.473 -37.559 1.00 39.93 327 VAL A C 1
ATOM 2569 O O . VAL A 1 327 ? -21.140 11.549 -36.753 1.00 40.84 327 VAL A O 1
ATOM 2573 N N . ALA A 1 328 ? -21.732 13.627 -37.364 1.00 42.68 328 ALA A N 1
ATOM 2574 C CA . ALA A 1 328 ? -22.544 13.867 -36.174 1.00 42.78 328 ALA A CA 1
ATOM 2575 C C . ALA A 1 328 ? -23.676 12.844 -36.060 1.00 43.13 328 ALA A C 1
ATOM 2576 O O . ALA A 1 328 ? -23.999 12.376 -34.968 1.00 42.15 328 ALA A O 1
ATOM 2578 N N . TYR A 1 329 ? -24.278 12.506 -37.197 1.00 36.83 329 TYR A N 1
ATOM 2579 C CA . TYR A 1 329 ? -25.367 11.540 -37.232 1.00 39.96 329 TYR A CA 1
ATOM 2580 C C . TYR A 1 329 ? -24.862 10.161 -36.827 1.00 40.89 329 TYR A C 1
ATOM 2581 O O . TYR A 1 329 ? -25.478 9.484 -36.010 1.00 45.07 329 TYR A O 1
ATOM 2590 N N . GLU A 1 330 ? -23.739 9.754 -37.413 1.00 42.23 330 GLU A N 1
ATOM 2591 C CA . GLU A 1 330 ? -23.133 8.464 -37.115 1.00 45.69 330 GLU A CA 1
ATOM 2592 C C . GLU A 1 330 ? -22.817 8.317 -35.630 1.00 43.76 330 GLU A C 1
ATOM 2593 O O . GLU A 1 330 ? -23.042 7.258 -35.040 1.00 43.38 330 GLU A O 1
ATOM 2599 N N . ALA A 1 331 ? -22.301 9.386 -35.030 1.00 38.60 331 ALA A N 1
ATOM 2600 C CA . ALA A 1 331 ? -21.916 9.362 -33.625 1.00 37.44 331 ALA A CA 1
ATOM 2601 C C . ALA A 1 331 ? -23.137 9.158 -32.741 1.00 38.21 331 ALA A C 1
ATOM 2602 O O . ALA A 1 331 ? -23.136 8.305 -31.858 1.00 43.49 331 ALA A O 1
ATOM 2604 N N . GLY A 1 332 ? -24.184 9.936 -32.989 1.00 38.77 332 GLY A N 1
ATOM 2605 C CA . GLY A 1 332 ? -25.407 9.808 -32.224 1.00 38.05 332 GLY A CA 1
ATOM 2606 C C . GLY A 1 332 ? -26.046 8.449 -32.435 1.00 40.18 332 GLY A C 1
ATOM 2607 O O . GLY A 1 332 ? -26.617 7.870 -31.510 1.00 42.25 332 GLY A O 1
ATOM 2608 N N . ALA A 1 333 ? -25.941 7.938 -33.659 1.00 35.63 333 ALA A N 1
ATOM 2609 C CA . ALA A 1 333 ? -26.534 6.646 -34.009 1.00 33.78 333 ALA A CA 1
ATOM 2610 C C . ALA A 1 333 ? -25.921 5.498 -33.213 1.00 35.81 333 ALA A C 1
ATOM 2611 O O . ALA A 1 333 ? -26.614 4.558 -32.836 1.00 41.17 333 ALA A O 1
ATOM 2613 N N . GLU A 1 334 ? -24.621 5.578 -32.950 1.00 35.17 334 GLU A N 1
ATOM 2614 C CA . GLU A 1 334 ? -23.937 4.515 -32.224 1.00 35.37 334 GLU A CA 1
ATOM 2615 C C . GLU A 1 334 ? -23.929 4.759 -30.714 1.00 36.38 334 GLU A C 1
ATOM 2616 O O . GLU A 1 334 ? -23.449 3.925 -29.948 1.00 34.01 334 GLU A O 1
ATOM 2622 N N . GLY A 1 335 ? -24.473 5.897 -30.295 1.00 36.32 335 GLY A N 1
ATOM 2623 C CA . GLY A 1 335 ? -24.432 6.297 -28.899 1.00 34.70 335 GLY A CA 1
ATOM 2624 C C . GLY A 1 335 ? -25.750 6.149 -28.161 1.00 36.98 335 GLY A C 1
ATOM 2625 O O . GLY A 1 335 ? -25.785 6.211 -26.934 1.00 36.36 335 GLY A O 1
ATOM 2626 N N . VAL A 1 336 ? -26.838 5.971 -28.903 1.00 35.04 336 VAL A N 1
ATOM 2627 C CA . VAL A 1 336 ? -28.121 5.655 -28.290 1.00 33.56 336 VAL A CA 1
ATOM 2628 C C . VAL A 1 336 ? -28.013 4.330 -27.540 1.00 34.21 336 VAL A C 1
ATOM 2629 O O . VAL A 1 336 ? -27.434 3.369 -28.044 1.00 34.16 336 VAL A O 1
ATOM 2633 N N . VAL A 1 337 ? -28.552 4.280 -26.326 1.00 33.84 337 VAL A N 1
ATOM 2634 C CA . VAL A 1 337 ? -28.545 3.036 -25.561 1.00 32.85 337 VAL A CA 1
ATOM 2635 C C . VAL A 1 337 ? -29.954 2.461 -25.428 1.00 36.14 337 VAL A C 1
ATOM 2636 O O . VAL A 1 337 ? -30.859 3.134 -24.944 1.00 36.88 337 VAL A O 1
ATOM 2640 N N . LEU A 1 338 ? -30.139 1.219 -25.865 1.00 37.83 338 LEU A N 1
ATOM 2641 C CA . LEU A 1 338 ? -31.408 0.529 -25.661 1.00 37.05 338 LEU A CA 1
ATOM 2642 C C . LEU A 1 338 ? -31.402 -0.126 -24.288 1.00 36.86 338 LEU A C 1
ATOM 2643 O O . LEU A 1 338 ? -30.643 -1.070 -24.041 1.00 37.24 338 LEU A O 1
ATOM 2648 N N . LEU A 1 339 ? -32.244 0.376 -23.391 1.00 34.01 339 LEU A N 1
ATOM 2649 C CA . LEU A 1 339 ? -32.256 -0.117 -22.016 1.00 37.26 339 LEU A CA 1
ATOM 2650 C C . LEU A 1 339 ? -33.294 -1.213 -21.791 1.00 39.98 339 LEU A C 1
ATOM 2651 O O . LEU A 1 339 ? -33.116 -2.082 -20.937 1.00 41.06 339 LEU A O 1
ATOM 2656 N N . ARG A 1 340 ? -34.383 -1.166 -22.549 1.00 42.10 340 ARG A N 1
ATOM 2657 C CA . ARG A 1 340 ? -35.466 -2.123 -22.356 1.00 41.52 340 ARG A CA 1
ATOM 2658 C C . ARG A 1 340 ? -36.243 -2.338 -23.647 1.00 39.11 340 ARG A C 1
ATOM 2659 O O . ARG A 1 340 ? -36.556 -1.386 -24.360 1.00 40.21 340 ARG A O 1
ATOM 2667 N N . ASN A 1 341 ? -36.547 -3.596 -23.946 1.00 40.78 341 ASN A N 1
ATOM 2668 C CA . ASN A 1 341 ? -37.296 -3.932 -25.143 1.00 41.01 341 ASN A CA 1
ATOM 2669 C C . ASN A 1 341 ? -38.057 -5.235 -24.971 1.00 46.45 341 ASN A C 1
ATOM 2670 O O . ASN A 1 341 ? -37.537 -6.315 -25.257 1.00 45.11 341 ASN A O 1
ATOM 2675 N N . GLU A 1 342 ? -39.286 -5.123 -24.482 1.00 44.71 342 GLU A N 1
ATOM 2676 C CA . GLU A 1 342 ? -40.176 -6.264 -24.357 1.00 51.45 342 GLU A CA 1
ATOM 2677 C C . GLU A 1 342 ? -41.013 -6.373 -25.628 1.00 50.22 342 GLU A C 1
ATOM 2678 O O . GLU A 1 342 ? -42.193 -6.024 -25.636 1.00 49.38 342 GLU A O 1
ATOM 2684 N N . GLU A 1 343 ? -40.378 -6.837 -26.701 1.00 47.61 343 GLU A N 1
ATOM 2685 C CA . GLU A 1 343 ? -41.025 -6.961 -28.000 1.00 50.77 343 GLU A CA 1
ATOM 2686 C C . GLU A 1 343 ? -41.689 -5.651 -28.413 1.00 55.48 343 GLU A C 1
ATOM 2687 O O . GLU A 1 343 ? -42.839 -5.645 -28.849 1.00 54.20 343 GLU A O 1
ATOM 2693 N N . ALA A 1 344 ? -40.960 -4.544 -28.279 1.00 55.19 344 ALA A N 1
ATOM 2694 C CA . ALA A 1 344 ? -41.522 -3.222 -28.556 1.00 54.44 344 ALA A CA 1
ATOM 2695 C C . ALA A 1 344 ? -40.851 -2.503 -29.728 1.00 52.00 344 ALA A C 1
ATOM 2696 O O . ALA A 1 344 ? -41.479 -1.690 -30.408 1.00 51.40 344 ALA A O 1
ATOM 2698 N N . LEU A 1 345 ? -39.577 -2.797 -29.960 1.00 47.54 345 LEU A N 1
ATOM 2699 C CA . LEU A 1 345 ? -38.820 -2.110 -30.997 1.00 46.18 345 LEU A CA 1
ATOM 2700 C C . LEU A 1 345 ? -38.082 -3.098 -31.891 1.00 45.24 345 LEU A C 1
ATOM 2701 O O . LEU A 1 345 ? -37.747 -4.196 -31.456 1.00 45.71 345 LEU A O 1
ATOM 2706 N N . PRO A 1 346 ? -37.832 -2.710 -33.151 1.00 47.51 346 PRO A N 1
ATOM 2707 C CA . PRO A 1 346 ? -38.248 -1.424 -33.721 1.00 47.53 346 PRO A CA 1
ATOM 2708 C C . PRO A 1 346 ? -39.727 -1.435 -34.075 1.00 47.06 346 PRO A C 1
ATOM 2709 O O . PRO A 1 346 ? -40.317 -2.509 -34.179 1.00 50.45 346 PRO A O 1
ATOM 2713 N N . LEU A 1 347 ? -40.312 -0.256 -34.255 1.00 51.25 347 LEU A N 1
ATOM 2714 C CA . LEU A 1 347 ? -41.731 -0.140 -34.579 1.00 55.96 347 LEU A CA 1
ATOM 2715 C C . LEU A 1 347 ? -42.061 -0.747 -35.938 1.00 61.05 347 LEU A C 1
ATOM 2716 O O . LEU A 1 347 ? -41.270 -0.655 -36.878 1.00 60.88 347 LEU A O 1
ATOM 2721 N N . SER A 1 348 ? -43.234 -1.366 -36.036 1.00 64.37 348 SER A N 1
ATOM 2722 C CA . SER A 1 348 ? -43.703 -1.904 -37.305 1.00 74.60 348 SER A CA 1
ATOM 2723 C C . SER A 1 348 ? -43.854 -0.774 -38.311 1.00 76.36 348 SER A C 1
ATOM 2724 O O . SER A 1 348 ? -44.140 0.365 -37.939 1.00 69.62 348 SER A O 1
ATOM 2727 N N . GLU A 1 349 ? -43.656 -1.088 -39.585 1.00 83.14 349 GLU A N 1
ATOM 2728 C CA . GLU A 1 349 ? -43.753 -0.076 -40.626 1.00 89.29 349 GLU A CA 1
ATOM 2729 C C . GLU A 1 349 ? -45.164 0.501 -40.669 1.00 88.40 349 GLU A C 1
ATOM 2730 O O . GLU A 1 349 ? -46.147 -0.235 -40.581 1.00 87.71 349 GLU A O 1
ATOM 2736 N N . ASN A 1 350 ? -45.253 1.823 -40.785 1.00 87.71 350 ASN A N 1
ATOM 2737 C CA . ASN A 1 350 ? -46.537 2.517 -40.872 1.00 89.07 350 ASN A CA 1
ATOM 2738 C C . ASN A 1 350 ? -47.367 2.472 -39.592 1.00 83.33 350 ASN A C 1
ATOM 2739 O O . ASN A 1 350 ? -48.566 2.751 -39.612 1.00 83.56 350 ASN A O 1
ATOM 2744 N N . SER A 1 351 ? -46.728 2.123 -38.481 1.00 77.48 351 SER A N 1
ATOM 2745 C CA . SER A 1 351 ? -47.401 2.114 -37.189 1.00 74.95 351 SER A CA 1
ATOM 2746 C C . SER A 1 351 ? -47.808 3.531 -36.792 1.00 71.97 351 SER A C 1
ATOM 2747 O O . SER A 1 351 ? -47.025 4.471 -36.933 1.00 71.79 351 SER A O 1
ATOM 2750 N N . LYS A 1 352 ? -49.037 3.679 -36.305 1.00 68.88 352 LYS A N 1
ATOM 2751 C CA . LYS A 1 352 ? -49.550 4.981 -35.893 1.00 67.66 352 LYS A CA 1
ATOM 2752 C C . LYS A 1 352 ? -49.049 5.322 -34.496 1.00 64.00 352 LYS A C 1
ATOM 2753 O O . LYS A 1 352 ? -49.412 4.669 -33.519 1.00 64.93 352 LYS A O 1
ATOM 2759 N N . ILE A 1 353 ? -48.215 6.351 -34.411 1.00 61.57 353 ILE A N 1
ATOM 2760 C CA . ILE A 1 353 ? -47.565 6.714 -33.158 1.00 57.57 353 ILE A CA 1
ATOM 2761 C C . ILE A 1 353 ? -48.247 7.882 -32.463 1.00 57.41 353 ILE A C 1
ATOM 2762 O O . ILE A 1 353 ? -48.447 8.942 -33.057 1.00 59.69 353 ILE A O 1
ATOM 2767 N N . ALA A 1 354 ? -48.598 7.683 -31.198 1.00 55.50 354 ALA A N 1
ATOM 2768 C CA . ALA A 1 354 ? -49.068 8.772 -30.355 1.00 55.51 354 ALA A CA 1
ATOM 2769 C C . ALA A 1 354 ? -47.878 9.342 -29.582 1.00 52.28 354 ALA A C 1
ATOM 2770 O O . ALA A 1 354 ? -47.388 8.724 -28.635 1.00 47.18 354 ALA A O 1
ATOM 2772 N N . LEU A 1 355 ? -47.408 10.516 -29.995 1.00 51.42 355 LEU A N 1
ATOM 2773 C CA . LEU A 1 355 ? -46.199 11.094 -29.417 1.00 55.86 355 LEU A CA 1
ATOM 2774 C C . LEU A 1 355 ? -46.510 11.954 -28.196 1.00 56.24 355 LEU A C 1
ATOM 2775 O O . LEU A 1 355 ? -47.252 12.928 -28.290 1.00 57.93 355 LEU A O 1
ATOM 2780 N N . PHE A 1 356 ? -45.940 11.587 -27.051 1.00 53.86 356 PHE A N 1
ATOM 2781 C CA . PHE A 1 356 ? -46.191 12.305 -25.803 1.00 55.20 356 PHE A CA 1
ATOM 2782 C C . PHE A 1 356 ? -44.948 13.036 -25.308 1.00 60.64 356 PHE A C 1
ATOM 2783 O O . PHE A 1 356 ? -43.836 12.762 -25.758 1.00 59.56 356 PHE A O 1
ATOM 2791 N N . GLY A 1 357 ? -45.141 13.965 -24.377 1.00 62.13 357 GLY A N 1
ATOM 2792 C CA . GLY A 1 357 ? -44.031 14.691 -23.781 1.00 54.28 357 GLY A CA 1
ATOM 2793 C C . GLY A 1 357 ? -43.688 15.967 -24.526 1.00 50.96 357 GLY A C 1
ATOM 2794 O O . GLY A 1 357 ? -43.503 15.956 -25.741 1.00 53.47 357 GLY A O 1
ATOM 2795 N N . THR A 1 358 ? -43.599 17.073 -23.795 1.00 46.87 358 THR A N 1
ATOM 2796 C CA . THR A 1 358 ? -43.292 18.363 -24.406 1.00 49.21 358 THR A CA 1
ATOM 2797 C C . THR A 1 358 ? -41.891 18.370 -25.012 1.00 51.47 358 THR A C 1
ATOM 2798 O O . THR A 1 358 ? -41.568 19.216 -25.847 1.00 52.79 358 THR A O 1
ATOM 2802 N N . GLY A 1 359 ? -41.064 17.420 -24.586 1.00 46.41 359 GLY A N 1
ATOM 2803 C CA . GLY A 1 359 ? -39.708 17.305 -25.087 1.00 47.76 359 GLY A CA 1
ATOM 2804 C C . GLY A 1 359 ? -39.634 16.834 -26.529 1.00 47.13 359 GLY A C 1
ATOM 2805 O O . GLY A 1 359 ? -38.581 16.915 -27.160 1.00 45.69 359 GLY A O 1
ATOM 2806 N N . GLN A 1 360 ? -40.751 16.335 -27.052 1.00 47.99 360 GLN A N 1
ATOM 2807 C CA . GLN A 1 360 ? -40.819 15.926 -28.451 1.00 48.75 360 GLN A CA 1
ATOM 2808 C C . GLN A 1 360 ? -40.583 17.142 -29.335 1.00 49.66 360 GLN A C 1
ATOM 2809 O O . GLN A 1 360 ? -40.178 17.026 -30.492 1.00 53.83 360 GLN A O 1
ATOM 2815 N N . ILE A 1 361 ? -40.836 18.313 -28.768 1.00 47.03 361 ILE A N 1
ATOM 2816 C CA . ILE A 1 361 ? -40.694 19.567 -29.486 1.00 47.61 361 ILE A CA 1
ATOM 2817 C C . ILE A 1 361 ? -39.572 20.401 -28.880 1.00 50.63 361 ILE A C 1
ATOM 2818 O O . ILE A 1 361 ? -38.729 20.942 -29.597 1.00 51.22 361 ILE A O 1
ATOM 2823 N N . GLU A 1 362 ? -39.560 20.491 -27.555 1.00 51.04 362 GLU A N 1
ATOM 2824 C CA . GLU A 1 362 ? -38.465 21.139 -26.849 1.00 47.98 362 GLU A CA 1
ATOM 2825 C C . GLU A 1 362 ? -37.367 20.118 -26.574 1.00 47.14 362 GLU A C 1
ATOM 2826 O O . GLU A 1 362 ? -36.988 19.870 -25.424 1.00 40.13 362 GLU A O 1
ATOM 2832 N N . THR A 1 363 ? -36.870 19.519 -27.652 1.00 43.61 363 THR A N 1
ATOM 2833 C CA . THR A 1 363 ? -35.832 18.502 -27.566 1.00 41.62 363 THR A CA 1
ATOM 2834 C C . THR A 1 363 ? -34.511 19.110 -27.107 1.00 41.42 363 THR A C 1
ATOM 2835 O O . THR A 1 363 ? -34.083 20.149 -27.619 1.00 45.55 363 THR A O 1
ATOM 2839 N N . ILE A 1 364 ? -33.874 18.466 -26.132 1.00 37.13 364 ILE A N 1
ATOM 2840 C CA . ILE A 1 364 ? -32.598 18.949 -25.604 1.00 37.86 364 ILE A CA 1
ATOM 2841 C C . ILE A 1 364 ? -31.436 18.391 -26.415 1.00 36.62 364 ILE A C 1
ATOM 2842 O O . ILE A 1 364 ? -31.211 17.178 -26.445 1.00 36.64 364 ILE A O 1
ATOM 2847 N N . LYS A 1 365 ? -30.701 19.275 -27.079 1.00 38.80 365 LYS A N 1
ATOM 2848 C CA . LYS A 1 365 ? -29.634 18.843 -27.977 1.00 43.87 365 LYS A CA 1
ATOM 2849 C C . LYS A 1 365 ? -28.303 18.729 -27.245 1.00 40.61 365 LYS A C 1
ATOM 2850 O O . LYS A 1 365 ? -27.389 18.040 -27.700 1.00 37.42 365 LYS A O 1
ATOM 2856 N N . GLY A 1 366 ? -28.201 19.413 -26.111 1.00 37.71 366 GLY A N 1
ATOM 2857 C CA . GLY A 1 366 ? -26.989 19.407 -25.316 1.00 37.02 366 GLY A CA 1
ATOM 2858 C C . GLY A 1 366 ? -27.155 20.262 -24.076 1.00 44.01 366 GLY A C 1
ATOM 2859 O O . GLY A 1 366 ? -28.190 20.903 -23.890 1.00 44.70 366 GLY A O 1
ATOM 2860 N N . GLY A 1 367 ? -26.137 20.270 -23.223 1.00 44.95 367 GLY A N 1
ATOM 2861 C CA . GLY A 1 367 ? -26.190 21.032 -21.989 1.00 44.41 367 GLY A CA 1
ATOM 2862 C C . GLY A 1 367 ? -25.780 22.476 -22.188 1.00 45.15 367 GLY A C 1
ATOM 2863 O O . GLY A 1 367 ? -25.304 22.861 -23.258 1.00 46.60 367 GLY A O 1
ATOM 2864 N N . THR A 1 368 ? -25.955 23.281 -21.148 1.00 47.97 368 THR A N 1
ATOM 2865 C CA . THR A 1 368 ? -25.638 24.700 -21.224 1.00 48.55 368 THR A CA 1
ATOM 2866 C C . THR A 1 368 ? -24.249 25.019 -20.664 1.00 48.65 368 THR A C 1
ATOM 2867 O O . THR A 1 368 ? -23.637 24.200 -19.969 1.00 43.23 368 THR A O 1
ATOM 2871 N N . GLY A 1 369 ? -23.755 26.212 -20.983 1.00 46.92 369 GLY A N 1
ATOM 2872 C CA . GLY A 1 369 ? -22.460 26.661 -20.507 1.00 45.55 369 GLY A CA 1
ATOM 2873 C C . GLY A 1 369 ? -21.434 26.816 -21.615 1.00 48.85 369 GLY A C 1
ATOM 2874 O O . GLY A 1 369 ? -21.786 26.996 -22.782 1.00 46.68 369 GLY A O 1
ATOM 2875 N N . SER A 1 370 ? -20.158 26.743 -21.249 1.00 47.50 370 SER A N 1
ATOM 2876 C CA . SER A 1 370 ? -19.083 26.908 -22.220 1.00 51.01 370 SER A CA 1
ATOM 2877 C C . SER A 1 370 ? -19.087 25.778 -23.247 1.00 49.74 370 SER A C 1
ATOM 2878 O O . SER A 1 370 ? -18.506 25.907 -24.323 1.00 52.75 370 SER A O 1
ATOM 2881 N N . GLY A 1 371 ? -19.753 24.678 -22.909 1.00 46.60 371 GLY A N 1
ATOM 2882 C CA . GLY A 1 371 ? -19.835 23.529 -23.792 1.00 47.21 371 GLY A CA 1
ATOM 2883 C C . GLY A 1 371 ? -21.076 23.507 -24.669 1.00 43.86 371 GLY A C 1
ATOM 2884 O O . GLY A 1 371 ? -21.434 22.469 -25.219 1.00 41.70 371 GLY A O 1
ATOM 2885 N N . ASP A 1 372 ? -21.729 24.657 -24.800 1.00 48.79 372 ASP A N 1
ATOM 2886 C CA . ASP A 1 372 ? -22.909 24.794 -25.648 1.00 50.34 372 ASP A CA 1
ATOM 2887 C C . ASP A 1 372 ? -22.467 24.958 -27.103 1.00 55.92 372 ASP A C 1
ATOM 2888 O O . ASP A 1 372 ? -21.270 24.990 -27.387 1.00 59.88 372 ASP A O 1
ATOM 2893 N N . THR A 1 373 ? -23.429 25.056 -28.020 1.00 53.98 373 THR A N 1
ATOM 2894 C CA . THR A 1 373 ? -23.134 25.251 -29.440 1.00 56.56 373 THR A CA 1
ATOM 2895 C C . THR A 1 373 ? -24.238 26.043 -30.133 1.00 59.99 373 THR A C 1
ATOM 2896 O O . THR A 1 373 ? -25.354 26.149 -29.622 1.00 59.41 373 THR A O 1
ATOM 2900 N N . HIS A 1 374 ? -23.922 26.586 -31.306 1.00 60.63 374 HIS A N 1
ATOM 2901 C CA . HIS A 1 374 ? -24.900 27.331 -32.092 1.00 63.01 374 HIS A CA 1
ATOM 2902 C C . HIS A 1 374 ? -24.977 26.796 -33.518 1.00 60.66 374 HIS A C 1
ATOM 2903 O O . HIS A 1 374 ? -24.384 27.370 -34.436 1.00 58.12 374 HIS A O 1
ATOM 2910 N N . PRO A 1 375 ? -25.715 25.688 -33.706 1.00 54.48 375 PRO A N 1
ATOM 2911 C CA . PRO A 1 375 ? -25.874 25.041 -35.012 1.00 48.73 375 PRO A CA 1
ATOM 2912 C C . PRO A 1 375 ? -26.843 25.838 -35.872 1.00 52.68 375 PRO A C 1
ATOM 2913 O O . PRO A 1 375 ? -27.632 26.615 -35.333 1.00 52.37 375 PRO A O 1
ATOM 2917 N N . ARG A 1 376 ? -26.794 25.654 -37.187 1.00 57.36 376 ARG A N 1
ATOM 2918 C CA . ARG A 1 376 ? -27.747 26.336 -38.055 1.00 61.52 376 ARG A CA 1
ATOM 2919 C C . ARG A 1 376 ? -29.155 25.853 -37.731 1.00 60.18 376 ARG A C 1
ATOM 2920 O O . ARG A 1 376 ? -30.113 26.621 -37.773 1.00 64.66 376 ARG A O 1
ATOM 2928 N N . TYR A 1 377 ? -29.264 24.573 -37.393 1.00 57.96 377 TYR A N 1
ATOM 2929 C CA . TYR A 1 377 ? -30.540 23.979 -37.036 1.00 55.74 377 TYR A CA 1
ATOM 2930 C C . TYR A 1 377 ? -30.341 22.922 -35.960 1.00 51.52 377 TYR A C 1
ATOM 2931 O O . TYR A 1 377 ? -29.227 22.459 -35.729 1.00 53.43 377 TYR A O 1
ATOM 2940 N N . ALA A 1 378 ? -31.432 22.544 -35.307 1.00 52.17 378 ALA A N 1
ATOM 2941 C CA . ALA A 1 378 ? -31.437 21.411 -34.394 1.00 51.88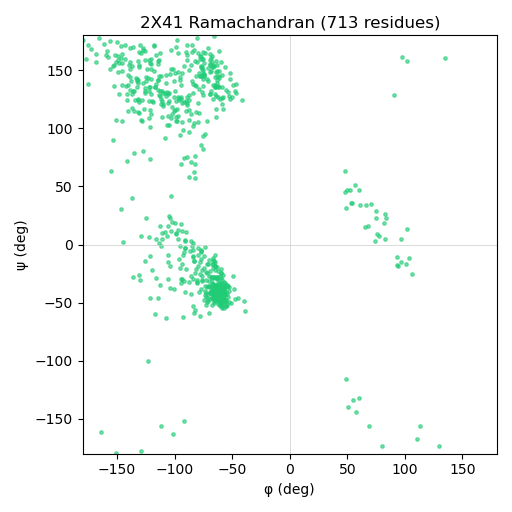 378 ALA A CA 1
ATOM 2942 C C . ALA A 1 378 ? -32.749 20.669 -34.587 1.00 50.91 378 ALA A C 1
ATOM 2943 O O . ALA A 1 378 ? -33.820 21.209 -34.317 1.00 47.23 378 ALA A O 1
ATOM 2945 N N . ILE A 1 379 ? -32.661 19.433 -35.068 1.00 48.63 379 ILE A N 1
ATOM 2946 C CA . ILE A 1 379 ? -33.852 18.662 -35.393 1.00 46.39 379 ILE A CA 1
ATOM 2947 C C . ILE A 1 379 ? -34.496 18.074 -34.143 1.00 44.80 379 ILE A C 1
ATOM 2948 O O . ILE A 1 379 ? -33.920 17.207 -33.486 1.00 43.89 379 ILE A O 1
ATOM 2953 N N . SER A 1 380 ? -35.693 18.549 -33.818 1.00 45.05 380 SER A N 1
ATOM 2954 C CA . SER A 1 380 ? -36.426 18.031 -32.673 1.00 45.89 380 SER A CA 1
ATOM 2955 C C . SER A 1 380 ? -36.906 16.622 -32.983 1.00 45.97 380 SER A C 1
ATOM 2956 O O . SER A 1 380 ? -36.846 16.175 -34.130 1.00 50.48 380 SER A O 1
ATOM 2959 N N . ILE A 1 381 ? -37.391 15.928 -31.961 1.00 41.79 381 ILE A N 1
ATOM 2960 C CA . ILE A 1 381 ? -37.875 14.562 -32.132 1.00 46.30 381 ILE A CA 1
ATOM 2961 C C . ILE A 1 381 ? -39.123 14.508 -33.022 1.00 49.18 381 ILE A C 1
ATOM 2962 O O . ILE A 1 381 ? -39.274 13.600 -33.841 1.00 48.70 381 ILE A O 1
ATOM 2967 N N . LEU A 1 382 ? -40.008 15.487 -32.870 1.00 50.30 382 LEU A N 1
ATOM 2968 C CA . LEU A 1 382 ? -41.208 15.543 -33.698 1.00 51.34 382 LEU A CA 1
ATOM 2969 C C . LEU A 1 382 ? -40.834 15.793 -35.155 1.00 56.82 382 LEU A C 1
ATOM 2970 O O . LEU A 1 382 ? -41.286 15.084 -36.056 1.00 56.52 382 LEU A O 1
ATOM 2975 N N . GLU A 1 383 ? -40.002 16.807 -35.373 1.00 56.48 383 GLU A N 1
ATOM 2976 C CA . GLU A 1 383 ? -39.552 17.167 -36.711 1.00 57.22 383 GLU A CA 1
ATOM 2977 C C . GLU A 1 383 ? -38.857 16.003 -37.407 1.00 54.75 383 GLU A C 1
ATOM 2978 O O . GLU A 1 383 ? -38.999 15.818 -38.616 1.00 51.44 383 GLU A O 1
ATOM 2984 N N . GLY A 1 384 ? -38.108 15.218 -36.640 1.00 52.34 384 GLY A N 1
ATOM 2985 C CA . GLY A 1 384 ? -37.409 14.068 -37.182 1.00 49.49 384 GLY A CA 1
ATOM 2986 C C . GLY A 1 384 ? -38.377 13.005 -37.658 1.00 56.32 384 GLY A C 1
ATOM 2987 O O . GLY A 1 384 ? -38.207 12.420 -38.730 1.00 61.14 384 GLY A O 1
ATOM 2988 N N . ILE A 1 385 ? -39.406 12.757 -36.856 1.00 55.95 385 ILE A N 1
ATOM 2989 C CA . ILE A 1 385 ? -40.449 11.810 -37.230 1.00 57.61 385 ILE A CA 1
ATOM 2990 C C . ILE A 1 385 ? -41.240 12.298 -38.447 1.00 60.11 385 ILE A C 1
ATOM 2991 O O . ILE A 1 385 ? -41.616 11.504 -39.310 1.00 62.26 385 ILE A O 1
ATOM 2996 N N . LYS A 1 386 ? -41.481 13.604 -38.518 1.00 57.35 386 LYS A N 1
ATOM 2997 C CA . LYS A 1 386 ? -42.154 14.191 -39.670 1.00 61.80 386 LYS A CA 1
ATOM 2998 C C . LYS A 1 386 ? -41.313 14.002 -40.923 1.00 62.22 386 LYS A C 1
ATOM 2999 O O . LYS A 1 386 ? -41.822 13.635 -41.984 1.00 61.22 386 LYS A O 1
ATOM 3005 N N . GLU A 1 387 ? -40.021 14.273 -40.788 1.00 60.00 387 GLU A N 1
ATOM 3006 C CA . GLU A 1 387 ? -39.098 14.240 -41.912 1.00 62.31 387 GLU A CA 1
ATOM 3007 C C . GLU A 1 387 ? -39.029 12.843 -42.527 1.00 57.57 387 GLU A C 1
ATOM 3008 O O . GLU A 1 387 ? -38.988 12.688 -43.749 1.00 55.61 387 GLU A O 1
ATOM 3014 N N . ARG A 1 388 ? -39.028 11.831 -41.668 1.00 54.61 388 ARG A N 1
ATOM 3015 C CA . ARG A 1 388 ? -38.920 10.449 -42.108 1.00 57.15 388 ARG A CA 1
ATOM 3016 C C . ARG A 1 388 ? -4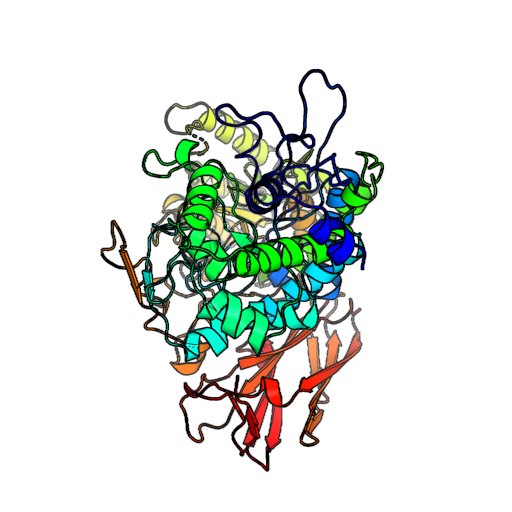0.264 9.942 -42.612 1.00 62.03 388 ARG A C 1
ATOM 3017 O O . ARG A 1 388 ? -40.377 8.804 -43.067 1.00 66.09 388 ARG A O 1
ATOM 3025 N N . GLY A 1 389 ? -41.281 10.789 -42.516 1.00 63.98 389 GLY A N 1
ATOM 3026 C CA . GLY A 1 389 ? -42.610 10.445 -42.986 1.00 65.58 389 GLY A CA 1
ATOM 3027 C C . GLY A 1 389 ? -43.248 9.326 -42.186 1.00 64.94 389 GLY A C 1
ATOM 3028 O O . GLY A 1 389 ? -43.995 8.514 -42.729 1.00 65.13 389 GLY A O 1
ATOM 3029 N N . LEU A 1 390 ? -42.955 9.281 -40.891 1.00 61.52 390 LEU A N 1
ATOM 3030 C CA . LEU A 1 390 ? -43.535 8.266 -40.021 1.00 61.21 390 LEU A CA 1
ATOM 3031 C C . LEU A 1 390 ? -44.985 8.605 -39.705 1.00 61.02 390 LEU A C 1
ATOM 3032 O O . LEU A 1 390 ? -45.367 9.774 -39.684 1.00 58.46 390 LEU A O 1
ATOM 3037 N N . ASN A 1 391 ? -45.791 7.578 -39.461 1.00 65.54 391 ASN A N 1
ATOM 3038 C CA . ASN A 1 391 ? -47.208 7.773 -39.182 1.00 72.62 391 ASN A CA 1
ATOM 3039 C C . ASN A 1 391 ? -47.470 8.112 -37.723 1.00 72.64 391 ASN A C 1
ATOM 3040 O O . ASN A 1 391 ? -47.399 7.248 -36.851 1.00 76.59 391 ASN A O 1
ATOM 3045 N N . PHE A 1 392 ? -47.766 9.379 -37.463 1.00 70.63 392 PHE A N 1
ATOM 3046 C CA . PHE A 1 392 ? -48.019 9.835 -36.104 1.00 70.78 392 PHE A CA 1
ATOM 3047 C C . PHE A 1 392 ? -49.370 10.528 -36.029 1.00 68.93 392 PHE A C 1
ATOM 3048 O O . PHE A 1 392 ? -49.968 10.859 -37.054 1.00 67.44 392 PHE A O 1
ATOM 3056 N N . ASP A 1 393 ? -49.853 10.740 -34.812 1.00 66.80 393 ASP A N 1
ATOM 3057 C CA . ASP A 1 393 ? -51.112 11.438 -34.614 1.00 72.12 393 ASP A CA 1
ATOM 3058 C C . ASP A 1 393 ? -50.922 12.928 -34.879 1.00 73.74 393 ASP A C 1
ATOM 3059 O O . ASP A 1 393 ? -50.501 13.680 -33.996 1.00 69.52 393 ASP A O 1
ATOM 3064 N N . GLU A 1 394 ? -51.228 13.342 -36.106 1.00 74.47 394 GLU A N 1
ATOM 3065 C CA . GLU A 1 394 ? -51.064 14.729 -36.524 1.00 78.57 394 GLU A CA 1
ATOM 3066 C C . GLU A 1 394 ? -51.872 15.643 -35.616 1.00 76.80 394 GLU A C 1
ATOM 3067 O O . GLU A 1 394 ? -51.445 16.748 -35.281 1.00 72.27 394 GLU A O 1
ATOM 3073 N N . GLU A 1 395 ? -53.047 15.164 -35.228 1.00 78.45 395 GLU A N 1
ATOM 3074 C CA . GLU A 1 395 ? -53.921 15.892 -34.323 1.00 84.08 395 GLU A CA 1
ATOM 3075 C C . GLU A 1 395 ? -53.188 16.153 -33.011 1.00 75.41 395 GLU A C 1
ATOM 3076 O O . GLU A 1 395 ? -53.069 17.294 -32.566 1.00 71.48 395 GLU A O 1
ATOM 3082 N N . LEU A 1 396 ? -52.686 15.082 -32.405 1.00 72.21 396 LEU A N 1
ATOM 3083 C CA . LEU A 1 396 ? -51.984 15.168 -31.130 1.00 66.11 396 LEU A CA 1
ATOM 3084 C C . LEU A 1 396 ? -50.790 16.121 -31.181 1.00 65.71 396 LEU A C 1
ATOM 3085 O O . LEU A 1 396 ? -50.578 16.915 -30.262 1.00 62.91 396 LEU A O 1
ATOM 3090 N N . ALA A 1 397 ? -50.013 16.039 -32.255 1.00 65.15 397 ALA A N 1
ATOM 3091 C CA . ALA A 1 397 ? -48.845 16.900 -32.412 1.00 63.63 397 ALA A CA 1
ATOM 3092 C C . ALA A 1 397 ? -49.232 18.378 -32.382 1.00 67.32 397 ALA A C 1
ATOM 3093 O O . ALA A 1 397 ? -48.600 19.181 -31.695 1.00 67.95 397 ALA A O 1
ATOM 3095 N N . LYS A 1 398 ? -50.270 18.734 -33.131 1.00 70.20 398 LYS A N 1
ATOM 3096 C CA . LYS A 1 398 ? -50.756 20.110 -33.144 1.00 71.23 398 LYS A CA 1
ATOM 3097 C C . LYS A 1 398 ? -51.188 20.548 -31.747 1.00 66.28 398 LYS A C 1
ATOM 3098 O O . LYS A 1 398 ? -50.931 21.678 -31.339 1.00 68.73 398 LYS A O 1
ATOM 3104 N N . THR A 1 399 ? -51.847 19.648 -31.025 1.00 65.66 399 THR A N 1
ATOM 3105 C CA . THR A 1 399 ? -52.263 19.914 -29.653 1.00 69.46 399 THR A CA 1
ATOM 3106 C C . THR A 1 399 ? -51.057 20.256 -28.787 1.00 68.15 399 THR A C 1
ATOM 3107 O O . THR A 1 399 ? -51.093 21.195 -27.992 1.00 70.24 399 THR A O 1
ATOM 3111 N N . TYR A 1 400 ? -49.987 19.487 -28.946 1.00 65.10 400 TYR A N 1
ATOM 3112 C CA . TYR A 1 400 ? -48.763 19.727 -28.194 1.00 64.11 400 TYR A CA 1
ATOM 3113 C C . TYR A 1 400 ? -48.134 21.055 -28.590 1.00 65.79 400 TYR A C 1
ATOM 3114 O O . TYR A 1 400 ? -47.698 21.826 -27.735 1.00 61.19 400 TYR A O 1
ATOM 3123 N N . GLU A 1 401 ? -48.098 21.319 -29.892 1.00 70.50 401 GLU A N 1
ATOM 3124 C CA . GLU A 1 401 ? -47.536 22.564 -30.403 1.00 74.38 401 GLU A CA 1
ATOM 3125 C C . GLU A 1 401 ? -48.265 23.773 -29.833 1.00 70.09 401 GLU A C 1
ATOM 3126 O O . GLU A 1 401 ? -47.641 24.751 -29.427 1.00 65.48 401 GLU A O 1
ATOM 3132 N N . ASP A 1 402 ? -49.590 23.696 -29.796 1.00 73.27 402 ASP A N 1
ATOM 3133 C CA . ASP A 1 402 ? -50.398 24.788 -29.266 1.00 73.35 402 ASP A CA 1
ATOM 3134 C C . ASP A 1 402 ? -50.239 24.924 -27.754 1.00 68.84 402 ASP A C 1
ATOM 3135 O O . ASP A 1 402 ? -50.248 26.032 -27.224 1.00 66.30 402 ASP A O 1
ATOM 3140 N N . TYR A 1 403 ? -50.086 23.799 -27.064 1.00 64.62 403 TYR A N 1
ATOM 3141 C CA . TYR A 1 403 ? -49.957 23.823 -25.611 1.00 63.57 403 TYR A CA 1
ATOM 3142 C C . TYR A 1 403 ? -48.647 24.470 -25.173 1.00 63.14 403 TYR A C 1
ATOM 3143 O O . TYR A 1 403 ? -48.628 25.306 -24.271 1.00 60.28 403 TYR A O 1
ATOM 3152 N N . ILE A 1 404 ? -47.552 24.077 -25.815 1.00 61.73 404 ILE A N 1
ATOM 3153 C CA . ILE A 1 404 ? -46.247 24.641 -25.499 1.00 62.21 404 ILE A CA 1
ATOM 3154 C C . ILE A 1 404 ? -46.224 26.152 -25.733 1.00 67.59 404 ILE A C 1
ATOM 3155 O O . ILE A 1 404 ? -45.827 26.915 -24.853 1.00 62.50 404 ILE A O 1
ATOM 3160 N N . LYS A 1 405 ? -46.660 26.578 -26.916 1.00 74.77 405 LYS A N 1
ATOM 3161 C CA . LYS A 1 405 ? -46.707 28.001 -27.249 1.00 79.93 405 LYS A CA 1
ATOM 3162 C C . LYS A 1 405 ? -47.568 28.773 -26.255 1.00 80.03 405 LYS A C 1
ATOM 3163 O O . LYS A 1 405 ? -47.217 29.878 -25.839 1.00 78.45 405 LYS A O 1
ATOM 3169 N N . LYS A 1 406 ? -48.700 28.186 -25.883 1.00 80.70 406 LYS A N 1
ATOM 3170 C CA . LYS A 1 406 ? -49.578 28.778 -24.882 1.00 80.65 406 LYS A CA 1
ATOM 3171 C C . LYS A 1 406 ? -48.860 28.926 -23.545 1.00 71.82 406 LYS A C 1
ATOM 3172 O O . LYS A 1 406 ? -48.984 29.948 -22.874 1.00 70.33 406 LYS A O 1
ATOM 3178 N N . MET A 1 407 ? -48.104 27.902 -23.165 1.00 72.29 407 MET A N 1
ATOM 3179 C CA . MET A 1 407 ? -47.403 27.908 -21.886 1.00 72.55 407 MET A CA 1
ATOM 3180 C C . MET A 1 407 ? -46.209 28.855 -21.880 1.00 73.06 407 MET A C 1
ATOM 3181 O O . MET A 1 407 ? -46.015 29.610 -20.929 1.00 76.03 407 MET A O 1
ATOM 3186 N N . ARG A 1 408 ? -45.406 28.816 -22.938 1.00 71.82 408 ARG A N 1
ATOM 3187 C CA . ARG A 1 408 ? -44.223 29.670 -23.011 1.00 72.01 408 ARG A CA 1
ATOM 3188 C C . ARG A 1 408 ? -44.608 31.144 -23.071 1.00 78.35 408 ARG A C 1
ATOM 3189 O O . ARG A 1 408 ? -43.753 32.023 -22.974 1.00 76.43 408 ARG A O 1
ATOM 3197 N N . GLU A 1 409 ? -45.901 31.405 -23.228 1.00 84.10 409 GLU A N 1
ATOM 3198 C CA . GLU A 1 409 ? -46.404 32.771 -23.261 1.00 92.46 409 GLU A CA 1
ATOM 3199 C C . GLU A 1 409 ? -46.709 33.266 -21.850 1.00 91.82 409 GLU A C 1
ATOM 3200 O O . GLU A 1 409 ? -46.569 34.454 -21.554 1.00 92.77 409 GLU A O 1
ATOM 3206 N N . THR A 1 410 ? -47.122 32.348 -20.982 1.00 90.08 410 THR A N 1
ATOM 3207 C CA . THR A 1 410 ? -47.519 32.708 -19.624 1.00 90.91 410 THR A CA 1
ATOM 3208 C C . THR A 1 410 ? -46.340 33.208 -18.795 1.00 89.75 410 THR A C 1
ATOM 3209 O O . THR A 1 410 ? -45.188 32.865 -19.061 1.00 85.88 410 THR A O 1
ATOM 3213 N N . GLU A 1 411 ? -46.642 34.020 -17.786 1.00 91.42 411 GLU A N 1
ATOM 3214 C CA . GLU A 1 411 ? -45.621 34.575 -16.906 1.00 91.55 411 GLU A CA 1
ATOM 3215 C C . GLU A 1 411 ? -44.823 33.491 -16.197 1.00 89.61 411 GLU A C 1
ATOM 3216 O O . GLU A 1 411 ? -43.604 33.589 -16.065 1.00 89.13 411 GLU A O 1
ATOM 3222 N N . GLU A 1 412 ? -45.521 32.458 -15.743 1.00 87.44 412 GLU A N 1
ATOM 3223 C CA . GLU A 1 412 ? -44.906 31.423 -14.926 1.00 86.27 412 GLU A CA 1
ATOM 3224 C C . GLU A 1 412 ? -43.939 30.544 -15.714 1.00 76.79 412 GLU A C 1
ATOM 3225 O O . GLU A 1 412 ? -42.954 30.052 -15.164 1.00 73.46 412 GLU A O 1
ATOM 3231 N N . TYR A 1 413 ? -44.214 30.354 -17.001 1.00 72.91 413 TYR A N 1
ATOM 3232 C CA . TYR A 1 413 ? -43.446 29.405 -17.801 1.00 70.66 413 TYR A CA 1
ATOM 3233 C C . TYR A 1 413 ? -42.655 30.029 -18.952 1.00 72.76 413 TYR A C 1
ATOM 3234 O O . TYR A 1 413 ? -42.035 29.314 -19.738 1.00 73.62 413 TYR A O 1
ATOM 3243 N N . LYS A 1 414 ? -42.668 31.354 -19.048 1.00 71.40 414 LYS A N 1
ATOM 3244 C CA . LYS A 1 414 ? -41.865 32.034 -20.060 1.00 70.34 414 LYS A CA 1
ATOM 3245 C C . LYS A 1 414 ? -40.407 32.097 -19.610 1.00 70.16 414 LYS A C 1
ATOM 3246 O O . LYS A 1 414 ? -40.123 32.182 -18.416 1.00 70.49 414 LYS A O 1
ATOM 3252 N N . PRO A 1 415 ? -39.475 32.053 -20.572 1.00 71.70 415 PRO A N 1
ATOM 3253 C CA . PRO A 1 415 ? -38.036 32.012 -20.278 1.00 74.73 415 PRO A CA 1
ATOM 3254 C C . PRO A 1 415 ? -37.523 33.282 -19.600 1.00 82.12 415 PRO A C 1
ATOM 3255 O O . PRO A 1 415 ? -37.773 34.384 -20.088 1.00 83.42 415 PRO A O 1
ATOM 3259 N N . ARG A 1 416 ? -36.809 33.119 -18.488 1.00 87.31 416 ARG A N 1
ATOM 3260 C CA . ARG A 1 416 ? -36.197 34.245 -17.792 1.00 95.36 416 ARG A CA 1
ATOM 3261 C C . ARG A 1 416 ? -34.678 34.170 -17.895 1.00 99.94 416 ARG A C 1
ATOM 3262 O O . ARG A 1 416 ? -34.141 33.546 -18.809 1.00 101.18 416 ARG A O 1
ATOM 3270 N N . ARG A 1 417 ? -33.991 34.802 -16.948 1.00 103.03 417 ARG A N 1
ATOM 3271 C CA . ARG A 1 417 ? -32.531 34.815 -16.938 1.00 104.00 417 ARG A CA 1
ATOM 3272 C C . ARG A 1 417 ? -31.968 34.187 -15.664 1.00 101.12 417 ARG A C 1
ATOM 3273 O O . ARG A 1 417 ? -31.939 34.818 -14.608 1.00 100.55 417 ARG A O 1
ATOM 3281 N N . ILE A 1 423 ? -30.213 31.944 -18.713 1.00 75.75 423 ILE A N 1
ATOM 3282 C CA . ILE A 1 423 ? -31.377 31.753 -19.575 1.00 80.19 423 ILE A CA 1
ATOM 3283 C C . ILE A 1 423 ? -32.061 30.415 -19.301 1.00 77.77 423 ILE A C 1
ATOM 3284 O O . ILE A 1 423 ? -31.677 29.381 -19.850 1.00 76.79 423 ILE A O 1
ATOM 3289 N N . ILE A 1 424 ? -33.078 30.441 -18.447 1.00 74.82 424 ILE A N 1
ATOM 3290 C CA . ILE A 1 424 ? -33.750 29.215 -18.035 1.00 68.88 424 ILE A CA 1
ATOM 3291 C C . ILE A 1 424 ? -35.193 29.136 -18.528 1.00 68.13 424 ILE A C 1
ATOM 3292 O O . ILE A 1 424 ? -35.891 30.147 -18.614 1.00 69.34 424 ILE A O 1
ATOM 3297 N N . LYS A 1 425 ? -35.624 27.923 -18.860 1.00 62.12 425 LYS A N 1
ATOM 3298 C CA . LYS A 1 425 ? -37.011 27.668 -19.218 1.00 62.60 425 LYS A CA 1
ATOM 3299 C C . LYS A 1 425 ? -37.658 26.839 -18.120 1.00 56.97 425 LYS A C 1
ATOM 3300 O O . LYS A 1 425 ? -37.334 25.663 -17.959 1.00 53.85 425 LYS A O 1
ATOM 3306 N N . PRO A 1 426 ? -38.570 27.452 -17.351 1.00 53.69 426 PRO A N 1
ATOM 3307 C CA . PRO A 1 426 ? -39.285 26.734 -16.291 1.00 52.99 426 PRO A CA 1
ATOM 3308 C C . PRO A 1 426 ? -39.853 25.422 -16.818 1.00 53.31 426 PRO A C 1
ATOM 3309 O O . PRO A 1 426 ? -40.382 25.394 -17.930 1.00 54.80 426 PRO A O 1
ATOM 3313 N N . LYS A 1 427 ? -39.735 24.349 -16.042 1.00 52.72 427 LYS A N 1
ATOM 3314 C CA . LYS A 1 427 ? -40.182 23.037 -16.501 1.00 54.34 427 LYS A CA 1
ATOM 3315 C C . LYS A 1 427 ? -41.696 22.981 -16.665 1.00 59.78 427 LYS A C 1
ATOM 3316 O O . LYS A 1 427 ? -42.443 23.277 -15.732 1.00 66.04 427 LYS A O 1
ATOM 3322 N N . LEU A 1 428 ? -42.142 22.595 -17.856 1.00 59.39 428 LEU A N 1
ATOM 3323 C CA . LEU A 1 428 ? -43.567 22.566 -18.171 1.00 59.30 428 LEU A CA 1
ATOM 3324 C C . LEU A 1 428 ? -44.278 21.351 -17.579 1.00 62.00 428 LEU A C 1
ATOM 3325 O O . LEU A 1 428 ? -43.705 20.265 -17.502 1.00 63.36 428 LEU A O 1
ATOM 3330 N N . PRO A 1 429 ? -45.537 21.538 -17.157 1.00 64.56 429 PRO A N 1
ATOM 3331 C CA . PRO A 1 429 ? -46.388 20.439 -16.689 1.00 65.84 429 PRO A CA 1
ATOM 3332 C C . PRO A 1 429 ? -46.675 19.465 -17.829 1.00 69.30 429 PRO A C 1
ATOM 3333 O O . PRO A 1 429 ? -46.981 19.901 -18.940 1.00 69.27 429 PRO A O 1
ATOM 3337 N N . GLU A 1 430 ? -46.580 18.167 -17.555 1.00 67.10 430 GLU A N 1
ATOM 3338 C CA . GLU A 1 430 ? -46.689 17.155 -18.601 1.00 64.76 430 GLU A CA 1
ATOM 3339 C C . GLU A 1 430 ? -48.019 16.402 -18.595 1.00 65.93 430 GLU A C 1
ATOM 3340 O O . GLU A 1 430 ? -48.303 15.639 -19.516 1.00 63.41 430 GLU A O 1
ATOM 3346 N N . ASN A 1 431 ? -48.827 16.615 -17.562 1.00 68.87 431 ASN A N 1
ATOM 3347 C CA . ASN A 1 431 ? -50.073 15.867 -17.402 1.00 73.18 431 ASN A CA 1
ATOM 3348 C C . ASN A 1 431 ? -51.320 16.664 -17.782 1.00 76.04 431 ASN A C 1
ATOM 3349 O O . ASN A 1 431 ? -52.340 16.595 -17.096 1.00 81.72 431 ASN A O 1
ATOM 3354 N N . PHE A 1 432 ? -51.243 17.406 -18.881 1.00 72.97 432 PHE A N 1
ATOM 3355 C CA . PHE A 1 432 ? -52.335 18.295 -19.272 1.00 73.43 432 PHE A CA 1
ATOM 3356 C C . PHE A 1 432 ? -53.437 17.587 -20.063 1.00 73.17 432 PHE A C 1
ATOM 3357 O O . PHE A 1 432 ? -54.407 18.216 -20.478 1.00 73.76 432 PHE A O 1
ATOM 3365 N N . LEU A 1 433 ? -53.287 16.282 -20.270 1.00 71.18 433 LEU A N 1
ATOM 3366 C CA . LEU A 1 433 ? -54.300 15.501 -20.976 1.00 70.49 433 LEU A CA 1
ATOM 3367 C C . LEU A 1 433 ? -55.268 14.828 -20.011 1.00 67.23 433 LEU A C 1
ATOM 3368 O O . LEU A 1 433 ? -54.869 14.349 -18.951 1.00 66.00 433 LEU A O 1
ATOM 3373 N N . SER A 1 434 ? -56.544 14.796 -20.382 1.00 71.35 434 SER A N 1
ATOM 3374 C CA . SER A 1 434 ? -57.558 14.153 -19.557 1.00 72.96 434 SER A CA 1
ATOM 3375 C C . SER A 1 434 ? -57.397 12.641 -19.576 1.00 75.45 434 SER A C 1
ATOM 3376 O O . SER A 1 434 ? -56.908 12.072 -20.551 1.00 72.02 434 SER A O 1
ATOM 3379 N N . GLU A 1 435 ? -57.813 11.997 -18.491 1.00 83.06 435 GLU A N 1
ATOM 3380 C CA . GLU A 1 435 ? -57.755 10.546 -18.400 1.00 90.52 435 GLU A CA 1
ATOM 3381 C C . GLU A 1 435 ? -58.540 9.928 -19.553 1.00 92.40 435 GLU A C 1
ATOM 3382 O O . GLU A 1 435 ? -58.162 8.886 -20.090 1.00 92.51 435 GLU A O 1
ATOM 3388 N N . LYS A 1 436 ? -59.627 10.590 -19.939 1.00 91.37 436 LYS A N 1
ATOM 3389 C CA . LYS A 1 436 ? -60.455 10.129 -21.048 1.00 91.81 436 LYS A CA 1
ATOM 3390 C C . LYS A 1 436 ? -59.860 10.510 -22.402 1.00 86.38 436 LYS A C 1
ATOM 3391 O O . LYS A 1 436 ? -60.001 9.773 -23.380 1.00 82.18 436 LYS A O 1
ATOM 3397 N N . GLU A 1 437 ? -59.195 11.660 -22.457 1.00 85.49 437 GLU A N 1
ATOM 3398 C CA . GLU A 1 437 ? -58.543 12.103 -23.686 1.00 85.22 437 GLU A CA 1
ATOM 3399 C C . GLU A 1 437 ? -57.505 11.090 -24.161 1.00 80.72 437 GLU A C 1
ATOM 3400 O O . GLU A 1 437 ? -57.406 10.805 -25.352 1.00 84.43 437 GLU A O 1
ATOM 3406 N N . ILE A 1 438 ? -56.742 10.543 -23.222 1.00 73.99 438 ILE A N 1
ATOM 3407 C CA . ILE A 1 438 ? -55.694 9.579 -23.546 1.00 70.78 438 ILE A CA 1
ATOM 3408 C C . ILE A 1 438 ? -56.276 8.224 -23.945 1.00 72.52 438 ILE A C 1
ATOM 3409 O O . ILE A 1 438 ? -55.689 7.496 -24.749 1.00 69.16 438 ILE A O 1
ATOM 3414 N N . HIS A 1 439 ? -57.434 7.894 -23.383 1.00 75.32 439 HIS A N 1
ATOM 3415 C CA . HIS A 1 439 ? -58.158 6.694 -23.780 1.00 77.23 439 HIS A CA 1
ATOM 3416 C C . HIS A 1 439 ? -58.457 6.770 -25.273 1.00 81.94 439 HIS A C 1
ATOM 3417 O O . HIS A 1 439 ? -58.352 5.776 -25.992 1.00 82.73 439 HIS A O 1
ATOM 3424 N N . LYS A 1 440 ? -58.822 7.963 -25.731 1.00 82.90 440 LYS A N 1
ATOM 3425 C CA . LYS A 1 440 ? -59.070 8.197 -27.146 1.00 83.68 440 LYS A CA 1
ATOM 3426 C C . LYS A 1 440 ? -57.836 7.835 -27.960 1.00 74.85 440 LYS A C 1
ATOM 3427 O O . LYS A 1 440 ? -57.923 7.095 -28.942 1.00 69.75 440 LYS A O 1
ATOM 3433 N N . LEU A 1 441 ? -56.689 8.362 -27.543 1.00 73.36 441 LEU A N 1
ATOM 3434 C CA . LEU A 1 441 ? -55.430 8.114 -28.236 1.00 74.48 441 LEU A CA 1
ATOM 3435 C C . LEU A 1 441 ? -55.111 6.627 -28.321 1.00 71.12 441 LEU A C 1
ATOM 3436 O O . LEU A 1 441 ? -54.611 6.149 -29.340 1.00 72.21 441 LEU A O 1
ATOM 3441 N N . ALA A 1 442 ? -55.401 5.900 -27.247 1.00 68.04 442 ALA A N 1
ATOM 3442 C CA . ALA A 1 442 ? -55.092 4.476 -27.184 1.00 65.28 442 ALA A CA 1
ATOM 3443 C C . ALA A 1 442 ? -55.879 3.677 -28.222 1.00 67.35 442 ALA A C 1
ATOM 3444 O O . ALA A 1 442 ? -55.381 2.700 -28.775 1.00 65.67 442 ALA A O 1
ATOM 3446 N N . LYS A 1 443 ? -57.111 4.097 -28.485 1.00 73.03 443 LYS A N 1
ATOM 3447 C CA . LYS A 1 443 ? -57.934 3.432 -29.487 1.00 76.95 443 LYS A CA 1
ATOM 3448 C C . LYS A 1 443 ? -57.514 3.814 -30.905 1.00 75.87 443 LYS A C 1
ATOM 3449 O O . LYS A 1 443 ? -57.513 2.977 -31.806 1.00 78.04 443 LYS A O 1
ATOM 3455 N N . LYS A 1 444 ? -57.146 5.078 -31.093 1.00 74.09 444 LYS A N 1
ATOM 3456 C CA . LYS A 1 444 ? -56.791 5.586 -32.417 1.00 76.79 444 LYS A CA 1
ATOM 3457 C C . LYS A 1 444 ? -55.432 5.105 -32.917 1.00 73.17 444 LYS A C 1
ATOM 3458 O O . LYS A 1 444 ? -55.269 4.798 -34.097 1.00 73.43 444 LYS A O 1
ATOM 3464 N N . ASN A 1 445 ? -54.453 5.046 -32.021 1.00 68.33 445 ASN A N 1
ATOM 3465 C CA . ASN A 1 445 ? -53.083 4.770 -32.426 1.00 66.27 445 ASN A CA 1
ATOM 3466 C C . ASN A 1 445 ? -52.630 3.346 -32.130 1.00 68.55 445 ASN A C 1
ATOM 3467 O O . ASN A 1 445 ? -53.291 2.610 -31.400 1.00 71.93 445 ASN A O 1
ATOM 3472 N N . ASP A 1 446 ? -51.499 2.966 -32.712 1.00 66.99 446 ASP A N 1
ATOM 3473 C CA . ASP A 1 446 ? -50.956 1.627 -32.539 1.00 67.47 446 ASP A CA 1
ATOM 3474 C C . ASP A 1 446 ? -50.000 1.561 -31.355 1.00 69.75 446 ASP A C 1
ATOM 3475 O O . ASP A 1 446 ? -50.010 0.595 -30.593 1.00 68.76 446 ASP A O 1
ATOM 3480 N N . VAL A 1 447 ? -49.171 2.589 -31.204 1.00 69.71 447 VAL A N 1
ATOM 3481 C CA . VAL A 1 447 ? -48.182 2.610 -30.132 1.00 67.65 447 VAL A CA 1
ATOM 3482 C C . VAL A 1 447 ? -48.047 3.988 -29.498 1.00 62.29 447 VAL A C 1
ATOM 3483 O O . VAL A 1 447 ? -48.331 5.004 -30.130 1.00 64.17 447 VAL A O 1
ATOM 3487 N N . ALA A 1 448 ? -47.609 4.008 -28.242 1.00 57.98 448 ALA A N 1
ATOM 3488 C CA . ALA A 1 448 ? -47.320 5.254 -27.544 1.00 56.11 448 ALA A CA 1
ATOM 3489 C C . ALA A 1 448 ? -45.813 5.432 -27.402 1.00 51.98 448 ALA A C 1
ATOM 3490 O O . ALA A 1 448 ? -45.091 4.476 -27.127 1.00 51.35 448 ALA A O 1
ATOM 3492 N N . VAL A 1 449 ? -45.346 6.659 -27.606 1.00 48.34 449 VAL A N 1
ATOM 3493 C CA . VAL A 1 449 ? -43.936 6.985 -27.440 1.00 46.80 449 VAL A CA 1
ATOM 3494 C C . VAL A 1 449 ? -43.815 8.247 -26.596 1.00 50.39 449 VAL A C 1
ATOM 3495 O O . VAL A 1 449 ? -44.235 9.326 -27.013 1.00 50.62 449 VAL A O 1
ATOM 3499 N N . ILE A 1 450 ? -43.243 8.099 -25.405 1.00 47.43 450 ILE A N 1
ATOM 3500 C CA . ILE A 1 450 ? -43.202 9.175 -24.426 1.00 46.57 450 ILE A CA 1
ATOM 3501 C C . ILE A 1 450 ? -41.800 9.752 -24.295 1.00 48.14 450 ILE A C 1
ATOM 3502 O O . ILE A 1 450 ? -40.836 9.020 -24.088 1.00 43.51 450 ILE A O 1
ATOM 3507 N N . VAL A 1 451 ? -41.696 11.070 -24.415 1.00 46.81 451 VAL A N 1
ATOM 3508 C CA . VAL A 1 451 ? -40.415 11.744 -24.298 1.00 41.34 451 VAL A CA 1
ATOM 3509 C C . VAL A 1 451 ? -40.246 12.319 -22.904 1.00 43.13 451 VAL A C 1
ATOM 3510 O O . VAL A 1 451 ? -41.075 13.104 -22.446 1.00 50.48 451 VAL A O 1
ATOM 3514 N N . ILE A 1 452 ? -39.173 11.919 -22.229 1.00 42.65 452 ILE A N 1
ATOM 3515 C CA . ILE A 1 452 ? -38.810 12.509 -20.949 1.00 43.55 452 ILE A CA 1
ATOM 3516 C C . ILE A 1 452 ? -37.521 13.296 -21.137 1.00 46.14 452 ILE A C 1
ATOM 3517 O O . ILE A 1 452 ? -36.506 12.738 -21.548 1.00 44.81 452 ILE A O 1
ATOM 3522 N N . SER A 1 453 ? -37.570 14.593 -20.849 1.00 46.22 453 SER A N 1
ATOM 3523 C CA . SER A 1 453 ? -36.434 15.477 -21.103 1.00 42.67 453 SER A CA 1
ATOM 3524 C C . SER A 1 453 ? -35.813 16.045 -19.830 1.00 38.79 453 SER A C 1
ATOM 3525 O O . SER A 1 453 ? -36.512 16.387 -18.874 1.00 38.32 453 SER A O 1
ATOM 3528 N N . ARG A 1 454 ? -34.489 16.145 -19.841 1.00 38.04 454 ARG A N 1
ATOM 3529 C CA . ARG A 1 454 ? -33.738 16.786 -18.776 1.00 39.75 454 ARG A CA 1
ATOM 3530 C C . ARG A 1 454 ? -32.632 17.619 -19.392 1.00 41.67 454 ARG A C 1
ATOM 3531 O O . ARG A 1 454 ? -32.037 17.230 -20.395 1.00 43.14 454 ARG A O 1
ATOM 3539 N N . ILE A 1 455 ? -32.345 18.764 -18.789 1.00 36.54 455 ILE A N 1
ATOM 3540 C CA . ILE A 1 455 ? -31.163 19.512 -19.175 1.00 40.85 455 ILE A CA 1
ATOM 3541 C C . ILE A 1 455 ? -30.356 19.913 -17.943 1.00 41.49 455 ILE A C 1
ATOM 3542 O O . ILE A 1 455 ? -30.891 20.025 -16.841 1.00 49.84 455 ILE A O 1
ATOM 3547 N N . SER A 1 456 ? -29.060 20.109 -18.136 1.00 41.55 456 SER A N 1
ATOM 3548 C CA . SER A 1 456 ? -28.188 20.566 -17.063 1.00 45.35 456 SER A CA 1
ATOM 3549 C C . SER A 1 456 ? -27.059 21.360 -17.694 1.00 42.40 456 SER A C 1
ATOM 3550 O O . SER A 1 456 ? -27.014 21.514 -18.914 1.00 42.67 456 SER A O 1
ATOM 3553 N N . GLY A 1 457 ? -26.144 21.862 -16.875 1.00 42.13 457 GLY A N 1
ATOM 3554 C CA . GLY A 1 457 ? -25.065 22.667 -17.411 1.00 38.01 457 GLY A CA 1
ATOM 3555 C C . GLY A 1 457 ? -24.014 23.103 -16.420 1.00 41.29 457 GLY A C 1
ATOM 3556 O O . GLY A 1 457 ? -24.146 22.909 -15.209 1.00 40.93 457 GLY A O 1
ATOM 3557 N N . GLU A 1 458 ? -22.955 23.694 -16.960 1.00 41.43 458 GLU A N 1
ATOM 3558 C CA . GLU A 1 458 ? -21.877 24.246 -16.167 1.00 38.56 458 GLU A CA 1
ATOM 3559 C C . GLU A 1 458 ? -22.443 25.188 -15.104 1.00 37.97 458 GLU A C 1
ATOM 3560 O O . GLU A 1 458 ? -23.413 25.904 -15.355 1.00 38.27 458 GLU A O 1
ATOM 3566 N N . GLY A 1 459 ? -21.849 25.166 -13.913 1.00 35.16 459 GLY A N 1
ATOM 3567 C CA . GLY A 1 459 ? -22.203 26.111 -12.866 1.00 39.45 459 GLY A CA 1
ATOM 3568 C C . GLY A 1 459 ? -23.249 25.663 -11.859 1.00 40.07 459 GLY A C 1
ATOM 3569 O O . GLY A 1 459 ? -23.353 26.239 -10.775 1.00 44.42 459 GLY A O 1
ATOM 3570 N N . TYR A 1 460 ? -24.030 24.644 -12.204 1.00 37.53 460 TYR A N 1
ATOM 3571 C CA . TYR A 1 460 ? -25.067 24.146 -11.304 1.00 44.48 460 TYR A CA 1
ATOM 3572 C C . TYR A 1 460 ? -25.010 22.627 -11.203 1.00 43.57 460 TYR A C 1
ATOM 3573 O O . TYR A 1 460 ? -24.878 21.940 -12.210 1.00 41.21 460 TYR A O 1
ATOM 3582 N N . ASP A 1 461 ? -25.123 22.102 -9.989 1.00 40.90 461 ASP A N 1
ATOM 3583 C CA . ASP A 1 461 ? -25.278 20.666 -9.819 1.00 40.62 461 ASP A CA 1
ATOM 3584 C C . ASP A 1 461 ? -26.762 20.313 -9.782 1.00 38.82 461 ASP A C 1
ATOM 3585 O O . ASP A 1 461 ? -27.592 21.142 -9.417 1.00 37.47 461 ASP A O 1
ATOM 3590 N N . ARG A 1 462 ? -27.095 19.088 -10.176 1.00 32.50 462 ARG A N 1
ATOM 3591 C CA . ARG A 1 462 ? -28.469 18.607 -10.076 1.00 34.29 462 ARG A CA 1
ATOM 3592 C C . ARG A 1 462 ? -28.800 18.262 -8.628 1.00 37.32 462 ARG A C 1
ATOM 3593 O O . ARG A 1 462 ? -27.910 18.154 -7.791 1.00 36.80 462 ARG A O 1
ATOM 3601 N N . LYS A 1 463 ? -30.085 18.091 -8.340 1.00 40.63 463 LYS A N 1
ATOM 3602 C CA . LYS A 1 463 ? -30.529 17.773 -6.991 1.00 43.98 463 LYS A CA 1
ATOM 3603 C C . LYS A 1 463 ? -31.264 16.441 -7.014 1.00 41.17 463 LYS A C 1
ATOM 3604 O O . LYS A 1 463 ? -31.865 16.089 -8.027 1.00 40.07 463 LYS A O 1
ATOM 3610 N N . PRO A 1 464 ? -31.221 15.695 -5.898 1.00 42.01 464 PRO A N 1
ATOM 3611 C CA . PRO A 1 464 ? -31.889 14.392 -5.819 1.00 39.45 464 PRO A CA 1
ATOM 3612 C C . PRO A 1 464 ? -33.364 14.585 -5.490 1.00 40.27 464 PRO A C 1
ATOM 3613 O O . PRO A 1 464 ? -33.815 14.147 -4.430 1.00 38.43 464 PRO A O 1
ATOM 3617 N N . VAL A 1 465 ? -34.094 15.253 -6.380 1.00 39.14 465 VAL A N 1
ATOM 3618 C CA . VAL A 1 465 ? -35.493 15.571 -6.143 1.00 40.98 465 VAL A CA 1
ATOM 3619 C C . VAL A 1 465 ? -36.332 15.306 -7.384 1.00 41.11 465 VAL A C 1
ATOM 3620 O O . VAL A 1 465 ? -35.799 15.058 -8.465 1.00 40.68 465 VAL A O 1
ATOM 3624 N N . LYS A 1 466 ? -37.650 15.365 -7.221 1.00 40.85 466 LYS A N 1
ATOM 3625 C CA . LYS A 1 466 ? -38.563 15.209 -8.342 1.00 41.58 466 LYS A CA 1
ATOM 3626 C C . LYS A 1 466 ? -38.368 16.333 -9.356 1.00 47.25 466 LYS A C 1
ATOM 3627 O O . LYS A 1 466 ? -38.197 17.498 -8.988 1.00 45.54 466 LYS A O 1
ATOM 3633 N N . GLY A 1 467 ? -38.401 15.983 -10.636 1.00 47.27 467 GLY A N 1
ATOM 3634 C CA . GLY A 1 467 ? -38.212 16.962 -11.688 1.00 47.32 467 GLY A CA 1
ATOM 3635 C C . GLY A 1 467 ? -36.758 17.047 -12.104 1.00 47.77 467 GLY A C 1
ATOM 3636 O O . GLY A 1 467 ? -36.423 17.679 -13.108 1.00 47.57 467 GLY A O 1
ATOM 3637 N N . ASP A 1 468 ? -35.890 16.413 -11.322 1.00 49.58 468 ASP A N 1
ATOM 3638 C CA . ASP A 1 468 ? -34.474 16.335 -11.660 1.00 47.96 468 ASP A CA 1
ATOM 3639 C C . ASP A 1 468 ? -34.027 14.875 -11.727 1.00 41.20 468 ASP A C 1
ATOM 3640 O O . ASP A 1 468 ? -34.269 14.205 -12.728 1.00 40.32 468 ASP A O 1
ATOM 3645 N N . PHE A 1 469 ? -33.384 14.372 -10.676 1.00 36.36 469 PHE A N 1
ATOM 3646 C CA . PHE A 1 469 ? -32.997 12.961 -10.678 1.00 37.86 469 PHE A CA 1
ATOM 3647 C C . PHE A 1 469 ? -34.218 12.048 -10.706 1.00 37.21 469 PHE A C 1
ATOM 3648 O O . PHE A 1 469 ? -34.186 10.976 -11.309 1.00 38.57 469 PHE A O 1
ATOM 3656 N N . TYR A 1 470 ? -35.286 12.481 -10.042 1.00 32.76 470 TYR A N 1
ATOM 3657 C CA . TYR A 1 470 ? -36.524 11.725 -9.993 1.00 35.95 470 TYR A CA 1
ATOM 3658 C C . TYR A 1 470 ? -37.559 12.328 -10.935 1.00 43.61 470 TYR A C 1
ATOM 3659 O O . TYR A 1 470 ? -37.545 13.530 -11.208 1.00 42.48 470 TYR A O 1
ATOM 3668 N N . LEU A 1 471 ? -38.455 11.489 -11.440 1.00 41.03 471 LEU A N 1
ATOM 3669 C CA . LEU A 1 471 ? -39.553 11.983 -12.255 1.00 45.72 471 LEU A CA 1
ATOM 3670 C C . LEU A 1 471 ? -40.408 12.920 -11.419 1.00 50.34 471 LEU A C 1
ATOM 3671 O O . LEU A 1 471 ? -40.559 12.722 -10.211 1.00 48.84 471 LEU A O 1
ATOM 3676 N N . SER A 1 472 ? -40.954 13.951 -12.054 1.00 47.99 472 SER A N 1
ATOM 3677 C CA . SER A 1 472 ? -41.949 14.780 -11.393 1.00 49.03 472 SER A CA 1
ATOM 3678 C C . SER A 1 472 ? -43.249 13.987 -11.338 1.00 52.10 472 SER A C 1
ATOM 3679 O O . SER A 1 472 ? -43.457 13.077 -12.140 1.00 51.29 472 SER A O 1
ATOM 3682 N N . ASP A 1 473 ? -44.118 14.324 -10.390 1.00 56.38 473 ASP A N 1
ATOM 3683 C CA . ASP A 1 473 ? -45.388 13.623 -10.243 1.00 59.20 473 ASP A CA 1
ATOM 3684 C C . ASP A 1 473 ? -46.196 13.624 -11.537 1.00 55.90 473 ASP A C 1
ATOM 3685 O O . ASP A 1 473 ? -46.801 12.615 -11.897 1.00 55.68 473 ASP A O 1
ATOM 3690 N N . ASP A 1 474 ? -46.200 14.758 -12.230 1.00 56.80 474 ASP A N 1
ATOM 3691 C CA . ASP A 1 474 ? -46.917 14.882 -13.498 1.00 58.97 474 ASP A CA 1
ATOM 3692 C C . ASP A 1 474 ? -46.373 13.921 -14.553 1.00 53.87 474 ASP A C 1
ATOM 3693 O O . ASP A 1 474 ? -47.133 13.371 -15.356 1.00 51.63 474 ASP A O 1
ATOM 3698 N N . GLU A 1 475 ? -45.057 13.726 -14.548 1.00 47.81 475 GLU A N 1
ATOM 3699 C CA . GLU A 1 475 ? -44.414 12.792 -15.469 1.00 46.81 475 GLU A CA 1
ATOM 3700 C C . GLU A 1 475 ? -44.793 11.355 -15.135 1.00 50.67 475 GLU A C 1
ATOM 3701 O O . GLU A 1 475 ? -45.051 10.547 -16.028 1.00 51.31 475 GLU A O 1
ATOM 3707 N N . THR A 1 476 ? -44.816 11.037 -13.845 1.00 50.35 476 THR A N 1
ATOM 3708 C CA . THR A 1 476 ? -45.195 9.704 -13.397 1.00 49.94 476 THR A CA 1
ATOM 3709 C C . THR A 1 476 ? -46.654 9.416 -13.741 1.00 53.29 476 THR A C 1
ATOM 3710 O O . THR A 1 476 ? -46.991 8.330 -14.215 1.00 49.68 476 THR A O 1
ATOM 3714 N N . ASP A 1 477 ? -47.515 10.402 -13.510 1.00 55.41 477 ASP A N 1
ATOM 3715 C CA . ASP A 1 477 ? -48.935 10.255 -13.796 1.00 60.36 477 ASP A CA 1
ATOM 3716 C C . ASP A 1 477 ? -49.170 10.025 -15.284 1.00 59.05 477 ASP A C 1
ATOM 3717 O O . ASP A 1 477 ? -50.015 9.220 -15.667 1.00 55.08 477 ASP A O 1
ATOM 3722 N N . LEU A 1 478 ? -48.413 10.733 -16.117 1.00 59.72 478 LEU A N 1
ATOM 3723 C CA . LEU A 1 478 ? -48.531 10.583 -17.561 1.00 58.14 478 LEU A CA 1
ATOM 3724 C C . LEU A 1 478 ? -48.170 9.165 -17.983 1.00 55.29 478 LEU A C 1
ATOM 3725 O O . LEU A 1 478 ? -48.888 8.534 -18.754 1.00 58.70 478 LEU A O 1
ATOM 3730 N N . ILE A 1 479 ? -47.053 8.666 -17.469 1.00 54.88 479 ILE A N 1
ATOM 3731 C CA . ILE A 1 479 ? -46.597 7.326 -17.809 1.00 52.70 479 ILE A CA 1
ATOM 3732 C C . ILE A 1 479 ? -47.586 6.276 -17.314 1.00 53.62 479 ILE A C 1
ATOM 3733 O O . ILE A 1 479 ? -47.957 5.364 -18.052 1.00 56.16 479 ILE A O 1
ATOM 3738 N N . LYS A 1 480 ? -48.026 6.421 -16.069 1.00 52.01 480 LYS A N 1
ATOM 3739 C CA . LYS A 1 480 ? -48.996 5.498 -15.495 1.00 55.05 480 LYS A CA 1
ATOM 3740 C C . LYS A 1 480 ? -50.266 5.422 -16.334 1.00 56.07 480 LYS A C 1
ATOM 3741 O O . LYS A 1 480 ? -50.750 4.333 -16.643 1.00 56.87 480 LYS A O 1
ATOM 3747 N N . THR A 1 481 ? -50.802 6.580 -16.703 1.00 56.56 481 THR A N 1
ATOM 3748 C CA . THR A 1 481 ? -52.051 6.632 -17.459 1.00 61.47 481 THR A CA 1
ATOM 3749 C C . THR A 1 481 ? -51.873 6.111 -18.882 1.00 63.20 481 THR A C 1
ATOM 3750 O O . THR A 1 481 ? -52.674 5.310 -19.364 1.00 69.27 481 THR A O 1
ATOM 3754 N N . VAL A 1 482 ? -50.821 6.570 -19.552 1.00 59.13 482 VAL A N 1
ATOM 3755 C CA . VAL A 1 482 ? -50.542 6.145 -20.918 1.00 57.74 482 VAL A CA 1
ATOM 3756 C C . VAL A 1 482 ? -50.339 4.634 -20.985 1.00 58.77 482 VAL A C 1
ATOM 3757 O O . VAL A 1 482 ? -50.877 3.962 -21.864 1.00 61.76 482 VAL A O 1
ATOM 3761 N N . SER A 1 483 ? -49.562 4.109 -20.044 1.00 57.94 483 SER A N 1
ATOM 3762 C CA . SER A 1 483 ? -49.281 2.683 -19.978 1.00 54.70 483 SER A CA 1
ATOM 3763 C C . SER A 1 483 ? -50.551 1.872 -19.768 1.00 57.01 483 SER A C 1
ATOM 3764 O O . SER A 1 483 ? -50.772 0.868 -20.445 1.00 59.05 483 SER A O 1
ATOM 3767 N N . ARG A 1 484 ? -51.382 2.304 -18.825 1.00 59.24 484 ARG A N 1
ATOM 3768 C CA . ARG A 1 484 ? -52.613 1.582 -18.517 1.00 61.78 484 ARG A CA 1
ATOM 3769 C C . ARG A 1 484 ? -53.552 1.548 -19.713 1.00 62.52 484 ARG A C 1
ATOM 3770 O O . ARG A 1 484 ? -54.080 0.495 -20.069 1.00 59.04 484 ARG A O 1
ATOM 3778 N N . GLU A 1 485 ? -53.756 2.708 -20.327 1.00 63.54 485 GLU A N 1
ATOM 3779 C CA . GLU A 1 485 ? -54.687 2.827 -21.441 1.00 66.28 485 GLU A CA 1
ATOM 3780 C C . GLU A 1 485 ? -54.232 2.033 -22.659 1.00 66.06 485 GLU A C 1
ATOM 3781 O O . GLU A 1 485 ? -55.034 1.355 -23.300 1.00 68.66 485 GLU A O 1
ATOM 3787 N N . PHE A 1 486 ? -52.944 2.108 -22.974 1.00 62.23 486 PHE A N 1
ATOM 3788 C CA . PHE A 1 486 ? -52.428 1.415 -24.148 1.00 61.08 486 PHE A CA 1
ATOM 3789 C C . PHE A 1 486 ? -52.333 -0.092 -23.947 1.00 61.55 486 PHE A C 1
ATOM 3790 O O . PHE A 1 486 ? -52.708 -0.865 -24.829 1.00 63.47 486 PHE A O 1
ATOM 3798 N N . HIS A 1 487 ? -51.843 -0.509 -22.786 1.00 58.52 487 HIS A N 1
ATOM 3799 C CA . HIS A 1 487 ? -51.824 -1.927 -22.456 1.00 59.52 487 HIS A CA 1
ATOM 3800 C C . HIS A 1 487 ? -53.251 -2.460 -22.464 1.00 66.15 487 HIS A C 1
ATOM 3801 O O . HIS A 1 487 ? -53.497 -3.615 -22.814 1.00 66.06 487 HIS A O 1
ATOM 3808 N N . GLU A 1 488 ? -54.186 -1.600 -22.078 1.00 71.88 488 GLU A N 1
ATOM 3809 C CA . GLU A 1 488 ? -55.605 -1.926 -22.114 1.00 80.52 488 GLU A CA 1
ATOM 3810 C C . GLU A 1 488 ? -56.001 -2.388 -23.511 1.00 79.67 488 GLU A C 1
ATOM 3811 O O . GLU A 1 488 ? -56.737 -3.361 -23.668 1.00 84.82 488 GLU A O 1
ATOM 3817 N N . GLN A 1 489 ? -55.499 -1.684 -24.521 1.00 75.30 489 GLN A N 1
ATOM 3818 C CA . GLN A 1 489 ? -55.807 -1.990 -25.914 1.00 75.19 489 GLN A CA 1
ATOM 3819 C C . GLN A 1 489 ? -54.881 -3.059 -26.484 1.00 73.82 489 GLN A C 1
ATOM 3820 O O . GLN A 1 489 ? -54.962 -3.395 -27.666 1.00 74.09 489 GLN A O 1
ATOM 3826 N N . GLY A 1 490 ? -54.004 -3.590 -25.638 1.00 71.59 490 GLY A N 1
ATOM 3827 C CA . GLY A 1 490 ? -53.044 -4.595 -26.059 1.00 69.82 490 GLY A CA 1
ATOM 3828 C C . GLY A 1 490 ? -51.910 -3.995 -26.868 1.00 68.00 490 GLY A C 1
ATOM 3829 O O . GLY A 1 490 ? -51.311 -4.660 -27.712 1.00 65.43 490 GLY A O 1
ATOM 3830 N N . LYS A 1 491 ? -51.607 -2.730 -26.597 1.00 67.80 491 LYS A N 1
ATOM 3831 C CA . LYS A 1 491 ? -50.613 -2.000 -27.370 1.00 61.93 491 LYS A CA 1
ATOM 3832 C C . LYS A 1 491 ? -49.385 -1.639 -26.529 1.00 64.19 491 LYS A C 1
ATOM 3833 O O . LYS A 1 491 ? -49.456 -1.580 -25.301 1.00 65.86 491 LYS A O 1
ATOM 3839 N N . LYS A 1 492 ? -48.264 -1.402 -27.205 1.00 64.15 492 LYS A N 1
ATOM 3840 C CA . LYS A 1 492 ? -46.981 -1.186 -26.539 1.00 61.33 492 LYS A CA 1
ATOM 3841 C C . LYS A 1 492 ? -46.674 0.293 -26.284 1.00 58.10 492 LYS A C 1
ATOM 3842 O O . LYS A 1 492 ? -47.067 1.166 -27.063 1.00 58.45 492 LYS A O 1
ATOM 3848 N N . VAL A 1 493 ? -45.968 0.560 -25.188 1.00 54.59 493 VAL A N 1
ATOM 3849 C CA . VAL A 1 493 ? -45.571 1.920 -24.827 1.00 56.93 493 VAL A CA 1
ATOM 3850 C C . VAL A 1 493 ? -44.053 2.057 -24.687 1.00 52.24 493 VAL A C 1
ATOM 3851 O O . VAL A 1 493 ? -43.394 1.248 -24.029 1.00 47.66 493 VAL A O 1
ATOM 3855 N N . ILE A 1 494 ? -43.510 3.094 -25.312 1.00 50.76 494 ILE A N 1
ATOM 3856 C CA . ILE A 1 494 ? -42.072 3.308 -25.349 1.00 46.71 494 ILE A CA 1
ATOM 3857 C C . ILE A 1 494 ? -41.711 4.660 -24.751 1.00 46.83 494 ILE A C 1
ATOM 3858 O O . ILE A 1 494 ? -42.361 5.666 -25.029 1.00 50.57 494 ILE A O 1
ATOM 3863 N N . VAL A 1 495 ? -40.676 4.678 -23.923 1.00 45.09 495 VAL A N 1
ATOM 3864 C CA . VAL A 1 495 ? -40.182 5.926 -23.356 1.00 43.60 495 VAL A CA 1
ATOM 3865 C C . VAL A 1 495 ? -38.813 6.265 -23.935 1.00 42.57 495 VAL A C 1
ATOM 3866 O O . VAL A 1 495 ? -37.932 5.409 -24.011 1.00 42.52 495 VAL A O 1
ATOM 3870 N N . LEU A 1 496 ? -38.651 7.511 -24.361 1.00 39.79 496 LEU A N 1
ATOM 3871 C CA . LEU A 1 496 ? -37.364 7.998 -24.836 1.00 44.42 496 LEU A CA 1
ATOM 3872 C C . LEU A 1 496 ? -36.753 8.905 -23.780 1.00 44.23 496 LEU A C 1
ATOM 3873 O O . LEU A 1 496 ? -37.357 9.908 -23.394 1.00 44.63 496 LEU A O 1
ATOM 3878 N N . LEU A 1 497 ? -35.556 8.553 -23.314 1.00 35.50 497 LEU A N 1
ATOM 3879 C CA . LEU A 1 497 ? -34.874 9.346 -22.299 1.00 39.58 497 LEU A CA 1
ATOM 3880 C C . LEU A 1 497 ? -33.936 10.368 -22.934 1.00 40.57 497 LEU A C 1
ATOM 3881 O O . LEU A 1 497 ? -32.812 10.054 -23.319 1.00 38.56 497 LEU A O 1
ATOM 3886 N N . ASN A 1 498 ? -34.430 11.595 -23.037 1.00 42.64 498 ASN A N 1
ATOM 3887 C CA . ASN A 1 498 ? -33.702 12.704 -23.627 1.00 41.60 498 ASN A CA 1
ATOM 3888 C C . ASN A 1 498 ? -32.991 13.484 -22.524 1.00 42.12 498 ASN A C 1
ATOM 3889 O O . ASN A 1 498 ? -33.356 14.620 -22.212 1.00 41.75 498 ASN A O 1
ATOM 3894 N N . ILE A 1 499 ? -31.977 12.861 -21.932 1.00 38.86 499 ILE A N 1
ATOM 3895 C CA . ILE A 1 499 ? -31.356 13.374 -20.713 1.00 36.38 499 ILE A CA 1
ATOM 3896 C C . ILE A 1 499 ? -29.836 13.444 -20.847 1.00 34.45 499 ILE A C 1
ATOM 3897 O O . ILE A 1 499 ? -29.275 12.941 -21.816 1.00 35.73 499 ILE A O 1
ATOM 3902 N N . GLY A 1 500 ? -29.171 14.061 -19.870 1.00 34.40 500 GLY A N 1
ATOM 3903 C CA . GLY A 1 500 ? -27.726 14.225 -19.917 1.00 33.36 500 GLY A CA 1
ATOM 3904 C C . GLY A 1 500 ? -26.963 13.455 -18.850 1.00 39.31 500 GLY A C 1
ATOM 3905 O O . GLY A 1 500 ? -25.736 13.531 -18.770 1.00 36.53 500 GLY A O 1
ATOM 3906 N N 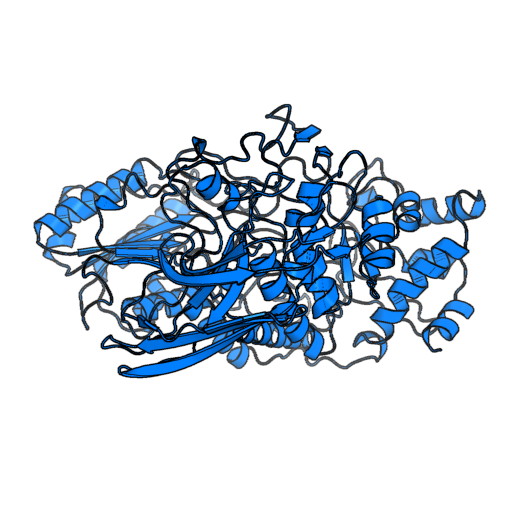. SER A 1 501 ? -27.693 12.712 -18.025 1.00 42.79 501 SER A N 1
ATOM 3907 C CA . SER A 1 501 ? -27.097 11.936 -16.942 1.00 39.80 501 SER A CA 1
ATOM 3908 C C . SER A 1 501 ? -28.176 11.062 -16.314 1.00 39.52 501 SER A C 1
ATOM 3909 O O . SER A 1 501 ? -29.361 11.247 -16.597 1.00 45.19 501 SER A O 1
ATOM 3912 N N . PRO A 1 502 ? -27.778 10.105 -15.463 1.00 35.04 502 PRO A N 1
ATOM 3913 C CA . PRO A 1 502 ? -28.764 9.127 -14.988 1.00 35.16 502 PRO A CA 1
ATOM 3914 C C . PRO A 1 502 ? -29.950 9.751 -14.252 1.00 37.02 502 PRO A C 1
ATOM 3915 O O . PRO A 1 502 ? -29.806 10.766 -13.566 1.00 36.26 502 PRO A O 1
ATOM 3919 N N . VAL A 1 503 ? -31.117 9.139 -14.421 1.00 37.40 503 VAL A N 1
ATOM 3920 C CA . VAL A 1 503 ? -32.304 9.474 -13.649 1.00 32.23 503 VAL A CA 1
ATOM 3921 C C . VAL A 1 503 ? -32.881 8.184 -13.067 1.00 35.66 503 VAL A C 1
ATOM 3922 O O . VAL A 1 503 ? -32.512 7.088 -13.492 1.00 36.50 503 VAL A O 1
ATOM 3926 N N . GLU A 1 504 ? -33.775 8.316 -12.093 1.00 38.22 504 GLU A N 1
ATOM 3927 C CA . GLU A 1 504 ? -34.453 7.165 -11.502 1.00 39.20 504 GLU A CA 1
ATOM 3928 C C . GLU A 1 504 ? -35.301 6.466 -12.567 1.00 41.85 504 GLU A C 1
ATOM 3929 O O . GLU A 1 504 ? -35.998 7.129 -13.344 1.00 40.05 504 GLU A O 1
ATOM 3935 N N . VAL A 1 505 ? -35.235 5.136 -12.612 1.00 38.41 505 VAL A N 1
ATOM 3936 C CA . VAL A 1 505 ? -35.979 4.369 -13.616 1.00 39.21 505 VAL A CA 1
ATOM 3937 C C . VAL A 1 505 ? -36.760 3.207 -13.012 1.00 40.82 505 VAL A C 1
ATOM 3938 O O . VAL A 1 505 ? -37.771 2.774 -13.562 1.00 45.08 505 VAL A O 1
ATOM 3942 N N . VAL A 1 506 ? -36.280 2.706 -11.882 1.00 37.44 506 VAL A N 1
ATOM 3943 C CA . VAL A 1 506 ? -36.860 1.530 -11.250 1.00 38.57 506 VAL A CA 1
ATOM 3944 C C . VAL A 1 506 ? -38.356 1.663 -10.973 1.00 36.46 506 VAL A C 1
ATOM 3945 O O . VAL A 1 506 ? -39.099 0.686 -11.062 1.00 39.37 506 VAL A O 1
ATOM 3949 N N . SER A 1 507 ? -38.796 2.870 -10.638 1.00 38.83 507 SER A N 1
ATOM 3950 C CA . SER A 1 507 ? -40.174 3.084 -10.214 1.00 45.36 507 SER A CA 1
ATOM 3951 C C . SER A 1 507 ? -41.180 2.937 -11.353 1.00 47.84 507 SER A C 1
ATOM 3952 O O . SER A 1 507 ? -42.339 2.598 -11.120 1.00 54.07 507 SER A O 1
ATOM 3955 N N . TRP A 1 508 ? -40.742 3.193 -12.582 1.00 44.44 508 TRP A N 1
ATOM 3956 C CA . TRP A 1 508 ? -41.680 3.273 -13.702 1.00 46.04 508 TRP A CA 1
ATOM 3957 C C . TRP A 1 508 ? -41.341 2.347 -14.868 1.00 46.78 508 TRP A C 1
ATOM 3958 O O . TRP A 1 508 ? -42.171 2.124 -15.748 1.00 51.12 508 TRP A O 1
ATOM 3969 N N . ARG A 1 509 ? -40.130 1.803 -14.875 1.00 43.95 509 ARG A N 1
ATOM 3970 C CA . ARG A 1 509 ? -39.685 1.018 -16.022 1.00 42.00 509 ARG A CA 1
ATOM 3971 C C . ARG A 1 509 ? -40.534 -0.233 -16.294 1.00 46.22 509 ARG A C 1
ATOM 3972 O O . ARG A 1 509 ? -40.734 -0.613 -17.449 1.00 48.64 509 ARG A O 1
ATOM 3980 N N . ASP A 1 510 ? -41.043 -0.863 -15.238 1.00 44.13 510 ASP A N 1
ATOM 3981 C CA . ASP A 1 510 ? -41.855 -2.069 -15.399 1.00 46.82 510 ASP A CA 1
ATOM 3982 C C . ASP A 1 510 ? -43.246 -1.761 -15.951 1.00 49.91 510 ASP A C 1
ATOM 3983 O O . ASP A 1 510 ? -44.049 -2.667 -16.191 1.00 47.01 510 ASP A O 1
ATOM 3988 N N . LEU A 1 511 ? -43.527 -0.478 -16.153 1.00 50.10 511 LEU A N 1
ATOM 3989 C CA . LEU A 1 511 ? -44.825 -0.056 -16.663 1.00 49.80 511 LEU A CA 1
ATOM 3990 C C . LEU A 1 511 ? -44.814 0.083 -18.179 1.00 42.49 511 LEU A C 1
ATOM 3991 O O . LEU A 1 511 ? -45.867 0.141 -18.808 1.00 43.98 511 LEU A O 1
ATOM 3996 N N . VAL A 1 512 ? -43.625 0.153 -18.765 1.00 37.73 512 VAL A N 1
ATOM 3997 C CA . VAL A 1 512 ? -43.516 0.321 -20.209 1.00 42.44 512 VAL A CA 1
ATOM 3998 C C . VAL A 1 512 ? -42.807 -0.867 -20.837 1.00 47.55 512 VAL A C 1
ATOM 3999 O O . VAL A 1 512 ? -42.272 -1.722 -20.135 1.00 48.01 512 VAL A O 1
ATOM 4003 N N . ASP A 1 513 ? -42.803 -0.909 -22.164 1.00 49.86 513 ASP A N 1
ATOM 4004 C CA . ASP A 1 513 ? -42.271 -2.051 -22.892 1.00 51.22 513 ASP A CA 1
ATOM 4005 C C . ASP A 1 513 ? -40.923 -1.749 -23.529 1.00 49.22 513 ASP A C 1
ATOM 4006 O O . ASP A 1 513 ? -40.095 -2.641 -23.699 1.00 45.91 513 ASP A O 1
ATOM 4011 N N . GLY A 1 514 ? -40.710 -0.490 -23.889 1.00 48.52 514 GLY A N 1
ATOM 4012 C CA . GLY A 1 514 ? -39.458 -0.088 -24.497 1.00 40.49 514 GLY A CA 1
ATOM 4013 C C . GLY A 1 514 ? -38.882 1.147 -23.844 1.00 42.36 514 GLY A C 1
ATOM 4014 O O . GLY A 1 514 ? -39.615 2.069 -23.478 1.00 41.60 514 GLY A O 1
ATOM 4015 N N . ILE A 1 515 ? -37.562 1.168 -23.694 1.00 40.51 515 ILE A N 1
ATOM 4016 C CA . ILE A 1 515 ? -36.876 2.359 -23.211 1.00 39.18 515 ILE A CA 1
ATOM 4017 C C . ILE A 1 515 ? -35.608 2.618 -24.014 1.00 36.55 515 ILE A C 1
ATOM 4018 O O . ILE A 1 515 ? -34.682 1.808 -24.019 1.00 36.94 515 ILE A O 1
ATOM 4023 N N . LEU A 1 516 ? -35.583 3.754 -24.694 1.00 40.02 516 LEU A N 1
ATOM 4024 C CA . LEU A 1 516 ? -34.433 4.163 -25.479 1.00 41.20 516 LEU A CA 1
ATOM 4025 C C . LEU A 1 516 ? -33.780 5.348 -24.798 1.00 41.01 516 LEU A C 1
ATOM 4026 O O . LEU A 1 516 ? -34.415 6.385 -24.604 1.00 35.46 516 LEU A O 1
ATOM 4031 N N . LEU A 1 517 ? -32.519 5.183 -24.413 1.00 41.65 517 LEU A N 1
ATOM 4032 C CA . LEU A 1 517 ? -31.736 6.286 -23.877 1.00 39.58 517 LEU A CA 1
ATOM 4033 C C . LEU A 1 517 ? -31.146 7.089 -25.033 1.00 38.95 517 LEU A C 1
ATOM 4034 O O . LEU A 1 517 ? -30.156 6.696 -25.648 1.00 37.30 517 LEU A O 1
ATOM 4039 N N . VAL A 1 518 ? -31.773 8.221 -25.320 1.00 39.42 518 VAL A N 1
ATOM 4040 C CA . VAL A 1 518 ? -31.421 9.028 -26.478 1.00 41.66 518 VAL A CA 1
ATOM 4041 C C . VAL A 1 518 ? -30.396 10.106 -26.124 1.00 40.35 518 VAL A C 1
ATOM 4042 O O . VAL A 1 518 ? -29.843 10.768 -27.004 1.00 40.01 518 VAL A O 1
ATOM 4046 N N . TRP A 1 519 ? -30.136 10.261 -24.829 1.00 31.73 519 TRP A N 1
ATOM 4047 C CA . TRP A 1 519 ? -29.216 11.284 -24.343 1.00 37.13 519 TRP A CA 1
ATOM 4048 C C . TRP A 1 519 ? -29.567 12.645 -24.944 1.00 40.12 519 TRP A C 1
ATOM 4049 O O . TRP A 1 519 ? -30.736 12.995 -25.079 1.00 33.44 519 TRP A O 1
ATOM 4060 N N . GLN A 1 520 ? -28.530 13.399 -25.299 1.00 41.80 520 GLN A N 1
ATOM 4061 C CA . GLN A 1 520 ? -28.672 14.675 -25.987 1.00 41.13 520 GLN A CA 1
ATOM 4062 C C . GLN A 1 520 ? -27.761 14.637 -27.211 1.00 42.49 520 GLN A C 1
ATOM 4063 O O . GLN A 1 520 ? -26.537 14.708 -27.091 1.00 41.96 520 GLN A O 1
ATOM 4069 N N . ALA A 1 521 ? -28.365 14.511 -28.390 1.00 41.15 521 ALA A N 1
ATOM 4070 C CA . ALA A 1 521 ? -27.621 14.085 -29.573 1.00 37.18 521 ALA A CA 1
ATOM 4071 C C . ALA A 1 521 ? -27.298 15.182 -30.583 1.00 37.72 521 ALA A C 1
ATOM 4072 O O . ALA A 1 521 ? -27.090 14.895 -31.759 1.00 42.78 521 ALA A O 1
ATOM 4074 N N . GLY A 1 522 ? -27.249 16.429 -30.130 1.00 38.66 522 GLY A N 1
ATOM 4075 C CA . GLY A 1 522 ? -26.863 17.531 -30.996 1.00 37.59 522 GLY A CA 1
ATOM 4076 C C . GLY A 1 522 ? -27.873 17.846 -32.088 1.00 43.91 522 GLY A C 1
ATOM 4077 O O . GLY A 1 522 ? -29.054 17.529 -31.961 1.00 43.57 522 GLY A O 1
ATOM 4078 N N . GLN A 1 523 ? -27.400 18.463 -33.169 1.00 39.54 523 GLN A N 1
ATOM 4079 C CA . GLN A 1 523 ? -28.283 18.973 -34.220 1.00 44.41 523 GLN A CA 1
ATOM 4080 C C . GLN A 1 523 ? -29.113 17.895 -34.925 1.00 40.38 523 GLN A C 1
ATOM 4081 O O . GLN A 1 523 ? -30.221 18.166 -35.386 1.00 39.94 523 GLN A O 1
ATOM 4087 N N . GLU A 1 524 ? -28.583 16.679 -34.999 1.00 38.12 524 GLU A N 1
ATOM 4088 C CA . GLU A 1 524 ? -29.235 15.608 -35.750 1.00 42.10 524 GLU A CA 1
ATOM 4089 C C . GLU A 1 524 ? -30.193 14.754 -34.916 1.00 43.09 524 GLU A C 1
ATOM 4090 O O . GLU A 1 524 ? -30.776 13.795 -35.424 1.00 42.78 524 GLU A O 1
ATOM 4096 N N . THR A 1 525 ? -30.364 15.108 -33.645 1.00 45.75 525 THR A N 1
ATOM 4097 C CA . THR A 1 525 ? -31.128 14.283 -32.704 1.00 40.61 525 THR A CA 1
ATOM 4098 C C . THR A 1 525 ? -32.384 13.636 -33.294 1.00 41.45 525 THR A C 1
ATOM 4099 O O . THR A 1 525 ? -32.532 12.414 -33.263 1.00 45.03 525 THR A O 1
ATOM 4103 N N . GLY A 1 526 ? -33.287 14.457 -33.821 1.00 39.16 526 GLY A N 1
ATOM 4104 C CA . GLY A 1 526 ? -34.565 13.970 -34.311 1.00 39.91 526 GLY A CA 1
ATOM 4105 C C . GLY A 1 526 ? -34.433 12.906 -35.383 1.00 43.80 526 GLY A C 1
ATOM 4106 O O . GLY A 1 526 ? -35.217 11.954 -35.435 1.00 44.54 526 GLY A O 1
ATOM 4107 N N . ARG A 1 527 ? -33.432 13.070 -36.239 1.00 43.22 527 ARG A N 1
ATOM 4108 C CA . ARG A 1 527 ? -33.197 12.147 -37.339 1.00 43.72 527 ARG A CA 1
ATOM 4109 C C . ARG A 1 527 ? -32.672 10.818 -36.821 1.00 45.66 527 ARG A C 1
ATOM 4110 O O . ARG A 1 527 ? -33.093 9.753 -37.274 1.00 49.08 527 ARG A O 1
ATOM 4118 N N . ILE A 1 528 ? -31.756 10.891 -35.860 1.00 44.43 528 ILE A N 1
ATOM 4119 C CA . ILE A 1 528 ? -31.221 9.699 -35.218 1.00 43.40 528 ILE A CA 1
ATOM 4120 C C . ILE A 1 528 ? -32.333 8.925 -34.512 1.00 40.82 528 ILE A C 1
ATOM 4121 O O . ILE A 1 528 ? -32.466 7.715 -34.685 1.00 43.53 528 ILE A O 1
ATOM 4126 N N . VAL A 1 529 ? -33.129 9.636 -33.719 1.00 42.01 529 VAL A N 1
ATOM 4127 C CA . VAL A 1 529 ? -34.210 9.029 -32.949 1.00 44.90 529 VAL A CA 1
ATOM 4128 C C . VAL A 1 529 ? -35.211 8.315 -33.860 1.00 46.92 529 VAL A C 1
ATOM 4129 O O . VAL A 1 529 ? -35.573 7.162 -33.625 1.00 45.28 529 VAL A O 1
ATOM 4133 N N . ALA A 1 530 ? -35.653 9.010 -34.899 1.00 43.89 530 ALA A N 1
ATOM 4134 C CA . ALA A 1 530 ? -36.580 8.429 -35.862 1.00 44.38 530 ALA A CA 1
ATOM 4135 C C . ALA A 1 530 ? -35.998 7.152 -36.468 1.00 44.47 530 ALA A C 1
ATOM 4136 O O . ALA A 1 530 ? -36.670 6.124 -36.541 1.00 42.60 530 ALA A O 1
ATOM 4138 N N . ASP A 1 531 ? -34.739 7.218 -36.884 1.00 42.93 531 ASP A N 1
ATOM 4139 C CA . ASP A 1 531 ? -34.097 6.078 -37.527 1.00 45.68 531 ASP A CA 1
ATOM 4140 C C . ASP A 1 531 ? -33.878 4.902 -36.571 1.00 52.60 531 ASP A C 1
ATOM 4141 O O . ASP A 1 531 ? -33.941 3.740 -36.985 1.00 50.86 531 ASP A O 1
ATOM 4146 N N . VAL A 1 532 ? -33.626 5.198 -35.296 1.00 52.54 532 VAL A N 1
ATOM 4147 C CA . VAL A 1 532 ? -33.542 4.149 -34.284 1.00 49.36 532 VAL A CA 1
ATOM 4148 C C . VAL A 1 532 ? -34.907 3.497 -34.084 1.00 46.25 532 VAL A C 1
ATOM 4149 O O . VAL A 1 532 ? -35.011 2.280 -33.968 1.00 45.92 532 VAL A O 1
ATOM 4153 N N . LEU A 1 533 ? -35.952 4.318 -34.056 1.00 48.72 533 LEU A N 1
ATOM 4154 C CA . LEU A 1 533 ? -37.314 3.835 -33.851 1.00 49.43 533 LEU A CA 1
ATOM 4155 C C . LEU A 1 533 ? -37.781 2.879 -34.946 1.00 53.54 533 LEU A C 1
ATOM 4156 O O . LEU A 1 533 ? -38.479 1.905 -34.671 1.00 59.22 533 LEU A O 1
ATOM 4161 N N . THR A 1 534 ? -37.406 3.169 -36.187 1.00 52.05 534 THR A N 1
ATOM 4162 C CA . THR A 1 534 ? -37.851 2.370 -37.323 1.00 53.48 534 THR A CA 1
ATOM 4163 C C . THR A 1 534 ? -36.999 1.121 -37.467 1.00 54.34 534 THR A C 1
ATOM 4164 O O . THR A 1 534 ? -37.416 0.143 -38.085 1.00 59.25 534 THR A O 1
ATOM 4168 N N . GLY A 1 535 ? -35.799 1.162 -36.897 1.00 52.00 535 GLY A N 1
ATOM 4169 C CA . GLY A 1 535 ? -34.881 0.044 -36.993 1.00 51.65 535 GLY A CA 1
ATOM 4170 C C . GLY A 1 535 ? -33.880 0.233 -38.114 1.00 49.97 535 GLY A C 1
ATOM 4171 O O . GLY A 1 535 ? -33.087 -0.663 -38.408 1.00 47.01 535 GLY A O 1
ATOM 4172 N N . ARG A 1 536 ? -33.922 1.397 -38.753 1.00 46.10 536 ARG A N 1
ATOM 4173 C CA . ARG A 1 536 ? -32.895 1.755 -39.719 1.00 45.75 536 ARG A CA 1
ATOM 4174 C C . ARG A 1 536 ? -31.549 1.760 -39.013 1.00 47.14 536 ARG A C 1
ATOM 4175 O O . ARG A 1 536 ? -30.526 1.383 -39.585 1.00 50.81 536 ARG A O 1
ATOM 4183 N N . ILE A 1 537 ? -31.560 2.196 -37.758 1.00 42.93 537 ILE A N 1
ATOM 4184 C CA . ILE A 1 537 ? -30.393 2.085 -36.902 1.00 41.01 537 ILE A CA 1
ATOM 4185 C C . ILE A 1 537 ? -30.621 0.985 -35.877 1.00 41.61 537 ILE A C 1
ATOM 4186 O O . ILE A 1 537 ? -31.668 0.932 -35.233 1.00 40.77 537 ILE A O 1
ATOM 4191 N N . ASN A 1 538 ? -29.644 0.099 -35.731 1.00 41.26 538 ASN A N 1
ATOM 4192 C CA . ASN A 1 538 ? -29.704 -0.891 -34.669 1.00 43.09 538 ASN A CA 1
ATOM 4193 C C . ASN A 1 538 ? -28.859 -0.427 -33.488 1.00 38.54 538 ASN A C 1
ATOM 4194 O O . ASN A 1 538 ? -27.634 -0.394 -33.578 1.00 36.56 538 ASN A O 1
ATOM 4199 N N . PRO A 1 539 ? -29.519 -0.053 -32.380 1.00 37.12 539 PRO A N 1
ATOM 4200 C CA . PRO A 1 539 ? -28.838 0.402 -31.160 1.00 33.35 539 PRO A CA 1
ATOM 4201 C C . PRO A 1 539 ? -27.609 -0.442 -30.841 1.00 34.66 539 PRO A C 1
ATOM 4202 O O . PRO A 1 539 ? -27.712 -1.663 -30.717 1.00 36.11 539 PRO A O 1
ATOM 4206 N N . SER A 1 540 ? -26.460 0.214 -30.714 1.00 35.16 540 SER A N 1
ATOM 4207 C CA . SER A 1 540 ? -25.220 -0.459 -30.350 1.00 35.08 540 SER A CA 1
ATOM 4208 C C . SER A 1 540 ? -24.509 0.239 -29.178 1.00 34.37 540 SER A C 1
ATOM 4209 O O . SER A 1 540 ? -23.382 -0.115 -28.826 1.00 31.26 540 SER A O 1
ATOM 4212 N N . GLY A 1 541 ? -25.168 1.225 -28.575 1.00 31.72 541 GLY A N 1
ATOM 4213 C CA . GLY A 1 541 ? -24.597 1.926 -27.435 1.00 30.70 541 GLY A CA 1
ATOM 4214 C C . GLY A 1 541 ? -24.674 1.148 -26.131 1.00 33.78 541 GLY A C 1
ATOM 4215 O O . GLY A 1 541 ? -25.553 0.301 -25.956 1.00 36.62 541 GLY A O 1
ATOM 4216 N N . LYS A 1 542 ? -23.743 1.422 -25.218 1.00 26.89 542 LYS A N 1
ATOM 4217 C CA . LYS A 1 542 ? -23.778 0.838 -23.876 1.00 30.56 542 LYS A CA 1
ATOM 4218 C C . LYS A 1 542 ? -23.370 1.864 -22.818 1.00 29.01 542 LYS A C 1
ATOM 4219 O O . LYS A 1 542 ? -22.534 2.733 -23.070 1.00 31.32 542 LYS A O 1
ATOM 4225 N N . LEU A 1 543 ? -23.970 1.772 -21.638 1.00 31.63 543 LEU A N 1
ATOM 4226 C CA . LEU A 1 543 ? -23.737 2.770 -20.590 1.00 27.27 543 LEU A CA 1
ATOM 4227 C C . LEU A 1 543 ? -22.261 2.940 -20.255 1.00 26.52 543 LEU A C 1
ATOM 4228 O O . LEU A 1 543 ? -21.539 1.955 -20.085 1.00 29.09 543 LEU A O 1
ATOM 4233 N N . PRO A 1 544 ? -21.803 4.201 -20.173 1.00 24.20 544 PRO A N 1
ATOM 4234 C CA . PRO A 1 544 ? -20.452 4.512 -19.711 1.00 29.02 544 PRO A CA 1
ATOM 4235 C C . PRO A 1 544 ? -20.509 4.910 -18.242 1.00 28.56 544 PRO A C 1
ATOM 4236 O O . PRO A 1 544 ? -19.521 5.391 -17.702 1.00 29.39 544 PRO A O 1
ATOM 4240 N N . THR A 1 545 ? -21.670 4.722 -17.621 1.00 29.06 545 THR A N 1
ATOM 4241 C CA . THR A 1 545 ? -21.911 5.161 -16.251 1.00 31.61 545 THR A CA 1
ATOM 4242 C C . THR A 1 545 ? -23.027 4.318 -15.645 1.00 33.33 545 THR A C 1
ATOM 4243 O O . THR A 1 545 ? -23.917 3.842 -16.358 1.00 31.18 545 THR A O 1
ATOM 4247 N N . THR A 1 546 ? -22.988 4.143 -14.328 1.00 33.38 546 THR A N 1
ATOM 4248 C CA . THR A 1 546 ? -23.969 3.314 -13.629 1.00 29.88 546 THR A CA 1
ATOM 4249 C C . THR A 1 546 ? -25.272 4.072 -13.378 1.00 30.74 546 THR A C 1
ATOM 4250 O O . THR A 1 546 ? -25.250 5.239 -12.982 1.00 30.67 546 THR A O 1
ATOM 4254 N N . PHE A 1 547 ? -26.403 3.409 -13.622 1.00 31.87 547 PHE A N 1
ATOM 4255 C CA . PHE A 1 547 ? -27.722 3.927 -13.237 1.00 30.48 547 PHE A CA 1
ATOM 4256 C C . PHE A 1 547 ? -28.146 3.293 -11.909 1.00 34.55 547 PHE A C 1
ATOM 4257 O O . PHE A 1 547 ? -28.511 2.119 -11.873 1.00 38.47 547 PHE A O 1
ATOM 4265 N N . PRO A 1 548 ? -28.100 4.066 -10.812 1.00 34.89 548 PRO A N 1
ATOM 4266 C CA . PRO A 1 548 ? -28.422 3.526 -9.483 1.00 32.05 548 PRO A CA 1
ATOM 4267 C C . PRO A 1 548 ? -29.922 3.321 -9.320 1.00 32.32 548 PRO A C 1
ATOM 4268 O O . PRO A 1 548 ? -30.694 4.099 -9.873 1.00 31.39 548 PRO A O 1
ATOM 4272 N N . ARG A 1 549 ? -30.328 2.303 -8.568 1.00 29.81 549 ARG A N 1
ATOM 4273 C CA . ARG A 1 549 ? -31.745 2.100 -8.277 1.00 29.80 549 ARG A CA 1
ATOM 4274 C C . ARG A 1 549 ? -32.333 3.342 -7.623 1.00 30.95 549 ARG A C 1
ATOM 4275 O O . ARG A 1 549 ? -33.435 3.768 -7.956 1.00 36.36 549 ARG A O 1
ATOM 4283 N N . ASP A 1 550 ? -31.584 3.921 -6.692 1.00 35.11 550 ASP A N 1
ATOM 4284 C CA . ASP A 1 550 ? -32.001 5.136 -6.000 1.00 36.83 550 ASP A CA 1
ATOM 4285 C C . ASP A 1 550 ? -30.766 5.985 -5.712 1.00 32.12 550 ASP A C 1
ATOM 4286 O O . ASP A 1 550 ? -29.657 5.456 -5.646 1.00 29.76 550 ASP A O 1
ATOM 4291 N N . TYR A 1 551 ? -30.943 7.294 -5.549 1.00 29.38 551 TYR A N 1
ATOM 4292 C CA . TYR A 1 551 ? -29.793 8.163 -5.317 1.00 28.44 551 TYR A CA 1
ATOM 4293 C C . TYR A 1 551 ? -29.037 7.772 -4.047 1.00 33.79 551 TYR A C 1
ATOM 4294 O O . TYR A 1 551 ? -27.817 7.907 -3.973 1.00 32.20 551 TYR A O 1
ATOM 4303 N N . SER A 1 552 ? -29.762 7.283 -3.050 1.00 37.30 552 SER A N 1
ATOM 4304 C CA . SER A 1 552 ? -29.136 6.945 -1.776 1.00 36.34 552 SER A CA 1
ATOM 4305 C C . SER A 1 552 ? -28.150 5.782 -1.905 1.00 33.24 552 SER A C 1
ATOM 4306 O O . SER A 1 552 ? -27.350 5.552 -1.011 1.00 35.01 552 SER A O 1
ATOM 4309 N N . ASP A 1 553 ? -28.193 5.060 -3.022 1.00 35.55 553 ASP A N 1
ATOM 4310 C CA . ASP A 1 553 ? -27.275 3.940 -3.232 1.00 31.85 553 ASP A CA 1
ATOM 4311 C C . ASP A 1 553 ? -25.900 4.420 -3.683 1.00 29.29 553 ASP A C 1
ATOM 4312 O O . ASP A 1 553 ? -24.922 3.685 -3.595 1.00 29.87 553 ASP A O 1
ATOM 4317 N N . VAL A 1 554 ? -25.838 5.654 -4.170 1.00 23.95 554 VAL A N 1
ATOM 4318 C CA . VAL A 1 554 ? -24.604 6.219 -4.709 1.00 25.21 554 VAL A CA 1
ATOM 4319 C C . VAL A 1 554 ? -23.547 6.330 -3.610 1.00 25.25 554 VAL A C 1
ATOM 4320 O O . VAL A 1 554 ? -23.808 6.895 -2.552 1.00 31.30 554 VAL A O 1
ATOM 4324 N N . PRO A 1 555 ? -22.346 5.781 -3.861 1.00 22.99 555 PRO A N 1
ATOM 4325 C CA . PRO A 1 555 ? -21.265 5.708 -2.864 1.00 24.12 555 PRO A CA 1
ATOM 4326 C C . PRO A 1 555 ? -20.583 7.050 -2.568 1.00 29.62 555 PRO A C 1
ATOM 4327 O O . PRO A 1 555 ? -19.997 7.208 -1.498 1.00 28.96 555 PRO A O 1
ATOM 4331 N N . SER A 1 556 ? -20.646 7.991 -3.505 1.00 31.53 556 SER A N 1
ATOM 4332 C CA . SER A 1 556 ? -20.072 9.318 -3.288 1.00 27.59 556 SER A CA 1
ATOM 4333 C C . SER A 1 556 ? -21.037 10.205 -2.497 1.00 30.66 556 SER A C 1
ATOM 4334 O O . SER A 1 556 ? -21.416 11.296 -2.933 1.00 30.61 556 SER A O 1
ATOM 4337 N N . TRP A 1 557 ? -21.415 9.724 -1.316 1.00 31.95 557 TRP A N 1
ATOM 4338 C CA . TRP A 1 557 ? -22.419 10.385 -0.488 1.00 28.56 557 TRP A CA 1
ATOM 4339 C C . TRP A 1 557 ? -22.012 11.769 0.032 1.00 31.97 557 TRP A C 1
ATOM 4340 O O . TRP A 1 557 ? -22.874 12.570 0.387 1.00 32.52 557 TRP A O 1
ATOM 4351 N N . THR A 1 558 ? -20.714 12.054 0.090 1.00 29.07 558 THR A N 1
ATOM 4352 C CA . THR A 1 558 ? -20.259 13.341 0.635 1.00 31.01 558 THR A CA 1
ATOM 4353 C C . THR A 1 558 ? -20.601 14.536 -0.269 1.00 30.45 558 THR A C 1
ATOM 4354 O O . THR A 1 558 ? -20.674 15.676 0.195 1.00 26.16 558 THR A O 1
ATOM 4358 N N . PHE A 1 559 ? -20.799 14.264 -1.556 1.00 30.41 559 PHE A N 1
ATOM 4359 C CA . PHE A 1 559 ? -21.229 15.266 -2.533 1.00 29.55 559 PHE A CA 1
ATOM 4360 C C . PHE A 1 559 ? -22.400 16.070 -1.967 1.00 31.43 559 PHE A C 1
ATOM 4361 O O . PHE A 1 559 ? -23.374 15.483 -1.498 1.00 31.34 559 PHE A O 1
ATOM 4369 N N . PRO A 1 560 ? -22.328 17.415 -2.023 1.00 33.77 560 PRO A N 1
ATOM 4370 C CA . PRO A 1 560 ? -21.299 18.271 -2.628 1.00 34.28 560 PRO A CA 1
ATOM 4371 C C . PRO A 1 560 ? -20.294 18.833 -1.626 1.00 38.03 560 PRO A C 1
ATOM 4372 O O . PRO A 1 560 ? -19.631 19.829 -1.932 1.00 32.78 560 PRO A O 1
ATOM 4376 N N . GLY A 1 561 ? -20.194 18.230 -0.446 1.00 36.73 561 GLY A N 1
ATOM 4377 C CA . GLY A 1 561 ? -19.214 18.664 0.534 1.00 33.84 561 GLY A CA 1
ATOM 4378 C C . GLY A 1 561 ? -19.813 19.335 1.760 1.00 36.55 561 GLY A C 1
ATOM 4379 O O . GLY A 1 561 ? -21.023 19.286 1.991 1.00 33.13 561 GLY A O 1
ATOM 4380 N N . GLU A 1 562 ? -18.955 19.970 2.551 1.00 36.13 562 GLU A N 1
ATOM 4381 C CA . GLU A 1 562 ? -19.384 20.580 3.800 1.00 39.35 562 GLU A CA 1
ATOM 4382 C C . GLU A 1 562 ? -18.847 22.000 3.940 1.00 36.14 562 GLU A C 1
ATOM 4383 O O . GLU A 1 562 ? -17.715 22.279 3.545 1.00 35.88 562 GLU A O 1
ATOM 4389 N N . PRO A 1 563 ? -19.677 22.908 4.475 1.00 36.51 563 PRO A N 1
ATOM 4390 C CA . PRO A 1 563 ? -21.073 22.598 4.803 1.00 36.79 563 PRO A CA 1
ATOM 4391 C C . PRO A 1 563 ? -21.930 22.530 3.540 1.00 36.36 563 PRO A C 1
ATOM 4392 O O . PRO A 1 563 ? -21.673 23.252 2.578 1.00 37.69 563 PRO A O 1
ATOM 4396 N N . LYS A 1 564 ? -22.941 21.670 3.562 1.00 35.65 564 LYS A N 1
ATOM 4397 C CA . LYS A 1 564 ? -23.735 21.357 2.382 1.00 38.28 564 LYS A CA 1
ATOM 4398 C C . LYS A 1 564 ? -24.144 22.579 1.558 1.00 42.61 564 LYS A C 1
ATOM 4399 O O . LYS A 1 564 ? -24.015 22.576 0.337 1.00 38.77 564 LYS A O 1
ATOM 4405 N N . ASP A 1 565 ? -24.623 23.622 2.226 1.00 44.76 565 ASP A N 1
ATOM 4406 C CA . ASP A 1 565 ? -25.165 24.786 1.533 1.00 49.41 565 ASP A CA 1
ATOM 4407 C C . ASP A 1 565 ? -24.084 25.713 0.979 1.00 50.79 565 ASP A C 1
ATOM 4408 O O . ASP A 1 565 ? -24.364 26.574 0.145 1.00 53.27 565 ASP A O 1
ATOM 4413 N N . ASN A 1 566 ? -22.852 25.540 1.444 1.00 47.13 566 ASN A N 1
ATOM 4414 C CA . ASN A 1 566 ? -21.754 26.394 1.009 1.00 44.58 566 ASN A CA 1
ATOM 4415 C C . ASN A 1 566 ? -20.421 25.670 1.162 1.00 41.21 566 ASN A C 1
ATOM 4416 O O . ASN A 1 566 ? -19.561 26.095 1.927 1.00 41.10 566 ASN A O 1
ATOM 4421 N N . PRO A 1 567 ? -20.246 24.571 0.418 1.00 39.14 567 PRO A N 1
ATOM 4422 C CA . PRO A 1 567 ? -19.127 23.647 0.633 1.00 35.26 567 PRO A CA 1
ATOM 4423 C C . PRO A 1 567 ? -17.757 24.310 0.522 1.00 36.82 567 PRO A C 1
ATOM 4424 O O . PRO A 1 567 ? -17.457 24.967 -0.475 1.00 36.07 567 PRO A O 1
ATOM 4428 N N . GLN A 1 568 ? -16.933 24.129 1.547 1.00 37.70 568 GLN A N 1
ATOM 4429 C CA . GLN A 1 568 ? -15.551 24.584 1.503 1.00 35.63 568 GLN A CA 1
ATOM 4430 C C . GLN A 1 568 ? -14.628 23.386 1.284 1.00 33.63 568 GLN A C 1
ATOM 4431 O O . GLN A 1 568 ? -13.479 23.534 0.869 1.00 33.52 568 GLN A O 1
ATOM 4437 N N . LYS A 1 569 ? -15.139 22.192 1.560 1.00 30.96 569 LYS A N 1
ATOM 4438 C CA . LYS A 1 569 ? -14.377 20.977 1.301 1.00 35.63 569 LYS A CA 1
ATOM 4439 C C . LYS A 1 569 ? -15.277 19.781 1.033 1.00 31.73 569 LYS A C 1
ATOM 4440 O O . LYS A 1 569 ? -16.421 19.729 1.484 1.00 32.04 569 LYS A O 1
ATOM 4446 N N . VAL A 1 570 ? -14.746 18.818 0.292 1.00 29.60 570 VAL A N 1
ATOM 4447 C CA . VAL A 1 570 ? -15.453 17.578 0.033 1.00 28.41 570 VAL A CA 1
ATOM 4448 C C . VAL A 1 570 ? -14.434 16.456 0.075 1.00 31.43 570 VAL A C 1
ATOM 4449 O O . VAL A 1 570 ? -13.382 16.542 -0.560 1.00 28.53 570 VAL A O 1
ATOM 4453 N N . VAL A 1 571 ? -14.736 15.413 0.840 1.00 27.08 571 VAL A N 1
ATOM 4454 C CA . VAL A 1 571 ? -13.810 14.299 1.000 1.00 30.01 571 VAL A CA 1
ATOM 4455 C C . VAL A 1 571 ? -14.298 13.100 0.203 1.00 29.40 571 VAL A C 1
ATOM 4456 O O . VAL A 1 571 ? -15.458 12.708 0.304 1.00 26.98 571 VAL A O 1
ATOM 4460 N N . TYR A 1 572 ? -13.422 12.523 -0.610 1.00 33.21 572 TYR A N 1
ATOM 4461 C CA . TYR A 1 572 ? -13.811 11.359 -1.390 1.00 29.39 572 TYR A CA 1
ATOM 4462 C C . TYR A 1 572 ? -13.689 10.105 -0.524 1.00 29.70 572 TYR A C 1
ATOM 4463 O O . TYR A 1 572 ? -12.740 9.325 -0.654 1.00 24.17 572 TYR A O 1
ATOM 4472 N N . GLU A 1 573 ? -14.655 9.924 0.371 1.00 23.16 573 GLU A N 1
ATOM 4473 C CA . GLU A 1 573 ? -14.606 8.820 1.326 1.00 25.22 573 GLU A CA 1
ATOM 4474 C C . GLU A 1 573 ? -14.631 7.472 0.624 1.00 24.17 573 GLU A C 1
ATOM 4475 O O . GLU A 1 573 ? -14.022 6.509 1.096 1.00 28.81 573 GLU A O 1
ATOM 4481 N N . GLU A 1 574 ? -15.328 7.403 -0.506 1.00 23.72 574 GLU A N 1
ATOM 4482 C CA . GLU A 1 574 ? -15.468 6.140 -1.229 1.00 23.64 574 GLU A CA 1
ATOM 4483 C C . GLU A 1 574 ? -14.174 5.767 -1.946 1.00 28.43 574 GLU A C 1
ATOM 4484 O O . GLU A 1 574 ? -13.962 4.604 -2.293 1.00 25.76 574 GLU A O 1
ATOM 4490 N N . ASP A 1 575 ? -13.313 6.758 -2.164 1.00 30.07 575 ASP A N 1
ATOM 4491 C CA . ASP A 1 575 ? -11.965 6.501 -2.673 1.00 25.52 575 ASP A CA 1
ATOM 4492 C C . ASP A 1 575 ? -12.012 5.817 -4.045 1.00 28.36 575 ASP A C 1
ATOM 4493 O O . ASP A 1 575 ? -12.748 6.255 -4.928 1.00 22.03 575 ASP A O 1
ATOM 4498 N N . ILE A 1 576 ? -11.248 4.740 -4.223 1.00 23.63 576 ILE A N 1
ATOM 4499 C CA . ILE A 1 576 ? -11.235 4.036 -5.510 1.00 26.37 576 ILE A CA 1
ATOM 4500 C C . ILE A 1 576 ? -12.553 3.343 -5.827 1.00 29.30 576 ILE A C 1
ATOM 4501 O O . ILE A 1 576 ? -12.794 2.961 -6.970 1.00 30.71 576 ILE A O 1
ATOM 4506 N N . TYR A 1 577 ? -13.398 3.158 -4.820 1.00 28.08 577 TYR A N 1
ATOM 4507 C CA . TYR A 1 577 ? -14.663 2.466 -5.040 1.00 27.63 577 TYR A CA 1
ATOM 4508 C C . TYR A 1 577 ? -15.739 3.432 -5.520 1.00 33.73 577 TYR A C 1
ATOM 4509 O O . TYR A 1 577 ? -16.671 3.760 -4.788 1.00 31.37 577 TYR A O 1
ATOM 4518 N N . VAL A 1 578 ? -15.586 3.884 -6.762 1.00 31.15 578 VAL A N 1
ATOM 4519 C CA . VAL A 1 578 ? -16.539 4.787 -7.392 1.00 32.55 578 VAL A CA 1
ATOM 4520 C C . VAL A 1 578 ? -17.143 4.114 -8.619 1.00 28.98 578 VAL A C 1
ATOM 4521 O O . VAL A 1 578 ? -16.495 3.288 -9.263 1.00 27.25 578 VAL A O 1
ATOM 4525 N N . GLY A 1 579 ? -18.386 4.459 -8.939 1.00 27.56 579 GLY A N 1
ATOM 4526 C CA . GLY A 1 579 ? -19.075 3.802 -10.032 1.00 26.83 579 GLY A CA 1
ATOM 4527 C C . GLY A 1 579 ? -19.125 2.303 -9.787 1.00 27.68 579 GLY A C 1
ATOM 4528 O O . GLY A 1 579 ? -19.238 1.854 -8.642 1.00 26.42 579 GLY A O 1
ATOM 4529 N N . TYR A 1 580 ? -19.015 1.527 -10.858 1.00 23.78 580 TYR A N 1
ATOM 4530 C CA . TYR A 1 580 ? -19.205 0.080 -10.781 1.00 26.25 580 TYR A CA 1
ATOM 4531 C C . TYR A 1 580 ? -18.232 -0.623 -9.830 1.00 29.80 580 TYR A C 1
ATOM 4532 O O . TYR A 1 580 ? -18.534 -1.708 -9.325 1.00 30.67 580 TYR A O 1
ATOM 4541 N N . ARG A 1 581 ? -17.069 -0.018 -9.590 1.00 24.39 581 ARG A N 1
ATOM 4542 C CA . ARG A 1 581 ? -16.127 -0.566 -8.617 1.00 24.73 581 ARG A CA 1
ATOM 4543 C C . ARG A 1 581 ? -16.795 -0.711 -7.250 1.00 28.50 581 ARG A C 1
ATOM 4544 O O . ARG A 1 581 ? -16.538 -1.668 -6.533 1.00 29.59 581 ARG A O 1
ATOM 4552 N N . TYR A 1 582 ? -17.660 0.234 -6.895 1.00 22.61 582 TYR A N 1
ATOM 4553 C CA . TYR A 1 582 ? -18.391 0.136 -5.631 1.00 21.77 582 TYR A CA 1
ATOM 4554 C C . TYR A 1 582 ? -19.473 -0.933 -5.662 1.00 21.45 582 TYR A C 1
ATOM 4555 O O . TYR A 1 582 ? -19.531 -1.783 -4.777 1.00 25.58 582 TYR A O 1
ATOM 4564 N N . TYR A 1 583 ? -20.335 -0.872 -6.678 1.00 22.78 583 TYR A N 1
ATOM 4565 C CA . TYR A 1 583 ? -21.497 -1.750 -6.772 1.00 22.72 583 TYR A CA 1
ATOM 4566 C C . TYR A 1 583 ? -21.108 -3.227 -6.844 1.00 25.54 583 TYR A C 1
ATOM 4567 O O . TYR A 1 583 ? -21.776 -4.079 -6.257 1.00 29.81 583 TYR A O 1
ATOM 4576 N N . ASP A 1 584 ? -20.037 -3.529 -7.572 1.00 22.26 584 ASP A N 1
ATOM 4577 C CA . ASP A 1 584 ? -19.547 -4.904 -7.672 1.00 24.86 584 ASP A CA 1
ATOM 4578 C C . ASP A 1 584 ? -18.917 -5.364 -6.357 1.00 25.97 584 ASP A C 1
ATOM 4579 O O . ASP A 1 584 ? -19.163 -6.472 -5.877 1.00 28.99 584 ASP A O 1
ATOM 4584 N N . THR A 1 585 ? -18.077 -4.511 -5.790 1.00 22.21 585 THR A N 1
ATOM 4585 C CA . THR A 1 585 ? -17.284 -4.894 -4.638 1.00 20.84 585 THR A CA 1
ATOM 4586 C C . THR A 1 585 ? -18.140 -5.137 -3.391 1.00 23.76 585 THR A C 1
ATOM 4587 O O . THR A 1 585 ? -17.899 -6.079 -2.634 1.00 29.06 585 THR A O 1
ATOM 4591 N N . PHE A 1 586 ? -19.162 -4.312 -3.196 1.00 20.64 586 PHE A N 1
ATOM 4592 C CA . PHE A 1 586 ? -19.954 -4.389 -1.968 1.00 27.35 586 PHE A CA 1
ATOM 4593 C C . PHE A 1 586 ? -21.379 -4.903 -2.178 1.00 30.43 586 PHE A C 1
ATOM 4594 O O . PHE A 1 586 ? -22.201 -4.848 -1.270 1.00 27.46 586 PHE A O 1
ATOM 4602 N N . GLY A 1 587 ? -21.655 -5.406 -3.378 1.00 26.25 587 GLY A N 1
ATOM 4603 C CA . GLY A 1 587 ? -22.888 -6.124 -3.642 1.00 25.51 587 GLY A CA 1
ATOM 4604 C C . GLY A 1 587 ? -24.128 -5.255 -3.650 1.00 28.96 587 GLY A C 1
ATOM 4605 O O . GLY A 1 587 ? -25.200 -5.686 -3.237 1.00 30.68 587 GLY A O 1
ATOM 4606 N N . VAL A 1 588 ? -23.987 -4.028 -4.128 1.00 28.24 588 VAL A N 1
ATOM 4607 C CA . VAL A 1 588 ? -25.142 -3.174 -4.331 1.00 25.98 588 VAL A CA 1
ATOM 4608 C C . VAL A 1 588 ? -25.567 -3.246 -5.800 1.00 33.05 588 VAL A C 1
ATOM 4609 O O . VAL A 1 588 ? -24.757 -3.047 -6.708 1.00 35.69 588 VAL A O 1
ATOM 4613 N N . GLU A 1 589 ? -26.841 -3.551 -6.021 1.00 31.93 589 GLU A N 1
ATOM 4614 C CA . GLU A 1 589 ? -27.371 -3.763 -7.359 1.00 35.83 589 GLU A CA 1
ATOM 4615 C C . GLU A 1 589 ? -27.834 -2.457 -8.003 1.00 35.23 589 GLU A C 1
ATOM 4616 O O . GLU A 1 589 ? -28.647 -1.728 -7.436 1.00 32.69 589 GLU A O 1
ATOM 4622 N N . PRO A 1 590 ? -27.299 -2.150 -9.191 1.00 33.80 590 PRO A N 1
ATOM 4623 C CA . PRO A 1 590 ? -27.671 -0.927 -9.905 1.00 31.71 590 PRO A CA 1
ATOM 4624 C C . PRO A 1 590 ? -28.994 -1.148 -10.610 1.00 29.38 590 PRO A C 1
ATOM 4625 O O . PRO A 1 590 ? -29.412 -2.295 -10.745 1.00 28.28 590 PRO A O 1
ATOM 4629 N N . ALA A 1 591 ? -29.640 -0.077 -11.052 1.00 27.62 591 ALA A N 1
ATOM 4630 C CA . ALA A 1 591 ? -30.820 -0.209 -11.905 1.00 33.62 591 ALA A CA 1
ATOM 4631 C C . ALA A 1 591 ? -30.378 -0.777 -13.252 1.00 35.93 591 ALA A C 1
ATOM 4632 O O . ALA A 1 591 ? -30.930 -1.763 -13.732 1.00 36.02 591 ALA A O 1
ATOM 4634 N N . TYR A 1 592 ? -29.371 -0.135 -13.845 1.00 32.86 592 TYR A N 1
ATOM 4635 C CA . TYR A 1 592 ? -28.698 -0.630 -15.040 1.00 27.00 592 TYR A CA 1
ATOM 4636 C C . TYR A 1 592 ? -27.203 -0.436 -14.845 1.00 27.77 592 TYR A C 1
ATOM 4637 O O . TYR A 1 592 ? -26.750 0.658 -14.497 1.00 28.59 592 TYR A O 1
ATOM 4646 N N . GLU A 1 593 ? -26.436 -1.494 -15.078 1.00 27.45 593 GLU A N 1
ATOM 4647 C CA . GLU A 1 593 ? -25.007 -1.480 -14.766 1.00 27.65 593 GLU A CA 1
ATOM 4648 C C . GLU A 1 593 ? -24.140 -0.821 -15.833 1.00 31.28 593 GLU A C 1
ATOM 4649 O O . GLU A 1 593 ? -24.524 -0.710 -16.998 1.00 29.76 593 GLU A O 1
ATOM 4655 N N . PHE A 1 594 ? -22.958 -0.387 -15.408 1.00 27.38 594 PHE A N 1
ATOM 4656 C CA . PHE A 1 594 ? -21.913 0.070 -16.314 1.00 29.24 594 PHE A CA 1
ATOM 4657 C C . PHE A 1 594 ? -21.732 -0.949 -17.448 1.00 27.32 594 PHE A C 1
ATOM 4658 O O . PHE A 1 594 ? -21.660 -2.160 -17.207 1.00 26.38 594 PHE A O 1
ATOM 4666 N N . GLY A 1 595 ? -21.695 -0.460 -18.684 1.00 32.82 595 GLY A N 1
ATOM 4667 C CA . GLY A 1 595 ? -21.494 -1.312 -19.846 1.00 31.14 595 GLY A CA 1
ATOM 4668 C C . GLY A 1 595 ? -22.738 -2.004 -20.377 1.00 32.08 595 GLY A C 1
ATOM 4669 O O . GLY A 1 595 ? -22.661 -2.811 -21.307 1.00 32.85 595 GLY A O 1
ATOM 4670 N N . TYR A 1 596 ? -23.890 -1.688 -19.795 1.00 27.82 596 TYR A N 1
ATOM 4671 C CA . TYR A 1 596 ? -25.147 -2.301 -20.209 1.00 28.48 596 TYR A CA 1
ATOM 4672 C C . TYR A 1 596 ? -25.754 -1.640 -21.443 1.00 30.44 596 TYR A C 1
ATOM 4673 O O . TYR A 1 596 ? -25.793 -0.411 -21.552 1.00 28.73 596 TYR A O 1
ATOM 4682 N N . GLY A 1 597 ? -26.246 -2.468 -22.360 1.00 28.56 597 GLY A N 1
ATOM 4683 C CA . GLY A 1 597 ? -26.951 -1.993 -23.543 1.00 31.59 597 GLY A CA 1
ATOM 4684 C C . GLY A 1 597 ? -27.509 -3.135 -24.378 1.00 35.60 597 GLY A C 1
ATOM 4685 O O . GLY A 1 597 ? -26.844 -4.149 -24.583 1.00 34.32 597 GLY A O 1
ATOM 4686 N N . LEU A 1 598 ? -28.735 -2.978 -24.863 1.00 36.53 598 LEU A N 1
ATOM 4687 C CA . LEU A 1 598 ? -29.369 -4.038 -25.639 1.00 38.81 598 LEU A CA 1
ATOM 4688 C C . LEU A 1 598 ? -29.244 -3.786 -27.138 1.00 40.15 598 LEU A C 1
ATOM 4689 O O . LEU A 1 598 ? -28.738 -2.746 -27.563 1.00 34.96 598 LEU A O 1
ATOM 4694 N N . SER A 1 599 ? -29.718 -4.741 -27.931 1.00 39.00 599 SER A N 1
ATOM 4695 C CA . SER A 1 599 ? -29.626 -4.665 -29.386 1.00 42.22 599 SER A CA 1
ATOM 4696 C C . SER A 1 599 ? -30.874 -5.257 -30.036 1.00 44.61 599 SER A C 1
ATOM 4697 O O . SER A 1 599 ? -31.598 -6.032 -29.409 1.00 42.37 599 SER A O 1
ATOM 4700 N N . TYR A 1 600 ? -31.127 -4.888 -31.289 1.00 43.16 600 TYR A N 1
ATOM 4701 C CA . TYR A 1 600 ? -32.245 -5.463 -32.033 1.00 47.48 600 TYR A CA 1
ATOM 4702 C C . TYR A 1 600 ? -31.903 -6.866 -32.524 1.00 45.70 600 TYR A C 1
ATOM 4703 O O . TYR A 1 600 ? -32.751 -7.560 -33.079 1.00 45.52 600 TYR A O 1
ATOM 4712 N N . THR A 1 601 ? -30.654 -7.273 -32.324 1.00 43.64 601 THR A N 1
ATOM 4713 C CA . THR A 1 601 ? -30.222 -8.618 -32.692 1.00 48.81 601 THR A CA 1
ATOM 4714 C C . THR A 1 601 ? -29.511 -9.272 -31.510 1.00 46.30 601 THR A C 1
ATOM 4715 O O . THR A 1 601 ? -29.439 -8.692 -30.433 1.00 47.03 601 THR A O 1
ATOM 4719 N N . THR A 1 602 ? -29.005 -10.485 -31.701 1.00 49.21 602 THR A N 1
ATOM 4720 C CA . THR A 1 602 ? -28.288 -11.172 -30.633 1.00 47.69 602 THR A CA 1
ATOM 4721 C C . THR A 1 602 ? -26.873 -11.512 -31.075 1.00 47.31 602 THR A C 1
ATOM 4722 O O . THR A 1 602 ? -26.596 -11.613 -32.271 1.00 44.58 602 THR A O 1
ATOM 4726 N N . PHE A 1 603 ? -25.981 -11.685 -30.103 1.00 44.29 603 PHE A N 1
ATOM 4727 C CA . PHE A 1 603 ? -24.594 -12.036 -30.381 1.00 42.36 603 PHE A CA 1
ATOM 4728 C C . PHE A 1 603 ? -24.150 -13.187 -29.494 1.00 43.31 603 PHE A C 1
ATOM 4729 O O . PHE A 1 603 ? -24.526 -13.255 -28.325 1.00 45.71 603 PHE A O 1
ATOM 4737 N N . GLU A 1 604 ? -23.345 -14.086 -30.052 1.00 44.57 604 GLU A N 1
ATOM 4738 C CA . GLU A 1 604 ? -22.787 -15.195 -29.288 1.00 46.29 604 GLU A CA 1
ATOM 4739 C C . GLU A 1 604 ? -21.276 -15.037 -29.167 1.00 40.16 604 GLU A C 1
ATOM 4740 O O . GLU A 1 604 ? -20.587 -14.830 -30.164 1.00 44.19 604 GLU A O 1
ATOM 4746 N N . TYR A 1 605 ? -20.773 -15.120 -27.939 1.00 40.47 605 TYR A N 1
ATOM 4747 C CA . TYR A 1 605 ? -19.341 -15.019 -27.666 1.00 39.06 605 TYR A CA 1
ATOM 4748 C C . TYR A 1 605 ? -18.735 -16.415 -27.606 1.00 40.81 605 TYR A C 1
ATOM 4749 O O . TYR A 1 605 ? -19.319 -17.313 -27.005 1.00 46.76 605 TYR A O 1
ATOM 4758 N N . SER A 1 606 ? -17.564 -16.605 -28.208 1.00 39.94 606 SER A N 1
ATOM 4759 C CA . SER A 1 606 ? -16.934 -17.925 -28.192 1.00 43.58 606 SER A CA 1
ATOM 4760 C C . SER A 1 606 ? -15.418 -17.892 -28.390 1.00 46.50 606 SER A C 1
ATOM 4761 O O . SER A 1 606 ? -14.831 -16.834 -28.620 1.00 45.31 606 SER A O 1
ATOM 4764 N N . ASP A 1 607 ? -14.795 -19.063 -28.282 1.00 48.34 607 ASP A N 1
ATOM 4765 C CA . ASP A 1 607 ? -13.395 -19.244 -28.661 1.00 47.35 607 ASP A CA 1
ATOM 4766 C C . ASP A 1 607 ? -12.429 -18.362 -27.880 1.00 46.48 607 ASP A C 1
ATOM 4767 O O . ASP A 1 607 ? -11.547 -17.731 -28.463 1.00 50.90 607 ASP A O 1
ATOM 4772 N N . LEU A 1 608 ? -12.583 -18.320 -26.563 1.00 43.31 608 LEU A N 1
ATOM 4773 C CA . LEU A 1 608 ? -11.681 -17.528 -25.742 1.00 44.41 608 LEU A CA 1
ATOM 4774 C C . LEU A 1 608 ? -10.283 -18.132 -25.710 1.00 46.32 608 LEU A C 1
ATOM 4775 O O . LEU A 1 608 ? -10.118 -19.323 -25.446 1.00 46.05 608 LEU A O 1
ATOM 4780 N N . ASN A 1 609 ? -9.277 -17.308 -25.981 1.00 42.84 609 ASN A N 1
ATOM 4781 C CA . ASN A 1 609 ? -7.902 -17.701 -25.715 1.00 44.40 609 ASN A CA 1
ATOM 4782 C C . ASN A 1 609 ? -7.171 -16.613 -24.952 1.00 44.97 609 ASN A C 1
ATOM 4783 O O . ASN A 1 609 ? -7.086 -15.469 -25.404 1.00 39.14 609 ASN A O 1
ATOM 4788 N N . VAL A 1 610 ? -6.652 -16.983 -23.788 1.00 43.30 610 VAL A N 1
ATOM 4789 C CA . VAL A 1 610 ? -5.908 -16.067 -22.943 1.00 42.98 610 VAL A CA 1
ATOM 4790 C C . VAL A 1 610 ? -4.458 -16.518 -22.857 1.00 47.68 610 VAL A C 1
ATOM 4791 O O . VAL A 1 610 ? -4.177 -17.697 -22.647 1.00 51.01 610 VAL A O 1
ATOM 4795 N N . SER A 1 611 ? -3.538 -15.580 -23.033 1.00 43.47 611 SER A N 1
ATOM 4796 C CA . SER A 1 611 ? -2.124 -15.877 -22.873 1.00 45.03 611 SER A CA 1
ATOM 4797 C C . SER A 1 611 ? -1.392 -14.671 -22.305 1.00 45.11 611 SER A C 1
ATOM 4798 O O . SER A 1 611 ? -1.777 -13.526 -22.539 1.00 47.10 611 SER A O 1
ATOM 4801 N N . PHE A 1 612 ? -0.338 -14.944 -21.547 1.00 45.19 612 PHE A N 1
ATOM 4802 C CA . PHE A 1 612 ? 0.454 -13.902 -20.917 1.00 45.08 612 PHE A CA 1
ATOM 4803 C C . PHE A 1 612 ? 1.912 -14.316 -20.997 1.00 47.60 612 PHE A C 1
ATOM 4804 O O . PHE A 1 612 ? 2.275 -15.407 -20.562 1.00 47.65 612 PHE A O 1
ATOM 4812 N N . ASP A 1 613 ? 2.743 -13.453 -21.570 1.00 50.97 613 ASP A N 1
ATOM 4813 C CA . ASP A 1 613 ? 4.147 -13.784 -21.789 1.00 55.53 613 ASP A CA 1
ATOM 4814 C C . ASP A 1 613 ? 5.056 -13.111 -20.765 1.00 57.86 613 ASP A C 1
ATOM 4815 O O . ASP A 1 613 ? 6.279 -13.106 -20.917 1.00 56.87 613 ASP A O 1
ATOM 4820 N N . GLY A 1 614 ? 4.451 -12.551 -19.720 1.00 53.82 614 GLY A N 1
ATOM 4821 C CA . GLY A 1 614 ? 5.194 -11.850 -18.689 1.00 51.10 614 GLY A CA 1
ATOM 4822 C C . GLY A 1 614 ? 5.212 -10.350 -18.917 1.00 49.94 614 GLY A C 1
ATOM 4823 O O . GLY A 1 614 ? 5.546 -9.577 -18.019 1.00 48.39 614 GLY A O 1
ATOM 4824 N N . GLU A 1 615 ? 4.842 -9.934 -20.122 1.00 47.95 615 GLU A N 1
ATOM 4825 C CA . GLU A 1 615 ? 4.904 -8.525 -20.491 1.00 49.60 615 GLU A CA 1
ATOM 4826 C C . GLU A 1 615 ? 3.592 -8.042 -21.103 1.00 44.18 615 GLU A C 1
ATOM 4827 O O . GLU A 1 615 ? 3.224 -6.872 -20.976 1.00 39.70 615 GLU A O 1
ATOM 4833 N N . THR A 1 616 ? 2.894 -8.949 -21.775 1.00 39.38 616 THR A N 1
ATOM 4834 C CA . THR A 1 616 ? 1.651 -8.608 -22.448 1.00 37.78 616 THR A CA 1
ATOM 4835 C C . THR A 1 616 ? 0.596 -9.662 -22.174 1.00 40.70 616 THR A C 1
ATOM 4836 O O . THR A 1 616 ? 0.856 -10.862 -22.281 1.00 46.18 616 THR A O 1
ATOM 4840 N N . LEU A 1 617 ? -0.594 -9.209 -21.802 1.00 39.43 617 LEU A N 1
ATOM 4841 C CA . LEU A 1 617 ? -1.742 -10.090 -21.701 1.00 34.75 617 LEU A CA 1
ATOM 4842 C C . LEU A 1 617 ? -2.500 -10.034 -23.018 1.00 38.75 617 LEU A C 1
ATOM 4843 O O . LEU A 1 617 ? -2.929 -8.966 -23.451 1.00 38.83 617 LEU A O 1
ATOM 4848 N N . ARG A 1 618 ? -2.656 -11.186 -23.660 1.00 35.32 618 ARG A N 1
ATOM 4849 C CA . ARG A 1 618 ? -3.362 -11.253 -24.933 1.00 38.82 618 ARG A CA 1
ATOM 4850 C C . ARG A 1 618 ? -4.697 -11.974 -24.762 1.00 42.87 618 ARG A C 1
ATOM 4851 O O . ARG A 1 618 ? -4.741 -13.127 -24.335 1.00 45.31 618 ARG A O 1
ATOM 4859 N N . VAL A 1 619 ? -5.785 -11.286 -25.084 1.00 37.51 619 VAL A N 1
ATOM 4860 C CA . VAL A 1 619 ? -7.105 -11.894 -25.000 1.00 42.94 619 VAL A CA 1
ATOM 4861 C C . VAL A 1 619 ? -7.790 -11.931 -26.366 1.00 42.60 619 VAL A C 1
ATOM 4862 O O . VAL A 1 619 ? -7.965 -10.905 -27.022 1.00 41.27 619 VAL A O 1
ATOM 4866 N N . GLN A 1 620 ? -8.165 -13.130 -26.790 1.00 41.16 620 GLN A N 1
ATOM 4867 C CA . GLN A 1 620 ? -8.823 -13.316 -28.074 1.00 42.72 620 GLN A CA 1
ATOM 4868 C C . GLN A 1 620 ? -10.149 -14.037 -27.886 1.00 39.50 620 GLN A C 1
ATOM 4869 O O . GLN A 1 620 ? -10.277 -14.905 -27.024 1.00 35.44 620 GLN A O 1
ATOM 4875 N N . TYR A 1 621 ? -11.135 -13.663 -28.692 1.00 38.14 621 TYR A N 1
ATOM 4876 C CA . TYR A 1 621 ? -12.419 -14.350 -28.710 1.00 37.17 621 TYR A CA 1
ATOM 4877 C C . TYR A 1 621 ? -13.167 -14.023 -29.993 1.00 39.46 621 TYR A C 1
ATOM 4878 O O . TYR A 1 621 ? -12.740 -13.178 -30.776 1.00 43.28 621 TYR A O 1
ATOM 4887 N N . ARG A 1 622 ? -14.287 -14.700 -30.203 1.00 37.66 622 ARG A N 1
ATOM 4888 C CA . ARG A 1 622 ? -15.087 -14.488 -31.392 1.00 38.90 622 ARG A CA 1
ATOM 4889 C C . ARG A 1 622 ? -16.489 -14.041 -31.016 1.00 42.19 622 ARG A C 1
ATOM 4890 O O . ARG A 1 622 ? -17.055 -14.493 -30.019 1.00 47.96 622 ARG A O 1
ATOM 4898 N N . ILE A 1 623 ? -17.033 -13.136 -31.819 1.00 42.19 623 ILE A N 1
ATOM 4899 C CA . ILE A 1 623 ? -18.406 -12.686 -31.670 1.00 41.17 623 ILE A CA 1
ATOM 4900 C C . ILE A 1 623 ? -19.149 -12.947 -32.972 1.00 42.44 623 ILE A C 1
ATOM 4901 O O . ILE A 1 623 ? -18.720 -12.500 -34.033 1.00 43.40 623 ILE A O 1
ATOM 4906 N N . GLU A 1 624 ? -20.249 -13.688 -32.895 1.00 43.91 624 GLU A N 1
ATOM 4907 C CA . GLU A 1 624 ? -21.084 -13.915 -34.071 1.00 44.53 624 GLU A CA 1
ATOM 4908 C C . GLU A 1 624 ? -22.458 -13.270 -33.917 1.00 42.68 624 GLU A C 1
ATOM 4909 O O . GLU A 1 624 ? -23.041 -13.272 -32.833 1.00 44.96 624 GLU A O 1
ATOM 4915 N N . ASN A 1 625 ? -22.968 -12.716 -35.009 1.00 45.75 625 ASN A N 1
ATOM 4916 C CA . ASN A 1 625 ? -24.333 -12.225 -35.035 1.00 46.95 625 ASN A CA 1
ATOM 4917 C C . ASN A 1 625 ? -25.294 -13.389 -35.244 1.00 47.03 625 ASN A C 1
ATOM 4918 O O . ASN A 1 625 ? -25.405 -13.926 -36.346 1.00 46.32 625 ASN A O 1
ATOM 4923 N N . THR A 1 626 ? -25.984 -13.784 -34.180 1.00 47.65 626 THR A N 1
ATOM 4924 C CA . THR A 1 626 ? -26.901 -14.916 -34.250 1.00 53.19 626 THR A CA 1
ATOM 4925 C C . THR A 1 626 ? -28.355 -14.482 -34.428 1.00 56.63 626 THR A C 1
ATOM 4926 O O . THR A 1 626 ? -29.269 -15.301 -34.327 1.00 56.19 626 THR A O 1
ATOM 4930 N N . GLY A 1 627 ? -28.566 -13.196 -34.696 1.00 53.72 627 GLY A N 1
ATOM 4931 C CA . GLY A 1 627 ? -29.909 -12.670 -34.869 1.00 53.01 627 GLY A CA 1
ATOM 4932 C C . GLY A 1 627 ? -30.294 -12.458 -36.320 1.00 55.27 627 GLY A C 1
ATOM 4933 O O . GLY A 1 627 ? -29.649 -12.984 -37.228 1.00 58.26 627 GLY A O 1
ATOM 4934 N N . GLY A 1 628 ? -31.348 -11.677 -36.540 1.00 54.67 628 GLY A N 1
ATOM 4935 C CA . GLY A 1 628 ? -31.891 -11.492 -37.874 1.00 53.25 628 GLY A CA 1
ATOM 4936 C C . GLY A 1 628 ? -31.672 -10.101 -38.440 1.00 55.89 628 GLY A C 1
ATOM 4937 O O . GLY A 1 628 ? -32.149 -9.783 -39.528 1.00 58.70 628 GLY A O 1
ATOM 4938 N N . ARG A 1 629 ? -30.946 -9.269 -37.702 1.00 50.91 629 ARG A N 1
ATOM 4939 C CA . ARG A 1 629 ? -30.666 -7.910 -38.148 1.00 49.74 629 ARG A CA 1
ATOM 4940 C C . ARG A 1 629 ? -29.189 -7.584 -37.968 1.00 49.28 629 ARG A C 1
ATOM 4941 O O . ARG A 1 629 ? -28.557 -8.028 -37.009 1.00 47.23 629 ARG A O 1
ATOM 4949 N N . ALA A 1 630 ? -28.636 -6.821 -38.903 1.00 46.93 630 ALA A N 1
ATOM 4950 C CA . ALA A 1 630 ? -27.250 -6.398 -38.796 1.00 46.08 630 ALA A CA 1
ATOM 4951 C C . ALA A 1 630 ? -27.082 -5.524 -37.558 1.00 49.60 630 ALA A C 1
ATOM 4952 O O . ALA A 1 630 ? -28.015 -4.832 -37.151 1.00 50.08 630 ALA A O 1
ATOM 4954 N N . GLY A 1 631 ? -25.898 -5.563 -36.953 1.00 50.40 631 GLY A N 1
ATOM 4955 C CA . GLY A 1 631 ? -25.629 -4.762 -35.772 1.00 45.47 631 GLY A CA 1
ATOM 4956 C C . GLY A 1 631 ? -24.205 -4.879 -35.263 1.00 45.69 631 GLY A C 1
ATOM 4957 O O . GLY A 1 631 ? -23.502 -5.835 -35.584 1.00 44.73 631 GLY A O 1
ATOM 4958 N N . LYS A 1 632 ? -23.783 -3.893 -34.475 1.00 42.13 632 LYS A N 1
ATOM 4959 C CA . LYS A 1 632 ? -22.465 -3.903 -33.843 1.00 43.38 632 LYS A CA 1
ATOM 4960 C C . LYS A 1 632 ? -22.574 -4.350 -32.390 1.00 42.71 632 LYS A C 1
ATOM 4961 O O . LYS A 1 632 ? -23.571 -4.073 -31.723 1.00 41.36 632 LYS A O 1
ATOM 4967 N N . GLU A 1 633 ? -21.540 -5.030 -31.902 1.00 36.27 633 GLU A N 1
ATOM 4968 C CA . GLU A 1 633 ? -21.488 -5.444 -30.508 1.00 36.04 633 GLU A CA 1
ATOM 4969 C C . GLU A 1 633 ? -20.282 -4.857 -29.781 1.00 35.07 633 GLU A C 1
ATOM 4970 O O . GLU A 1 633 ? -19.148 -4.953 -30.254 1.00 36.36 633 GLU A O 1
ATOM 4976 N N . VAL A 1 634 ? -20.543 -4.245 -28.631 1.00 33.51 634 VAL A N 1
ATOM 4977 C CA . VAL A 1 634 ? -19.480 -3.763 -27.764 1.00 30.76 634 VAL A CA 1
ATOM 4978 C C . VAL A 1 634 ? -19.127 -4.850 -26.762 1.00 38.43 634 VAL A C 1
ATOM 4979 O O . VAL A 1 634 ? -19.988 -5.313 -26.014 1.00 37.13 634 VAL A O 1
ATOM 4983 N N . SER A 1 635 ? -17.863 -5.260 -26.751 1.00 37.53 635 SER A N 1
ATOM 4984 C CA . SER A 1 635 ? -17.396 -6.229 -25.770 1.00 35.49 635 SER A CA 1
ATOM 4985 C C . SER A 1 635 ? -16.426 -5.578 -24.789 1.00 38.39 635 SER A C 1
ATOM 4986 O O . SER A 1 635 ? -15.664 -4.677 -25.146 1.00 32.21 635 SER A O 1
ATOM 4989 N N . GLN A 1 636 ? -16.474 -6.027 -23.541 1.00 38.74 636 GLN A N 1
ATOM 4990 C CA . GLN A 1 636 ? -15.678 -5.417 -22.485 1.00 32.06 636 GLN A CA 1
ATOM 4991 C C . GLN A 1 636 ? -14.846 -6.473 -21.782 1.00 32.75 636 GLN A C 1
ATOM 4992 O O . GLN A 1 636 ? -15.354 -7.533 -21.419 1.00 34.55 636 GLN A O 1
ATOM 4998 N N . VAL A 1 637 ? -13.564 -6.188 -21.593 1.00 31.82 637 VAL A N 1
ATOM 4999 C CA . VAL A 1 637 ? -12.690 -7.123 -20.894 1.00 31.15 637 VAL A CA 1
ATOM 5000 C C . VAL A 1 637 ? -12.396 -6.613 -19.485 1.00 32.30 637 VAL A C 1
ATOM 5001 O O . VAL A 1 637 ? -11.713 -5.604 -19.310 1.00 29.81 637 VAL A O 1
ATOM 5005 N N . TYR A 1 638 ? -12.943 -7.300 -18.487 1.00 30.00 638 TYR A N 1
ATOM 5006 C CA . TYR A 1 638 ? -12.662 -6.978 -17.093 1.00 30.18 638 TYR A CA 1
ATOM 5007 C C . TYR A 1 638 ? -11.627 -7.943 -16.541 1.00 32.71 638 TYR A C 1
ATOM 5008 O O . TYR A 1 638 ? -11.647 -9.137 -16.851 1.00 34.63 638 TYR A O 1
ATOM 5017 N N . ILE A 1 639 ? -10.716 -7.419 -15.732 1.00 32.07 639 ILE A N 1
ATOM 5018 C CA . ILE A 1 639 ? -9.730 -8.254 -15.069 1.00 31.50 639 ILE A CA 1
ATOM 5019 C C . ILE A 1 639 ? -10.000 -8.250 -13.567 1.00 33.04 639 ILE A C 1
ATOM 5020 O O . ILE A 1 639 ? -10.127 -7.190 -12.957 1.00 27.80 639 ILE A O 1
ATOM 5025 N N . LYS A 1 640 ? 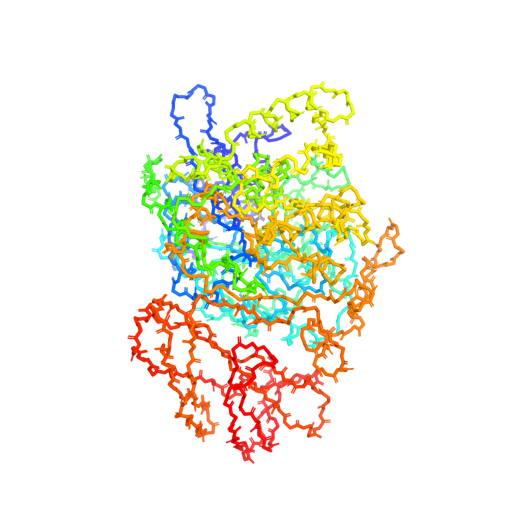-10.099 -9.438 -12.982 1.00 33.15 640 LYS A N 1
ATOM 5026 C CA . LYS A 1 640 ? -10.229 -9.571 -11.538 1.00 30.75 640 LYS A CA 1
ATOM 5027 C C . LYS A 1 640 ? -8.887 -9.997 -10.954 1.00 31.49 640 LYS A C 1
ATOM 5028 O O . LYS A 1 640 ? -8.442 -11.125 -11.162 1.00 33.99 640 LYS A O 1
ATOM 5034 N N . ALA A 1 641 ? -8.233 -9.078 -10.250 1.00 32.49 641 ALA A N 1
ATOM 5035 C CA . ALA A 1 641 ? -6.934 -9.350 -9.638 1.00 33.78 641 ALA A CA 1
ATOM 5036 C C . ALA A 1 641 ? -7.099 -10.171 -8.367 1.00 32.73 641 ALA A C 1
ATOM 5037 O O . ALA A 1 641 ? -8.143 -10.097 -7.720 1.00 37.06 641 ALA A O 1
ATOM 5039 N N . PRO A 1 642 ? -6.064 -10.947 -8.001 1.00 31.79 642 PRO A N 1
ATOM 5040 C CA . PRO A 1 642 ? -6.113 -11.736 -6.765 1.00 32.06 642 PRO A CA 1
ATOM 5041 C C . PRO A 1 642 ? -6.160 -10.808 -5.561 1.00 32.34 642 PRO A C 1
ATOM 5042 O O . PRO A 1 642 ? -5.665 -9.681 -5.639 1.00 32.36 642 PRO A O 1
ATOM 5046 N N . LYS A 1 643 ? -6.736 -11.272 -4.459 1.00 31.99 643 LYS A N 1
ATOM 5047 C CA . LYS A 1 643 ? -6.793 -10.452 -3.255 1.00 38.81 643 LYS A CA 1
ATOM 5048 C C . LYS A 1 643 ? -5.392 -10.091 -2.762 1.00 41.04 643 LYS A C 1
ATOM 5049 O O . LYS A 1 643 ? -5.121 -8.937 -2.427 1.00 47.58 643 LYS A O 1
ATOM 5055 N N . GLY A 1 644 ? -4.504 -11.076 -2.735 1.00 31.62 644 GLY A N 1
ATOM 5056 C CA . GLY A 1 644 ? -3.104 -10.828 -2.435 1.00 29.68 644 GLY A CA 1
ATOM 5057 C C . GLY A 1 644 ? -2.826 -9.986 -1.201 1.00 29.75 644 GLY A C 1
ATOM 5058 O O . GLY A 1 644 ? -3.148 -10.382 -0.086 1.00 30.65 644 GLY A O 1
ATOM 5059 N N . LYS A 1 645 ? -2.233 -8.813 -1.412 1.00 27.43 645 LYS A N 1
ATOM 5060 C CA . LYS A 1 645 ? -1.689 -8.009 -0.319 1.00 33.84 645 LYS A CA 1
ATOM 5061 C C . LYS A 1 645 ? -2.574 -6.824 0.036 1.00 31.02 645 LYS A C 1
ATOM 5062 O O . LYS A 1 645 ? -2.697 -6.468 1.197 1.00 30.15 645 LYS A O 1
ATOM 5068 N N . ILE A 1 646 ? -3.176 -6.208 -0.971 1.00 34.04 646 ILE A N 1
ATOM 5069 C CA . ILE A 1 646 ? -3.928 -4.983 -0.754 1.00 35.24 646 ILE A CA 1
ATOM 5070 C C . ILE A 1 646 ? -5.366 -5.130 -1.244 1.00 33.54 646 ILE A C 1
ATOM 5071 O O . ILE A 1 646 ? -5.633 -5.903 -2.168 1.00 31.02 646 ILE A O 1
ATOM 5076 N N . ASP A 1 647 ? -6.291 -4.399 -0.620 1.00 25.10 647 ASP A N 1
ATOM 5077 C CA . ASP A 1 647 ? -7.673 -4.379 -1.089 1.00 27.12 647 ASP A CA 1
ATOM 5078 C C . ASP A 1 647 ? -7.755 -3.833 -2.512 1.00 30.34 647 ASP A C 1
ATOM 5079 O O . ASP A 1 647 ? -7.025 -2.907 -2.875 1.00 32.92 647 ASP A O 1
ATOM 5084 N N . LYS A 1 648 ? -8.655 -4.407 -3.304 1.00 24.90 648 LYS A N 1
ATOM 5085 C CA . LYS A 1 648 ? -8.861 -4.002 -4.686 1.00 27.16 648 LYS A CA 1
ATOM 5086 C C . LYS A 1 648 ? -10.322 -4.212 -5.032 1.00 29.38 648 LYS A C 1
ATOM 5087 O O . LYS A 1 648 ? -10.982 -5.053 -4.425 1.00 25.87 648 LYS A O 1
ATOM 5093 N N . PRO A 1 649 ? -10.829 -3.471 -6.032 1.00 25.02 649 PRO A N 1
ATOM 5094 C CA . PRO A 1 649 ? -12.205 -3.685 -6.484 1.00 29.90 649 PRO A CA 1
ATOM 5095 C C . PRO A 1 649 ? -12.407 -5.104 -6.984 1.00 29.79 649 PRO A C 1
ATOM 5096 O O . PRO A 1 649 ? -11.447 -5.781 -7.366 1.00 29.70 649 PRO A O 1
ATOM 5100 N N . PHE A 1 650 ? -13.661 -5.540 -6.970 1.00 28.01 650 PHE A N 1
ATOM 5101 C CA . PHE A 1 650 ? -14.057 -6.844 -7.489 1.00 27.82 650 PHE A CA 1
ATOM 5102 C C . PHE A 1 650 ? -13.457 -7.108 -8.878 1.00 31.61 650 PHE A C 1
ATOM 5103 O O . PHE A 1 650 ? -12.916 -8.178 -9.142 1.00 31.27 650 PHE A O 1
ATOM 5111 N N . GLN A 1 651 ? -13.554 -6.122 -9.760 1.00 26.05 651 GLN A N 1
ATOM 5112 C CA . GLN A 1 651 ? -12.989 -6.233 -11.100 1.00 25.13 651 GLN A CA 1
ATOM 5113 C C . GLN A 1 651 ? -12.754 -4.842 -11.668 1.00 27.71 651 GLN A C 1
ATOM 5114 O O . GLN A 1 651 ? -13.339 -3.867 -11.198 1.00 30.00 651 GLN A O 1
ATOM 5120 N N . GLU A 1 652 ? -11.910 -4.756 -12.691 1.00 27.11 652 GLU A N 1
ATOM 5121 C CA . GLU A 1 652 ? -11.655 -3.485 -13.358 1.00 28.88 652 GLU A CA 1
ATOM 5122 C C . GLU A 1 652 ? -11.584 -3.651 -14.880 1.00 28.23 652 GLU A C 1
ATOM 5123 O O . GLU A 1 652 ? -10.923 -4.560 -15.387 1.00 29.93 652 GLU A O 1
ATOM 5129 N N . LEU A 1 653 ? -12.280 -2.777 -15.598 1.00 27.69 653 LEU A N 1
ATOM 5130 C CA . LEU A 1 653 ? -12.198 -2.736 -17.054 1.00 30.28 653 LEU A CA 1
ATOM 5131 C C . LEU A 1 653 ? -10.764 -2.446 -17.468 1.00 29.86 653 LEU A C 1
ATOM 5132 O O . LEU A 1 653 ? -10.183 -1.455 -17.030 1.00 32.27 653 LEU A O 1
ATOM 5137 N N . LYS A 1 654 ? -10.189 -3.298 -18.309 1.00 32.47 654 LYS A N 1
ATOM 5138 C CA . LYS A 1 654 ? -8.832 -3.058 -18.800 1.00 29.69 654 LYS A CA 1
ATOM 5139 C C . LYS A 1 654 ? -8.765 -2.917 -20.319 1.00 31.56 654 LYS A C 1
ATOM 5140 O O . LYS A 1 654 ? -7.813 -2.348 -20.849 1.00 28.66 654 LYS A O 1
ATOM 5146 N N . ALA A 1 655 ? -9.761 -3.457 -21.016 1.00 28.53 655 ALA A N 1
ATOM 5147 C CA . ALA A 1 655 ? -9.829 -3.337 -22.470 1.00 29.29 655 ALA A CA 1
ATOM 5148 C C . ALA A 1 655 ? -11.274 -3.384 -22.939 1.00 30.49 655 ALA A C 1
ATOM 5149 O O . ALA A 1 655 ? -12.162 -3.809 -22.199 1.00 29.10 655 ALA A O 1
ATOM 5151 N N . PHE A 1 656 ? -11.502 -2.947 -24.173 1.00 30.94 656 PHE A N 1
ATOM 5152 C CA . PHE A 1 656 ? -12.824 -3.022 -24.779 1.00 30.54 656 PHE A CA 1
ATOM 5153 C C . PHE A 1 656 ? -12.726 -2.939 -26.292 1.00 35.11 656 PHE A C 1
ATOM 5154 O O . PHE A 1 656 ? -11.706 -2.517 -26.838 1.00 36.69 656 PHE A O 1
ATOM 5162 N N . HIS A 1 657 ? -13.801 -3.332 -26.964 1.00 35.27 657 HIS A N 1
ATOM 5163 C CA . HIS A 1 657 ? -13.790 -3.454 -28.412 1.00 36.77 657 HIS A CA 1
ATOM 5164 C C . HIS A 1 657 ? -15.202 -3.267 -28.948 1.00 35.63 657 HIS A C 1
ATOM 5165 O O . HIS A 1 657 ? -16.180 -3.512 -28.241 1.00 33.59 657 HIS A O 1
ATOM 5172 N N . LYS A 1 658 ? -15.305 -2.820 -30.195 1.00 31.11 658 LYS A N 1
ATOM 5173 C CA . LYS A 1 658 ? -16.594 -2.771 -30.866 1.00 31.59 658 LYS A CA 1
ATOM 5174 C C . LYS A 1 658 ? -16.447 -3.328 -32.267 1.00 38.50 658 LYS A C 1
ATOM 5175 O O . LYS A 1 658 ? -15.608 -2.881 -33.051 1.00 35.15 658 LYS A O 1
ATOM 5181 N N . THR A 1 659 ? -17.269 -4.324 -32.560 1.00 36.98 659 THR A N 1
ATOM 5182 C CA . THR A 1 659 ? -17.193 -5.056 -33.806 1.00 38.39 659 THR A CA 1
ATOM 5183 C C . THR A 1 659 ? -17.634 -4.178 -34.976 1.00 42.76 659 THR A C 1
ATOM 5184 O O . THR A 1 659 ? -18.248 -3.127 -34.783 1.00 41.62 659 THR A O 1
ATOM 5188 N N . ARG A 1 660 ? -17.305 -4.600 -36.190 1.00 43.54 660 ARG A N 1
ATOM 5189 C CA . ARG A 1 660 ? -17.813 -3.926 -37.375 1.00 46.90 660 ARG A CA 1
ATOM 5190 C C . ARG A 1 660 ? -19.321 -4.135 -37.411 1.00 43.23 660 ARG A C 1
ATOM 5191 O O . ARG A 1 660 ? -19.879 -4.795 -36.535 1.00 41.49 660 ARG A O 1
ATOM 5199 N N . LEU A 1 661 ? -19.984 -3.576 -38.415 1.00 43.73 661 LEU A N 1
ATOM 5200 C CA . LEU A 1 661 ? -21.396 -3.866 -38.622 1.00 45.38 661 LEU A CA 1
ATOM 5201 C C . LEU A 1 661 ? -21.534 -5.289 -39.149 1.00 45.63 661 LEU A C 1
ATOM 5202 O O . LEU A 1 661 ? -21.216 -5.566 -40.305 1.00 51.27 661 LEU A O 1
ATOM 5207 N N . LEU A 1 662 ? -21.998 -6.194 -38.293 1.00 47.79 662 LEU A N 1
ATOM 5208 C CA . LEU A 1 662 ? -22.112 -7.602 -38.657 1.00 49.74 662 LEU A CA 1
ATOM 5209 C C . LEU A 1 662 ? -23.502 -7.936 -39.173 1.00 52.82 662 LEU A C 1
ATOM 5210 O O . LEU A 1 662 ? -24.499 -7.650 -38.511 1.00 48.97 662 LEU A O 1
ATOM 5215 N N . ASN A 1 663 ? -23.557 -8.539 -40.359 1.00 54.80 663 ASN A N 1
ATOM 5216 C CA . ASN A 1 663 ? -24.798 -9.087 -40.889 1.00 58.46 663 ASN A CA 1
ATOM 5217 C C . ASN A 1 663 ? -25.133 -10.384 -40.168 1.00 53.99 663 ASN A C 1
ATOM 5218 O O . ASN A 1 663 ? -24.258 -11.002 -39.561 1.00 54.18 663 ASN A O 1
ATOM 5223 N N . PRO A 1 664 ? -26.406 -10.798 -40.219 1.00 50.82 664 PRO A N 1
ATOM 5224 C CA . PRO A 1 664 ? -26.801 -12.073 -39.617 1.00 53.62 664 PRO A CA 1
ATOM 5225 C C . PRO A 1 664 ? -25.881 -13.203 -40.066 1.00 54.96 664 PRO A C 1
ATOM 5226 O O . PRO A 1 664 ? -25.681 -13.382 -41.264 1.00 56.19 664 PRO A O 1
ATOM 5230 N N . GLY A 1 665 ? -25.319 -13.942 -39.115 1.00 53.54 665 GLY A N 1
ATOM 5231 C CA . GLY A 1 665 ? -24.467 -15.073 -39.439 1.00 56.84 665 GLY A CA 1
ATOM 5232 C C . GLY A 1 665 ? -22.989 -14.733 -39.498 1.00 57.20 665 GLY A C 1
ATOM 5233 O O . GLY A 1 665 ? -22.136 -15.620 -39.443 1.00 58.77 665 GLY A O 1
ATOM 5234 N N . GLU A 1 666 ? -22.681 -13.446 -39.616 1.00 54.21 666 GLU A N 1
ATOM 5235 C CA . GLU A 1 666 ? -21.293 -13.000 -39.664 1.00 50.16 666 GLU A CA 1
ATOM 5236 C C . GLU A 1 666 ? -20.655 -12.987 -38.281 1.00 47.97 666 GLU A C 1
ATOM 5237 O O . GLU A 1 666 ? -21.312 -12.693 -37.281 1.00 49.28 666 GLU A O 1
ATOM 5243 N N . SER A 1 667 ? -19.366 -13.303 -38.233 1.00 44.25 667 SER A N 1
ATOM 5244 C CA . SER A 1 667 ? -18.619 -13.218 -36.987 1.00 52.13 667 SER A CA 1
ATOM 5245 C C . SER A 1 667 ? -17.351 -12.386 -37.177 1.00 48.55 667 SER A C 1
ATOM 5246 O O . SER A 1 667 ? -16.977 -12.047 -38.301 1.00 47.60 667 SER A O 1
ATOM 5249 N N . GLU A 1 668 ? -16.699 -12.053 -36.071 1.00 44.65 668 GLU A N 1
ATOM 5250 C CA . GLU A 1 668 ? -15.448 -11.307 -36.115 1.00 46.11 668 GLU A CA 1
ATOM 5251 C C . GLU A 1 668 ? -14.547 -11.777 -34.983 1.00 44.93 668 GLU A C 1
ATOM 5252 O O . GLU A 1 668 ? -15.011 -12.000 -33.866 1.00 41.63 668 GLU A O 1
ATOM 5258 N N . GLU A 1 669 ? -13.264 -11.951 -35.275 1.00 44.19 669 GLU A N 1
ATOM 5259 C CA . GLU A 1 669 ? -12.315 -12.349 -34.248 1.00 48.88 669 GLU A CA 1
ATOM 5260 C C . GLU A 1 669 ? -11.715 -11.112 -33.589 1.00 46.68 669 GLU A C 1
ATOM 5261 O O . GLU A 1 669 ? -11.164 -10.241 -34.263 1.00 46.30 669 GLU A O 1
ATOM 5267 N N . VAL A 1 670 ? -11.850 -11.039 -32.268 1.00 42.35 670 VAL A N 1
ATOM 5268 C CA . VAL A 1 670 ? -11.361 -9.908 -31.495 1.00 41.87 670 VAL A CA 1
ATOM 5269 C C . VAL A 1 670 ? -10.022 -10.241 -30.844 1.00 41.68 670 VAL A C 1
ATOM 5270 O O . VAL A 1 670 ? -9.863 -11.299 -30.238 1.00 39.39 670 VAL A O 1
ATOM 5274 N N . VAL A 1 671 ? -9.057 -9.338 -30.983 1.00 42.68 671 VAL A N 1
ATOM 5275 C CA . VAL A 1 671 ? -7.738 -9.535 -30.398 1.00 45.11 671 VAL A CA 1
ATOM 5276 C C . VAL A 1 671 ? -7.329 -8.292 -29.626 1.00 41.02 671 VAL A C 1
ATOM 5277 O O . VAL A 1 671 ? -7.112 -7.231 -30.207 1.00 39.26 671 VAL A O 1
ATOM 5281 N N . LEU A 1 672 ? -7.227 -8.425 -28.310 1.00 41.95 672 LEU A N 1
ATOM 5282 C CA . LEU A 1 672 ? -6.889 -7.294 -27.462 1.00 41.28 672 LEU A CA 1
ATOM 5283 C C . LEU A 1 672 ? -5.632 -7.578 -26.650 1.00 45.06 672 LEU A C 1
ATOM 5284 O O . LEU A 1 672 ? -5.475 -8.662 -26.087 1.00 48.19 672 LEU A O 1
ATOM 5289 N N . GLU A 1 673 ? -4.735 -6.600 -26.597 1.00 41.31 673 GLU A N 1
ATOM 5290 C CA . GLU A 1 673 ? -3.510 -6.743 -25.824 1.00 44.82 673 GLU A CA 1
ATOM 5291 C C . GLU A 1 673 ? -3.451 -5.728 -24.691 1.00 43.37 673 GLU A C 1
ATOM 5292 O O . GLU A 1 673 ? -3.763 -4.550 -24.877 1.00 41.69 673 GLU A O 1
ATOM 5298 N N . ILE A 1 674 ? -3.057 -6.205 -23.515 1.00 35.12 674 ILE A N 1
ATOM 5299 C CA . ILE A 1 674 ? -2.972 -5.378 -22.322 1.00 35.42 674 ILE A CA 1
ATOM 5300 C C . ILE A 1 674 ? -1.577 -5.503 -21.726 1.00 37.99 674 ILE A C 1
ATOM 5301 O O . ILE A 1 674 ? -1.170 -6.589 -21.306 1.00 40.15 674 ILE A O 1
ATOM 5306 N N . PRO A 1 675 ? -0.833 -4.391 -21.699 1.00 40.40 675 PRO A N 1
ATOM 5307 C CA . PRO A 1 675 ? 0.512 -4.362 -21.109 1.00 38.75 675 PRO A CA 1
ATOM 5308 C C . PRO A 1 675 ? 0.463 -4.664 -19.609 1.00 35.00 675 PRO A C 1
ATOM 5309 O O . PRO A 1 675 ? -0.460 -4.224 -18.922 1.00 31.96 675 PRO A O 1
ATOM 5313 N N . VAL A 1 676 ? 1.439 -5.417 -19.113 1.00 33.09 676 VAL A N 1
ATOM 5314 C CA . VAL A 1 676 ? 1.425 -5.877 -17.724 1.00 32.38 676 VAL A CA 1
ATOM 5315 C C . VAL A 1 676 ? 1.261 -4.731 -16.725 1.00 36.45 676 VAL A C 1
ATOM 5316 O O . VAL A 1 676 ? 0.590 -4.876 -15.697 1.00 35.78 676 VAL A O 1
ATOM 5320 N N . ARG A 1 677 ? 1.853 -3.586 -17.047 1.00 39.16 677 ARG A N 1
ATOM 5321 C CA . ARG A 1 677 ? 1.765 -2.393 -16.210 1.00 38.38 677 ARG A CA 1
ATOM 5322 C C . ARG A 1 677 ? 0.325 -1.981 -15.895 1.00 40.37 677 ARG A C 1
ATOM 5323 O O . ARG A 1 677 ? 0.034 -1.510 -14.795 1.00 37.66 677 ARG A O 1
ATOM 5331 N N . ASP A 1 678 ? -0.570 -2.146 -16.867 1.00 40.98 678 ASP A N 1
ATOM 5332 C CA . ASP A 1 678 ? -1.964 -1.746 -16.694 1.00 41.19 678 ASP A CA 1
ATOM 5333 C C . ASP A 1 678 ? -2.667 -2.601 -15.648 1.00 39.77 678 ASP A C 1
ATOM 5334 O O . ASP A 1 678 ? -3.778 -2.279 -15.218 1.00 39.42 678 ASP A O 1
ATOM 5339 N N . LEU A 1 679 ? -2.023 -3.690 -15.242 1.00 36.68 679 LEU A N 1
ATOM 5340 C CA . LEU A 1 679 ? -2.607 -4.592 -14.251 1.00 37.96 679 LEU A CA 1
ATOM 5341 C C . LEU A 1 679 ? -2.367 -4.130 -12.812 1.00 36.51 679 LEU A C 1
ATOM 5342 O O . LEU A 1 679 ? -2.957 -4.676 -11.878 1.00 36.56 679 LEU A O 1
ATOM 5347 N N . ALA A 1 680 ? -1.506 -3.129 -12.637 1.00 30.25 680 ALA A N 1
ATOM 5348 C CA . ALA A 1 680 ? -1.069 -2.708 -11.301 1.00 29.46 680 ALA A CA 1
ATOM 5349 C C . ALA A 1 680 ? -2.146 -2.035 -10.456 1.00 33.97 680 ALA A C 1
ATOM 5350 O O . ALA A 1 680 ? -3.107 -1.462 -10.978 1.00 30.06 680 ALA A O 1
ATOM 5352 N N . SER A 1 681 ? -1.972 -2.130 -9.139 1.00 30.50 681 SER A N 1
ATOM 5353 C CA . SER A 1 681 ? -2.692 -1.297 -8.190 1.00 31.01 681 SER A CA 1
ATOM 5354 C C . SER A 1 681 ? -1.659 -0.412 -7.519 1.00 36.14 681 SER A C 1
ATOM 5355 O O . SER A 1 681 ? -0.479 -0.764 -7.468 1.00 34.81 681 SER A O 1
ATOM 5358 N N . PHE A 1 682 ? -2.094 0.735 -7.009 1.00 34.06 682 PHE A N 1
ATOM 5359 C CA . PHE A 1 682 ? -1.180 1.673 -6.367 1.00 27.45 682 PHE A CA 1
ATOM 5360 C C . PHE A 1 682 ? -1.309 1.573 -4.849 1.00 29.37 682 PHE A C 1
ATOM 5361 O O . PHE A 1 682 ? -2.378 1.829 -4.297 1.00 31.23 682 PHE A O 1
ATOM 5369 N N . ASN A 1 683 ? -0.220 1.198 -4.179 1.00 31.40 683 ASN A N 1
ATOM 5370 C CA . ASN A 1 683 ? -0.254 0.947 -2.736 1.00 30.80 683 ASN A CA 1
ATOM 5371 C C . ASN A 1 683 ? 0.038 2.172 -1.875 1.00 33.91 683 ASN A C 1
ATOM 5372 O O . ASN A 1 683 ? 0.239 2.056 -0.663 1.00 33.47 683 ASN A O 1
ATOM 5377 N N . GLY A 1 684 ? 0.057 3.342 -2.502 1.00 35.38 684 GLY A N 1
ATOM 5378 C CA . GLY A 1 684 ? 0.340 4.575 -1.793 1.00 35.87 684 GLY A CA 1
ATOM 5379 C C . GLY A 1 684 ? 1.731 5.089 -2.105 1.00 40.23 684 GLY A C 1
ATOM 5380 O O . GLY A 1 684 ? 1.996 6.286 -1.997 1.00 39.01 684 GLY A O 1
ATOM 5381 N N . GLU A 1 685 ? 2.621 4.177 -2.492 1.00 41.43 685 GLU A N 1
ATOM 5382 C CA . GLU A 1 685 ? 3.996 4.529 -2.837 1.00 42.86 685 GLU A CA 1
ATOM 5383 C C . GLU A 1 685 ? 4.318 4.120 -4.272 1.00 41.46 685 GLU A C 1
ATOM 5384 O O . GLU A 1 685 ? 4.900 4.889 -5.034 1.00 39.47 685 GLU A O 1
ATOM 5390 N N . GLU A 1 686 ? 3.943 2.896 -4.633 1.00 42.34 686 GLU A N 1
ATOM 5391 C CA . GLU A 1 686 ? 4.324 2.334 -5.921 1.00 42.52 686 GLU A CA 1
ATOM 5392 C C . GLU A 1 686 ? 3.172 1.613 -6.599 1.00 40.92 686 GLU A C 1
ATOM 5393 O O . GLU A 1 686 ? 2.254 1.114 -5.940 1.00 38.88 686 GLU A O 1
ATOM 5399 N N . TRP A 1 687 ? 3.234 1.554 -7.923 1.00 35.46 687 TRP A N 1
ATOM 5400 C CA . TRP A 1 687 ? 2.364 0.679 -8.685 1.00 32.10 687 TRP A CA 1
ATOM 5401 C C . TRP A 1 687 ? 2.892 -0.743 -8.535 1.00 39.70 687 TRP A C 1
ATOM 5402 O O . TRP A 1 687 ? 4.088 -0.994 -8.699 1.00 41.90 687 TRP A O 1
ATOM 5413 N N . VAL A 1 688 ? 2.004 -1.674 -8.213 1.00 35.91 688 VAL A N 1
ATOM 5414 C CA . VAL A 1 688 ? 2.412 -3.051 -7.989 1.00 36.17 688 VAL A CA 1
ATOM 5415 C C . VAL A 1 688 ? 1.525 -4.017 -8.756 1.00 38.87 688 VAL A C 1
ATOM 5416 O O . VAL A 1 688 ? 0.300 -3.981 -8.635 1.00 36.13 688 VAL A O 1
ATOM 5420 N N . VAL A 1 689 ? 2.147 -4.865 -9.566 1.00 35.73 689 VAL A N 1
ATOM 5421 C CA . VAL A 1 689 ? 1.438 -5.994 -10.146 1.00 36.27 689 VAL A CA 1
ATOM 5422 C C . VAL A 1 689 ? 1.767 -7.221 -9.308 1.00 37.09 689 VAL A C 1
ATOM 5423 O O . VAL A 1 689 ? 2.880 -7.749 -9.369 1.00 36.30 689 VAL A O 1
ATOM 5427 N N . GLU A 1 690 ? 0.802 -7.655 -8.507 1.00 30.98 690 GLU A N 1
ATOM 5428 C CA . GLU A 1 690 ? 1.016 -8.771 -7.595 1.00 37.66 690 GLU A CA 1
ATOM 5429 C C . GLU A 1 690 ? 1.051 -10.100 -8.336 1.00 38.63 690 GLU A C 1
ATOM 5430 O O . GLU A 1 690 ? 0.351 -10.287 -9.330 1.00 35.53 690 GLU A O 1
ATOM 5436 N N . ALA A 1 691 ? 1.882 -11.017 -7.856 1.00 43.01 691 ALA A N 1
ATOM 5437 C CA . ALA A 1 691 ? 1.910 -12.367 -8.395 1.00 44.76 691 ALA A CA 1
ATOM 5438 C C . ALA A 1 691 ? 0.611 -13.061 -8.014 1.00 43.67 691 ALA A C 1
ATOM 5439 O O . ALA A 1 691 ? -0.058 -12.655 -7.067 1.00 43.35 691 ALA A O 1
ATOM 5441 N N . GLY A 1 692 ? 0.257 -14.109 -8.747 1.00 41.66 692 GLY A N 1
ATOM 5442 C CA . GLY A 1 692 ? -0.953 -14.854 -8.454 1.00 41.27 692 GLY A CA 1
ATOM 5443 C C . GLY A 1 692 ? -1.844 -15.073 -9.665 1.00 38.33 692 GLY A C 1
ATOM 5444 O O . GLY A 1 692 ? -1.478 -14.748 -10.798 1.00 35.33 692 GLY A O 1
ATOM 5445 N N . GLU A 1 693 ? -3.027 -15.624 -9.424 1.00 37.39 693 GLU A N 1
ATOM 5446 C CA . GLU A 1 693 ? -3.943 -15.944 -10.511 1.00 39.15 693 GLU A CA 1
ATOM 5447 C C . GLU A 1 693 ? -4.952 -14.827 -10.766 1.00 33.97 693 GLU A C 1
ATOM 5448 O O . GLU A 1 693 ? -5.661 -14.402 -9.857 1.00 33.96 693 GLU A O 1
ATOM 5454 N N . TYR A 1 694 ? -5.007 -14.368 -12.013 1.00 35.70 694 TYR A N 1
ATOM 5455 C CA . TYR A 1 694 ? -5.952 -13.343 -12.442 1.00 34.31 694 TYR A CA 1
ATOM 5456 C C . TYR A 1 694 ? -7.087 -13.970 -13.251 1.00 38.68 694 TYR A C 1
ATOM 5457 O O . TYR A 1 694 ? -6.877 -14.943 -13.975 1.00 41.11 694 TYR A O 1
ATOM 5466 N N . GLU A 1 695 ? -8.289 -13.414 -13.136 1.00 33.32 695 GLU A N 1
ATOM 5467 C CA . GLU A 1 695 ? -9.402 -13.887 -13.949 1.00 36.56 695 GLU A CA 1
ATOM 5468 C C . GLU A 1 695 ? -9.710 -12.899 -15.066 1.00 37.53 695 GLU A C 1
ATOM 5469 O O . GLU A 1 695 ? -9.831 -11.696 -14.834 1.00 33.52 695 GLU A O 1
ATOM 5475 N N . VAL A 1 696 ? -9.822 -13.418 -16.280 1.00 33.09 696 VAL A N 1
ATOM 5476 C CA . VAL A 1 696 ? -10.244 -12.618 -17.412 1.00 32.39 696 VAL A CA 1
ATOM 5477 C C . VAL A 1 696 ? -11.740 -12.827 -17.595 1.00 34.67 696 VAL A C 1
ATOM 5478 O O . VAL A 1 696 ? -12.210 -13.961 -17.712 1.00 37.24 696 VAL A O 1
ATOM 5482 N N . ARG A 1 697 ? -12.480 -11.727 -17.592 1.00 28.07 697 ARG A N 1
ATOM 5483 C CA . ARG A 1 697 ? -13.930 -11.761 -17.709 1.00 30.48 697 ARG A CA 1
ATOM 5484 C C . ARG A 1 697 ? -14.362 -10.937 -18.921 1.00 31.15 697 ARG A C 1
ATOM 5485 O O . ARG A 1 697 ? -14.260 -9.711 -18.916 1.00 30.17 697 ARG A O 1
ATOM 5493 N N . VAL A 1 698 ? -14.824 -11.611 -19.969 1.00 31.13 698 VAL A N 1
ATOM 5494 C CA . VAL A 1 698 ? -15.270 -10.915 -21.175 1.00 27.56 698 VAL A CA 1
ATOM 5495 C C . VAL A 1 698 ? -16.785 -10.770 -21.131 1.00 31.40 698 VAL A C 1
ATOM 5496 O O . VAL A 1 698 ? -17.508 -11.769 -21.128 1.00 30.79 698 VAL A O 1
ATOM 5500 N N . GLY A 1 699 ? -17.261 -9.529 -21.078 1.00 30.71 699 GLY A N 1
ATOM 5501 C CA . GLY A 1 699 ? -18.679 -9.277 -20.883 1.00 37.26 699 GLY A CA 1
ATOM 5502 C C . GLY A 1 699 ? -19.391 -8.464 -21.953 1.00 37.63 699 GLY A C 1
ATOM 5503 O O . GLY A 1 699 ? -18.769 -7.738 -22.729 1.00 35.32 699 GLY A O 1
ATOM 5504 N N . ALA A 1 700 ? -20.712 -8.609 -21.995 1.00 36.14 700 ALA A N 1
ATOM 5505 C CA . ALA A 1 700 ? -21.566 -7.761 -22.819 1.00 33.17 700 ALA A CA 1
ATOM 5506 C C . ALA A 1 700 ? -22.004 -6.591 -21.946 1.00 35.28 700 ALA A C 1
ATOM 5507 O O . ALA A 1 700 ? -22.659 -5.654 -22.406 1.00 37.27 700 ALA A O 1
ATOM 5509 N N . SER A 1 701 ? -21.640 -6.687 -20.668 1.00 31.26 701 SER A N 1
ATOM 5510 C CA . SER A 1 701 ? -21.744 -5.601 -19.702 1.00 27.60 701 SER A CA 1
ATOM 5511 C C . SER A 1 701 ? -20.907 -6.002 -18.489 1.00 29.67 701 SER A C 1
ATOM 5512 O O . SER A 1 701 ? -20.344 -7.098 -18.447 1.00 28.70 701 SER A O 1
ATOM 5515 N N . SER A 1 702 ? -20.830 -5.130 -17.493 1.00 31.75 702 SER A N 1
ATOM 5516 C CA . SER A 1 702 ? -20.026 -5.442 -16.314 1.00 31.17 702 SER A CA 1
ATOM 5517 C C . SER A 1 702 ? -20.608 -6.613 -15.515 1.00 34.26 702 SER A C 1
ATOM 5518 O O . SER A 1 702 ? -19.912 -7.214 -14.702 1.00 32.36 702 SER A O 1
ATOM 5521 N N . ARG A 1 703 ? -21.875 -6.945 -15.762 1.00 33.56 703 ARG A N 1
ATOM 5522 C CA . ARG A 1 703 ? -22.548 -8.005 -15.014 1.00 34.17 703 ARG A CA 1
ATOM 5523 C C . ARG A 1 703 ? -23.080 -9.125 -15.904 1.00 38.20 703 ARG A C 1
ATOM 5524 O O . ARG A 1 703 ? -23.773 -10.030 -15.436 1.00 40.05 703 ARG A O 1
ATOM 5532 N N . ASN A 1 704 ? -22.757 -9.056 -17.189 1.00 38.42 704 ASN A N 1
ATOM 5533 C CA . ASN A 1 704 ? -23.143 -10.093 -18.133 1.00 33.62 704 ASN A CA 1
ATOM 5534 C C . ASN A 1 704 ? -21.886 -10.663 -18.768 1.00 34.24 704 ASN A C 1
ATOM 5535 O O . ASN A 1 704 ? -21.574 -10.381 -19.927 1.00 31.50 704 ASN A O 1
ATOM 5540 N N . ILE A 1 705 ? -21.155 -11.452 -17.990 1.00 29.33 705 ILE A N 1
ATOM 5541 C CA . ILE A 1 705 ? -19.893 -12.024 -18.442 1.00 28.42 705 ILE A CA 1
ATOM 5542 C C . ILE A 1 705 ? -20.137 -13.238 -19.330 1.00 33.45 705 ILE A C 1
ATOM 5543 O O . ILE A 1 705 ? -20.781 -14.207 -18.922 1.00 31.29 705 ILE A O 1
ATOM 5548 N N . LYS A 1 706 ? -19.623 -13.168 -20.550 1.00 34.02 706 LYS A N 1
ATOM 5549 C CA . LYS A 1 706 ? -19.878 -14.188 -21.551 1.00 37.04 706 LYS A CA 1
ATOM 5550 C C . LYS A 1 706 ? -18.779 -15.238 -21.571 1.00 40.20 706 LYS A C 1
ATOM 5551 O O . LYS A 1 706 ? -19.040 -16.410 -21.839 1.00 41.27 706 LYS A O 1
ATOM 5557 N N . LEU A 1 707 ? -17.551 -14.816 -21.291 1.00 32.64 707 LEU A N 1
ATOM 5558 C CA . LEU A 1 707 ? -16.417 -15.736 -21.310 1.00 32.62 707 LEU A CA 1
ATOM 5559 C C . LEU A 1 707 ? -15.475 -15.490 -20.132 1.00 35.50 707 LEU A C 1
ATOM 5560 O O . LEU A 1 707 ? -15.225 -14.345 -19.748 1.00 33.67 707 LEU A O 1
ATOM 5565 N N . LYS A 1 708 ? -14.964 -16.574 -19.558 1.00 39.19 708 LYS A N 1
ATOM 5566 C CA . LYS A 1 708 ? -14.040 -16.484 -18.435 1.00 39.09 708 LYS A CA 1
ATOM 5567 C C . LYS A 1 708 ? -12.819 -17.360 -18.656 1.00 38.68 708 LYS A C 1
ATOM 5568 O O . LYS A 1 708 ? -12.920 -18.483 -19.152 1.00 37.02 708 LYS A O 1
ATOM 5574 N N . GLY A 1 709 ? -11.663 -16.830 -18.284 1.00 38.46 709 GLY A N 1
ATOM 5575 C CA . GLY A 1 709 ? -10.424 -17.576 -18.328 1.00 41.37 709 GLY A CA 1
ATOM 5576 C C . GLY A 1 709 ? -9.507 -17.062 -17.241 1.00 42.45 709 GLY A C 1
ATOM 5577 O O . GLY A 1 709 ? -9.824 -16.087 -16.561 1.00 40.01 709 GLY A O 1
ATOM 5578 N N . THR A 1 710 ? -8.369 -17.716 -17.066 1.00 41.58 710 THR A N 1
ATOM 5579 C CA . THR A 1 710 ? -7.404 -17.262 -16.080 1.00 39.56 710 THR A CA 1
ATOM 5580 C C . THR A 1 710 ? -6.017 -17.207 -16.688 1.00 41.19 710 THR A C 1
ATOM 5581 O O . THR A 1 710 ? -5.737 -17.861 -17.690 1.00 40.20 710 THR A O 1
ATOM 5585 N N . PHE A 1 711 ? -5.158 -16.405 -16.076 1.00 42.48 711 PHE A N 1
ATOM 5586 C CA . PHE A 1 711 ? -3.730 -16.471 -16.336 1.00 41.24 711 PHE A CA 1
ATOM 5587 C C . PHE A 1 711 ? -3.016 -16.218 -15.022 1.00 42.15 711 PHE A C 1
ATOM 5588 O O . PHE A 1 711 ? -3.644 -15.851 -14.028 1.00 42.11 711 PHE A O 1
ATOM 5596 N N . SER A 1 712 ? -1.707 -16.411 -15.012 1.00 42.25 712 SER A N 1
ATOM 5597 C CA . SER A 1 712 ? -0.948 -16.249 -13.785 1.00 46.24 712 SER A CA 1
ATOM 5598 C C . SER A 1 712 ? 0.229 -15.303 -13.985 1.00 40.77 712 SER A C 1
ATOM 5599 O O . SER A 1 712 ? 0.893 -15.335 -15.015 1.00 37.62 712 SER A O 1
ATOM 5602 N N . VAL A 1 713 ? 0.463 -14.447 -12.999 1.00 38.88 713 VAL A N 1
ATOM 5603 C CA . VAL A 1 713 ? 1.668 -13.637 -12.964 1.00 40.20 713 VAL A CA 1
ATOM 5604 C C . VAL A 1 713 ? 2.639 -14.313 -12.009 1.00 40.45 713 VAL A C 1
ATOM 5605 O O . VAL A 1 713 ? 2.360 -14.450 -10.813 1.00 43.39 713 VAL A O 1
ATOM 5609 N N . GLY A 1 714 ? 3.767 -14.767 -12.540 1.00 43.73 714 GLY A N 1
ATOM 5610 C CA . GLY A 1 714 ? 4.709 -15.538 -11.749 1.00 46.21 714 GLY A CA 1
ATOM 5611 C C . GLY A 1 714 ? 5.591 -14.669 -10.879 1.00 53.44 714 GLY A C 1
ATOM 5612 O O . GLY A 1 714 ? 6.014 -15.077 -9.798 1.00 56.47 714 GLY A O 1
ATOM 5613 N N . GLU A 1 715 ? 5.863 -13.459 -11.352 1.00 57.07 715 GLU A N 1
ATOM 5614 C CA . GLU A 1 715 ? 6.805 -12.576 -10.681 1.00 62.04 715 GLU A CA 1
ATOM 5615 C C . GLU A 1 715 ? 6.200 -11.202 -10.428 1.00 51.77 715 GLU A C 1
ATOM 5616 O O . GLU A 1 715 ? 5.737 -10.536 -11.354 1.00 42.89 715 GLU A O 1
ATOM 5622 N N . GLU A 1 716 ? 6.208 -10.779 -9.169 1.00 48.98 716 GLU A N 1
ATOM 5623 C CA . GLU A 1 716 ? 5.726 -9.453 -8.822 1.00 46.79 716 GLU A CA 1
ATOM 5624 C C . GLU A 1 716 ? 6.511 -8.379 -9.566 1.00 48.02 716 GLU A C 1
ATOM 5625 O O . GLU A 1 716 ? 7.738 -8.435 -9.652 1.00 46.78 716 GLU A O 1
ATOM 5631 N N . ARG A 1 717 ? 5.792 -7.403 -10.107 1.00 44.22 717 ARG A N 1
ATOM 5632 C CA . ARG A 1 717 ? 6.413 -6.276 -10.782 1.00 44.39 717 ARG A CA 1
ATOM 5633 C C . ARG A 1 717 ? 6.088 -4.989 -10.045 1.00 45.30 717 ARG A C 1
ATOM 5634 O O . ARG A 1 717 ? 4.946 -4.764 -9.651 1.00 47.31 717 ARG A O 1
ATOM 5642 N N . ARG A 1 718 ? 7.093 -4.145 -9.854 1.00 46.03 718 ARG A N 1
ATOM 5643 C CA . ARG A 1 718 ? 6.887 -2.877 -9.170 1.00 49.79 718 ARG A CA 1
ATOM 5644 C C . ARG A 1 718 ? 7.316 -1.713 -10.057 1.00 53.52 718 ARG A C 1
ATOM 5645 O O . ARG A 1 718 ? 8.289 -1.817 -10.803 1.00 55.76 718 ARG A O 1
ATOM 5653 N N . PHE A 1 719 ? 6.573 -0.612 -9.983 1.00 53.27 719 PHE A N 1
ATOM 5654 C CA . PHE A 1 719 ? 6.856 0.571 -10.791 1.00 56.77 719 PHE A CA 1
ATOM 5655 C C . PHE A 1 719 ? 6.754 1.832 -9.943 1.00 58.45 719 PHE A C 1
ATOM 5656 O O . PHE A 1 719 ? 5.675 2.175 -9.460 1.00 49.14 719 PHE A O 1
ATOM 5664 N N . LYS A 1 720 ? 7.875 2.523 -9.767 1.00 67.25 720 LYS A N 1
ATOM 5665 C CA . LYS A 1 720 ? 7.884 3.780 -9.029 1.00 78.89 720 LYS A CA 1
ATOM 5666 C C . LYS A 1 720 ? 7.495 4.930 -9.953 1.00 84.31 720 LYS A C 1
ATOM 5667 O O . LYS A 1 720 ? 8.050 5.064 -11.044 1.00 88.90 720 LYS A O 1
ATOM 5673 N N . PRO A 1 721 ? 6.535 5.762 -9.518 1.00 83.12 721 PRO A N 1
ATOM 5674 C CA . PRO A 1 721 ? 6.062 6.911 -10.300 1.00 83.60 721 PRO A CA 1
ATOM 5675 C C . PRO A 1 721 ? 7.206 7.815 -10.758 1.00 86.53 721 PRO A C 1
ATOM 5676 O O . PRO A 1 721 ? 8.092 8.125 -9.960 1.00 87.52 721 PRO A O 1
#

Sequence (715 aa):
EKVNEILSQLTLEEKVKLVVGVGLPGLFGNPHSRVAGAAGETHPVPRVGLPAFVLADGPAGLRINPTRENDENTYYTTAFPVEIMLASTWNRELLEEVGKAMGEEVREYGVDVLLAPAMNIHRNPLCGRNFEYYSEDPVLSGEMASSFVKGVQSQGVGACIKHFVANNQETNRMVVDTIVSERALREIYLRGFEIAVKKSKPWSVMSAYNKLNGKYCSQNEWLLKKVLREEWGFEGFVMSDWYAGDNPVEQLKAGNDLIMPGKAYQVNTERRDEIEEIMEALKEGKLSEEVLDECVRNILKVLVNAPSFKNYRYSNKPDLEKHAKVAYEAGAEGVVLLRNEEALPLSENSKIALFGTGQIETIKGGTGSGDTHPRYAISILEGIKERGLNFDEELAKTYEDYIKKMRETEEYKPRRIIKPKLPENFLSEKEIHKLAKKNDVAVIVISRISGEGYDRKPVKGDFYLSDDETDLIKTVSREFHEQGKKVIVLLNIGSPVEVVSWRDLVDGILLVWQAGQETGRIVADVLTGRINPSGKLPTTFPRDYSDVPSWTFPGEPKDNPQKVVYEEDIYVGYRYYDTFGVEPAYEFGYGLSYTTFEYSDLNVSFDGETLRVQYRIENTGGRAGKEVSQVYIKAPKGKIDKPFQELKAFHKTRLLNPGESEEVVLEIPVRDLASFNGEEWVVEAGEYEVRVGASSRNIKLKGTFSVGEERRFKP

Solvent-accessible surface area: 26471 Å² total; per-residue (Å²): 154,145,17,79,86,13,10,91,77,13,67,66,82,21,15,0,65,4,0,2,1,37,0,31,15,24,93,109,75,17,110,98,8,102,0,10,20,4,7,0,23,2,27,64,6,110,154,25,49,4,28,10,3,0,0,0,6,0,3,8,0,1,50,3,46,33,88,56,141,162,48,157,63,63,11,55,5,2,1,2,0,2,2,0,0,2,0,0,0,2,12,77,133,15,0,57,68,0,0,76,5,1,0,32,1,0,52,16,3,5,1,0,0,0,3,0,0,0,1,1,4,5,7,0,11,4,2,0,3,3,2,2,0,1,0,4,0,2,13,0,0,0,20,0,0,4,9,3,0,96,0,0,37,67,38,38,0,0,0,0,0,4,2,1,0,3,2,3,8,4,38,48,33,87,65,2,28,2,51,7,50,62,27,0,2,13,11,0,3,1,34,2,2,19,11,0,6,90,108,8,135,3,35,0,0,4,0,0,14,2,62,3,71,45,124,24,0,0,26,7,79,58,0,0,43,97,0,0,40,135,55,22,45,12,120,4,0,0,0,0,12,29,31,4,14,80,44,0,12,73,1,1,67,2,3,0,0,0,7,2,0,1,55,5,88,46,82,64,118,148,31,108,29,2,33,110,28,0,57,60,2,23,182,104,62,120,4,44,77,120,39,0,31,82,4,0,88,14,4,1,75,13,0,21,98,1,20,15,45,163,128,88,220,67,61,34,143,10,67,50,136,122,0,17,154,21,0,43,84,0,0,6,20,0,0,0,0,1,51,40,89,158,10,14,37,18,86,164,109,13,101,4,0,3,0,0,8,2,0,48,36,26,30,40,11,1,51,35,29,2,41,6,65,21,163,60,50,21,11,0,2,87,0,0,92,87,80,56,37,63,32,4,101,111,6,3,136,49,0,48,95,14,10,150,134,27,42,132,46,122,108,39,80,63,107,220,136,91,122,27,86,6,39,10,72,59,26,53,111,161,88,4,66,131,22,0,123,101,1,42,16,0,0,0,2,3,21,15,87,19,3,35,39,163,17,13,124,57,79,134,22,27,0,50,9,14,81,31,1,30,64,5,0,108,22,0,6,111,17,0,77,123,70,66,43,65,0,0,0,0,0,0,0,4,4,0,0,14,0,36,79,2,36,107,62,2,16,0,0,0,0,0,0,0,0,1,10,6,1,0,50,0,1,0,3,0,0,49,10,180,18,21,0,6,1,6,0,0,6,6,0,2,94,52,35,95,42,10,12,0,175,21,16,21,9,128,79,162,144,82,0,89,98,3,46,9,102,17,35,2,29,1,6,3,4,50,5,22,42,117,67,36,109,10,10,15,25,0,0,41,13,64,30,25,11,80,25,104,12,27,83,45,74,31,52,45,115,32,92,38,0,76,0,33,0,78,0,50,0,74,22,67,98,30,1,41,10,0,0,0,0,0,6,47,18,27,115,62,156,41,86,10,3,64,2,18,0,35,7,0,41,26,1,124,106,0,74,67,53,61,39,28,106,0,72,20,114,2,66,6,124,35,11,7,6,1,61,33,123,26,37,10,0,8,48,28,117,3,43,0,25,0,0,14,2,2,98,67,34,91,32,124,17,76,16,72,5,71,134,54,82,116,28,147,55

Radius of gyration: 25.76 Å; Cα contacts (8 Å, |Δi|>4): 1817; chains: 1; bounding box: 77×66×50 Å

CATH classification: 3.20.20.300 (+2 more: 3.40.50.1700, 2.60.40.10)

B-factor: mean 47.26, std 16.92, range [19.12, 129.37]

Organism: Thermotoga neapolitana (strain ATCC 49049 / DSM 4359 / NBRC 107923 / NS-E) (NCBI:txid309803)

Secondary structure (DSSP, 8-state):
-HHHHHHHH--HHHHHHHTB---STTSTTPPPPSSTT-SEEPPPBGGGTBPPPEEE--TTS----S--TT---------PPPHHHHHHT--HHHHHHHHHHHHHHHHHTT-SEE---B-----STT-TTGGGS--SSHHHHHHHHHHHHHHHHTTT-B-EEEEETT----TTTTT-EEE--HHHIIIIIHHHHHHHHHHH--SEEEE-SSEETTEEGGG-HIIIIIIIIIIT---SEEEE-TT-SS-HHHHHHHT--BB-S--GGGT-TTPPPHHHHHHHHHHHTSS-HHHHHHHHHHHHHHHTTSGGGGT----S---HHHHHHHHHHHHHHH-EEEEESS--SPPTT--EEEESGGGTS---S-BSTT----S----HHHHHHHTT--B-HHHHHHHHHHHHHHHHSTTTS-B--B-PPPPS--S-HHHHHHHHHH-SEEEEEEE---BTT----SSBTTTBPPHHHHHHHHHHHHHHHHTT--EEEEEE-SS----TTTGGG-SEEEE----GGGHHHHHHHHHHTSS------SS-EESSGGG-S-TTTT-BSTTS-SEEE-TTTT--THHHHHHHTPPEEE-TT--B-SS-EEEEEEEEEE-SSEEEEEEEEEE-SSS-B--EEEEEEE---SSS---S-EEEEEEE---BPTT-EEEEEEEEEGGGG-EE-SS-EEE--EEEEEEEEEETTEEEEEEEEEE-S-EEE--